Protein 1EX2 (pdb70)

Secondary structure (DSSP, 8-state):
----EEE----HHHHHHHHTT----EE----------TTS-HHHHHHHHHHHHHHHHHHH-TTSEEEEEEEEEEETTEEE---SSHHHHHHHHHHHTTSEEEEEEEEEEEETTEEEEEEEEEEEEEPPPPHHHHHHHHTTTSGGGSTTS--SSGGG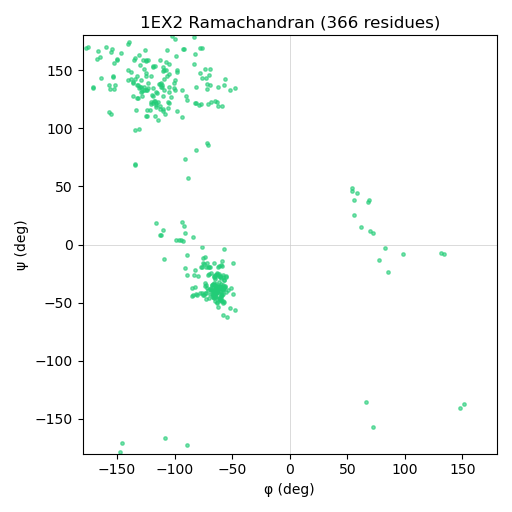GGTEEEEES-HHHHHT--HHHHHHHHTT-/----EEE----HHHHHHHGGG---EEE-------PPPTTS-HHHHHHHHHHHHHHHHHTT-TTSEEEEEEEEEEETTEEE---SSHHHHHHHHHHHTTSEEEEEEEEEEEETTEEEEEEEEEEEEE----HHHHHHHHHTTSGGGSGGG--SSGGGGGGEEEEES-HHHHHT--HHHHHHHHTT-

Solvent-accessible surface area: 18542 Å² total; per-residue (Å²): 225,113,48,66,18,9,0,8,14,132,24,108,96,26,89,90,4,1,58,101,31,163,77,120,50,59,74,41,99,38,170,46,143,48,127,99,54,239,143,81,44,29,36,84,11,0,20,69,18,0,44,46,47,0,78,33,0,17,115,131,58,84,110,1,14,0,0,0,0,18,40,20,9,8,9,118,60,94,46,15,45,117,2,154,72,65,105,72,0,9,58,7,0,133,92,0,7,42,88,38,7,31,2,2,0,0,0,0,0,19,14,72,50,18,17,6,4,10,28,15,92,0,72,0,13,6,129,88,13,37,105,126,76,2,77,75,8,2,117,58,155,41,0,48,106,70,34,0,0,11,7,13,79,42,130,0,47,129,8,26,116,105,46,91,55,29,83,92,0,11,7,3,0,0,19,63,92,0,59,110,3,22,163,57,55,231,106,49,88,17,6,0,4,10,140,25,109,52,25,96,87,5,0,62,106,33,161,83,123,46,55,67,50,68,41,176,29,119,92,125,54,66,199,139,82,41,32,33,81,10,0,12,78,8,0,56,59,37,0,76,22,0,19,116,113,65,70,138,4,17,0,0,0,0,15,31,15,6,9,9,115,63,89,46,10,46,137,8,161,77,73,86,48,0,0,47,10,0,86,97,0,30,44,93,39,7,30,3,2,0,0,0,0,0,18,17,70,54,18,24,7,3,10,30,12,92,1,67,0,6,2,139,91,25,53,86,132,79,4,71,64,6,0,110,58,155,57,0,52,85,36,17,0,0,9,3,10,66,58,125,0,44,118,8,26,113,111,48,90,53,33,82,98,0,9,5,2,0,0,17,63,94,0,58,111,7,20,162,57,59

Nearest PDB structures (foldseek):
  4heb-assembly1_A  TM=9.947E-01  e=9.254E-35  Bacillus subtilis
  4heb-assembly1_B  TM=9.813E-01  e=7.229E-35  Bacillus subtilis
  1exc-assembly1_A  TM=9.818E-01  e=1.716E-34  Bacillus subtilis
  4p0e-assembly1_A  TM=9.513E-01  e=7.279E-22  Escherichia coli K-12
  4oo0-assembly1_B  TM=9.080E-01  e=6.087E-19  Burkholderia cenocepacia J2315

Radius of gyration: 25.01 Å; Cα contacts (8 Å, |Δi|>4): 792; chains: 2; bounding box: 34×41×89 Å

Organism: Bacillus subtilis (strain 168) (NCBI:txid224308)

Sequence (370 aa):
MTKPLILASQSPRRKELLDLLQLPYSIIVSEVEEKLNRNFSPEENVQWLAKQKAKAVADLHPHAIVIGADTMVCLDGECLGKPQDQEEAASMLRRLSGRSHSVITAVSIQAENHSETFYDKTEVAFWSLSEEEIWTYIETKEPMDKAGAYGIQGRGALFVKKIDGDYYSVMGLPISKTMRALRHFMTKPLILASQSPRRKELLDLLQLPYSIIVSEVEEKLNRNFSPEENVQWLAKQKAKAVADLHPHAIVIGADTMVCLDGECLGKPQDQEEAASMLRRLSGRSHSVITAVSIQAENHSETFYDKTEVAFWSLSEEEIWTYIETKEPMDKAGAYGIQGRGALFVKKIDGDYYSVMGLPISKTMRALRHF

CATH classification: 3.90.950.10

B-factor: mean 33.22, std 17.31, range [8.82, 84.92]

GO terms:
  GO:0036218 dTTP diphosphatase activity (F, EXP)
  GO:0036221 UTP diphosphatase activity (F, EXP)

Structure (mmCIF, N/CA/C/O backbone):
data_1EX2
#
_entry.id   1EX2
#
_cell.length_a   62.66
_cell.length_b   86.01
_cell.length_c   93.94
_cell.angle_alpha   90.00
_cell.angle_beta   90.00
_cell.angle_gamma   90.00
#
_symmetry.space_group_name_H-M   'P 21 21 21'
#
loop_
_entity.id
_entity.type
_entity.pdbx_description
1 polymer 'PROTEIN MAF'
2 branched beta-D-fructofuranose-(2-1)-alpha-D-glucopyranose
3 non-polymer 'PHOSPHATE ION'
4 water water
#
loop_
_atom_site.group_PDB
_atom_site.id
_atom_site.type_symbol
_atom_site.label_atom_id
_atom_site.label_alt_id
_atom_site.label_comp_id
_atom_site.label_asym_id
_atom_site.label_entity_id
_atom_site.label_seq_id
_atom_site.pdbx_PDB_ins_code
_atom_site.Cartn_x
_atom_site.Cartn_y
_atom_site.Cartn_z
_atom_site.occupancy
_atom_site.B_iso_or_equiv
_atom_site.auth_seq_id
_atom_site.auth_comp_id
_atom_site.auth_asym_id
_atom_site.auth_atom_id
_atom_site.pdbx_PDB_model_num
ATOM 1 N N . MET A 1 1 ? -10.237 -12.708 11.511 1.00 63.45 1 MET A N 1
ATOM 2 C CA . MET A 1 1 ? -9.918 -13.888 12.371 1.00 62.19 1 MET A CA 1
ATOM 3 C C . MET A 1 1 ? -9.735 -13.430 13.825 1.00 58.76 1 MET A C 1
ATOM 4 O O . MET A 1 1 ? -9.429 -12.263 14.089 1.00 57.31 1 MET A O 1
ATOM 9 N N . THR A 1 2 ? -9.938 -14.348 14.765 1.00 54.11 2 THR A N 1
ATOM 10 C CA . THR A 1 2 ? -9.788 -14.048 16.186 1.00 47.07 2 THR A CA 1
ATOM 11 C C . THR A 1 2 ? -8.339 -14.155 16.612 1.00 40.43 2 THR A C 1
ATOM 12 O O . THR A 1 2 ? -7.461 -14.494 15.820 1.00 42.77 2 THR A O 1
ATOM 16 N N . LYS A 1 3 ? -8.092 -13.872 17.880 1.00 30.67 3 LYS A N 1
ATOM 17 C CA . LYS A 1 3 ? -6.745 -13.942 18.412 1.00 22.79 3 LYS A CA 1
ATOM 18 C C . LYS A 1 3 ? -6.815 -14.597 19.779 1.00 20.14 3 LYS A C 1
ATOM 19 O O . LYS A 1 3 ? -7.758 -14.377 20.530 1.00 17.92 3 LYS A O 1
ATOM 25 N N . PRO A 1 4 ? -5.828 -15.431 20.109 1.00 16.75 4 PRO A N 1
ATOM 26 C CA . PRO A 1 4 ? -5.837 -16.079 21.426 1.00 16.89 4 PRO A CA 1
ATOM 27 C C . PRO A 1 4 ? -5.471 -15.046 22.506 1.00 15.41 4 PRO A C 1
ATOM 28 O O . PRO A 1 4 ? -4.750 -14.080 22.249 1.00 16.85 4 PRO A O 1
ATOM 32 N N . LEU A 1 5 ? -5.979 -15.245 23.713 1.00 16.20 5 LEU A N 1
ATOM 33 C CA . LEU A 1 5 ? -5.727 -14.330 24.821 1.00 13.88 5 LEU A CA 1
ATOM 34 C C . LEU A 1 5 ? -4.651 -14.867 25.759 1.00 15.88 5 LEU A C 1
ATOM 35 O O . LEU A 1 5 ? -4.679 -16.047 26.138 1.00 15.35 5 LEU A O 1
ATOM 40 N N . ILE A 1 6 ? -3.721 -13.990 26.131 1.00 12.74 6 ILE A N 1
ATOM 41 C CA . ILE A 1 6 ? -2.614 -14.328 27.031 1.00 13.08 6 ILE A CA 1
ATOM 42 C C . ILE A 1 6 ? -2.495 -13.334 28.192 1.00 12.96 6 ILE A C 1
ATOM 43 O O . ILE A 1 6 ? -2.486 -12.109 27.969 1.00 15.72 6 ILE A O 1
ATOM 48 N N . LEU A 1 7 ? -2.392 -13.856 29.415 1.00 9.26 7 LEU A N 1
ATOM 49 C CA . LEU A 1 7 ? -2.212 -13.028 30.605 1.00 12.53 7 LEU A CA 1
ATOM 50 C C . LEU A 1 7 ? -0.720 -13.046 30.914 1.00 13.93 7 LEU A C 1
ATOM 51 O O . LEU A 1 7 ? -0.156 -14.107 31.211 1.00 14.40 7 LEU A O 1
ATOM 56 N N . ALA A 1 8 ? -0.076 -11.891 30.804 1.00 12.17 8 ALA A N 1
ATOM 57 C CA . ALA A 1 8 ? 1.348 -11.815 31.105 1.00 16.34 8 ALA A CA 1
ATOM 58 C C . ALA A 1 8 ? 1.493 -11.460 32.591 1.00 14.20 8 ALA A C 1
ATOM 59 O O . ALA A 1 8 ? 1.841 -10.346 32.951 1.00 14.40 8 ALA A O 1
ATOM 61 N N . SER A 1 9 ? 1.224 -12.429 33.455 1.00 18.09 9 SER A N 1
ATOM 62 C CA . SER A 1 9 ? 1.310 -12.197 34.885 1.00 21.99 9 SER A CA 1
ATOM 63 C C . SER A 1 9 ? 1.351 -13.475 35.691 1.00 25.61 9 SER A C 1
ATOM 64 O O . SER A 1 9 ? 0.666 -14.440 35.362 1.00 24.75 9 SER A O 1
ATOM 67 N N . GLN A 1 10 ? 2.135 -13.468 36.765 1.00 28.46 10 GLN A N 1
ATOM 68 C CA . GLN A 1 10 ? 2.210 -14.619 37.659 1.00 33.80 10 GLN A CA 1
ATOM 69 C C . GLN A 1 10 ? 1.319 -14.421 38.895 1.00 34.86 10 GLN A C 1
ATOM 70 O O . GLN A 1 10 ? 1.321 -15.250 39.811 1.00 35.04 10 GLN A O 1
ATOM 76 N N . SER A 1 11 ? 0.570 -13.322 38.931 1.00 31.44 11 SER A N 1
ATOM 77 C CA . SER A 1 11 ? -0.298 -13.039 40.070 1.00 28.85 11 SER A CA 1
ATOM 78 C C . SER A 1 11 ? -1.519 -13.948 40.159 1.00 27.48 11 SER A C 1
ATOM 79 O O . SER A 1 11 ? -2.356 -13.981 39.255 1.00 25.82 11 SER A O 1
ATOM 82 N N . PRO A 1 12 ? -1.649 -14.686 41.276 1.00 28.71 12 PRO A N 1
ATOM 83 C CA . PRO A 1 12 ? -2.779 -15.602 41.490 1.00 26.72 12 PRO A CA 1
ATOM 84 C C . PRO A 1 12 ? -4.113 -14.865 41.502 1.00 26.05 12 PRO A C 1
ATOM 85 O O . PRO A 1 12 ? -5.124 -15.383 41.024 1.00 26.50 12 PRO A O 1
ATOM 89 N N . ARG A 1 13 ? -4.113 -13.656 42.054 1.00 24.78 13 ARG A N 1
ATOM 90 C CA . ARG A 1 13 ? -5.342 -12.871 42.130 1.00 25.29 13 ARG A CA 1
ATOM 91 C C . ARG A 1 13 ? -5.761 -12.425 40.753 1.00 23.97 13 ARG A C 1
ATOM 92 O O . ARG A 1 13 ? -6.947 -12.385 40.452 1.00 21.98 13 ARG A O 1
ATOM 100 N N . ARG A 1 14 ? -4.785 -12.064 39.919 1.00 23.51 14 ARG A N 1
ATOM 101 C CA . ARG A 1 14 ? -5.111 -11.630 38.566 1.00 20.56 14 ARG A CA 1
ATOM 102 C C . ARG A 1 14 ? -5.643 -12.813 37.762 1.00 20.89 14 ARG A C 1
ATOM 103 O O . ARG A 1 14 ? -6.566 -12.661 36.962 1.00 21.44 14 ARG A O 1
ATOM 111 N N . LYS A 1 15 ? -5.073 -13.994 37.995 1.00 18.47 15 LYS A N 1
ATOM 112 C CA . LYS A 1 15 ? -5.525 -15.187 37.300 1.00 18.59 15 LYS A CA 1
ATOM 113 C C . LYS A 1 15 ? -6.972 -15.444 37.713 1.00 18.83 15 LYS A C 1
ATOM 114 O O . LYS A 1 15 ? -7.835 -15.609 36.857 1.00 17.74 15 LYS A O 1
ATOM 120 N N . GLU A 1 16 ? -7.256 -15.433 39.016 1.00 20.00 16 GLU A N 1
ATOM 121 C CA . GLU A 1 16 ? -8.629 -15.679 39.439 1.00 27.12 16 GLU A CA 1
ATOM 122 C C . GLU A 1 16 ? -9.599 -14.586 38.996 1.00 25.59 16 GLU A C 1
ATOM 123 O O . GLU A 1 16 ? -10.784 -14.859 38.772 1.00 25.37 16 GLU A O 1
ATOM 129 N N . LEU A 1 17 ? -9.112 -13.354 38.830 1.00 26.60 17 LEU A N 1
ATOM 130 C CA . LEU A 1 17 ? -9.993 -12.276 38.365 1.00 23.42 17 LEU A CA 1
ATOM 131 C C . LEU A 1 17 ? -10.259 -12.456 36.879 1.00 21.14 17 LEU A C 1
ATOM 132 O O . LEU A 1 17 ? -11.398 -12.339 36.424 1.00 21.84 17 LEU A O 1
ATOM 137 N N . LEU A 1 18 ? -9.224 -12.782 36.106 1.00 19.78 18 LEU A N 1
ATOM 138 C CA . LEU A 1 18 ? -9.458 -12.957 34.678 1.00 18.01 18 LEU A CA 1
ATOM 139 C C . LEU A 1 18 ? -10.388 -14.162 34.430 1.00 18.22 18 LEU A C 1
ATOM 140 O O . LEU A 1 18 ? -11.159 -14.172 33.464 1.00 18.45 18 LEU A O 1
ATOM 145 N N . ASP A 1 19 ? -10.352 -15.162 35.314 1.00 20.66 19 ASP A N 1
ATOM 146 C CA . ASP A 1 19 ? -11.230 -16.324 35.152 1.00 24.46 19 ASP A CA 1
ATOM 147 C C . ASP A 1 19 ? -12.716 -15.941 35.113 1.00 27.67 19 ASP A C 1
ATOM 148 O O . ASP A 1 19 ? -13.517 -16.654 34.516 1.00 25.65 19 ASP A O 1
ATOM 153 N N . LEU A 1 20 ? -13.081 -14.821 35.736 1.00 28.40 20 LEU A N 1
ATOM 154 C CA . LEU A 1 20 ? -14.483 -14.393 35.751 1.00 32.50 20 LEU A CA 1
ATOM 155 C C . LEU A 1 20 ? -15.042 -14.072 34.374 1.00 35.90 20 LEU A C 1
ATOM 156 O O . LEU A 1 20 ? -16.259 -14.147 34.159 1.00 39.53 20 LEU A O 1
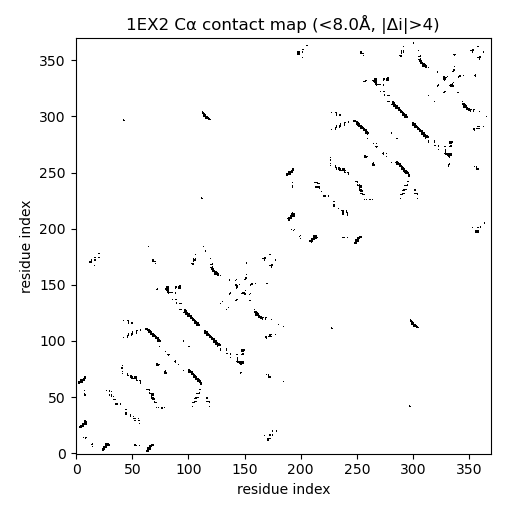ATOM 161 N N . LEU A 1 21 ? -14.170 -13.715 33.436 1.00 31.57 21 LEU A N 1
ATOM 162 C CA . LEU A 1 21 ? -14.631 -13.387 32.101 1.00 31.95 21 LEU A CA 1
ATOM 163 C C . LEU A 1 21 ? -15.075 -14.621 31.351 1.00 32.56 21 LEU A C 1
ATOM 164 O O . LEU A 1 21 ? -15.749 -14.526 30.324 1.00 36.17 21 LEU A O 1
ATOM 169 N N . GLN A 1 22 ? -14.687 -15.781 31.864 1.00 33.73 22 GLN A N 1
ATOM 170 C CA . GLN A 1 22 ? -15.044 -17.045 31.251 1.00 33.64 22 GLN A CA 1
ATOM 171 C C . GLN A 1 22 ? -14.593 -17.079 29.799 1.00 33.94 22 GLN A C 1
ATOM 172 O O . GLN A 1 22 ? -15.301 -17.579 28.926 1.00 30.87 22 GLN A O 1
ATOM 178 N N . LEU A 1 23 ? -13.416 -16.511 29.550 1.00 31.64 23 LEU A N 1
ATOM 179 C CA . LEU A 1 23 ? -12.825 -16.497 28.219 1.00 30.64 23 LEU A CA 1
ATOM 180 C C . LEU A 1 23 ? -11.601 -17.399 28.311 1.00 28.80 23 LEU A C 1
ATOM 181 O O . LEU A 1 23 ? -10.878 -17.367 29.299 1.00 28.26 23 LEU A O 1
ATOM 186 N N . PRO A 1 24 ? -11.363 -18.228 27.295 1.00 27.07 24 PRO A N 1
ATOM 187 C CA . PRO A 1 24 ? -10.182 -19.088 27.390 1.00 26.13 24 PRO A CA 1
ATOM 188 C C . PRO A 1 24 ? -8.923 -18.221 27.242 1.00 22.80 24 PRO A C 1
ATOM 189 O O . PRO A 1 24 ? -8.938 -17.216 26.531 1.00 23.80 24 PRO A O 1
ATOM 193 N N . TYR A 1 25 ? -7.855 -18.586 27.935 1.00 16.32 25 TYR A N 1
ATOM 194 C CA . TYR A 1 25 ? -6.613 -17.835 27.851 1.00 16.77 25 TYR A CA 1
ATOM 195 C C . TYR A 1 25 ? -5.486 -18.634 28.451 1.00 17.84 25 TYR A C 1
ATOM 196 O O . TYR A 1 25 ? -5.701 -19.642 29.129 1.00 19.77 25 TYR A O 1
ATOM 205 N N . SER A 1 26 ? -4.266 -18.193 28.202 1.00 16.19 26 SER A N 1
ATOM 206 C CA . SER A 1 26 ? -3.149 -18.888 28.788 1.00 15.52 26 SER A CA 1
ATOM 207 C C . SER A 1 26 ? -2.334 -17.868 29.549 1.00 17.26 26 SER A C 1
ATOM 208 O O . SER A 1 26 ? -2.535 -16.654 29.412 1.00 15.01 26 SER A O 1
ATOM 211 N N . ILE A 1 27 ? -1.423 -18.361 30.370 1.00 17.37 27 ILE A N 1
ATOM 212 C CA . ILE A 1 27 ? -0.578 -17.502 31.168 1.00 16.37 27 ILE A CA 1
ATOM 213 C C . ILE A 1 27 ? 0.841 -17.716 30.699 1.00 19.09 27 ILE A C 1
ATOM 214 O O . ILE A 1 27 ? 1.273 -18.850 30.539 1.00 16.24 27 ILE A O 1
ATOM 219 N N . ILE A 1 28 ? 1.562 -16.634 30.444 1.00 17.19 28 ILE A N 1
ATOM 220 C CA . ILE A 1 28 ? 2.942 -16.773 30.016 1.00 20.00 28 ILE A CA 1
ATOM 221 C C . ILE A 1 28 ? 3.839 -16.067 31.007 1.00 24.61 28 ILE A C 1
ATOM 222 O O . ILE A 1 28 ? 3.682 -14.870 31.262 1.00 20.93 28 ILE A O 1
ATOM 227 N N . VAL A 1 29 ? 4.770 -16.821 31.575 1.00 27.25 29 VAL A N 1
ATOM 228 C CA . VAL A 1 29 ? 5.691 -16.267 32.546 1.00 27.29 29 VAL A CA 1
ATOM 229 C C . VAL A 1 29 ? 6.820 -15.564 31.821 1.00 29.71 29 VAL A C 1
ATOM 230 O O . VAL A 1 29 ? 7.375 -16.084 30.844 1.00 24.86 29 VAL A O 1
ATOM 234 N N . SER A 1 30 ? 7.162 -14.373 32.296 1.00 31.42 30 SER A N 1
ATOM 235 C CA . SER A 1 30 ? 8.227 -13.612 31.672 1.00 37.25 30 SER A CA 1
ATOM 236 C C . SER A 1 30 ? 9.112 -12.895 32.691 1.00 39.70 30 SER A C 1
ATOM 237 O O . SER A 1 30 ? 8.627 -12.393 33.705 1.00 39.41 30 SER A O 1
ATOM 240 N N . GLU A 1 31 ? 10.412 -12.871 32.424 1.00 42.87 31 GLU A N 1
ATOM 241 C CA . GLU A 1 31 ? 11.356 -12.173 33.296 1.00 49.43 31 GLU A CA 1
ATOM 242 C C . GLU A 1 31 ? 11.486 -10.783 32.693 1.00 51.46 31 GLU A C 1
ATOM 243 O O . GLU A 1 31 ? 12.059 -10.621 31.616 1.00 50.82 31 GLU A O 1
ATOM 249 N N . VAL A 1 32 ? 10.945 -9.782 33.372 1.00 55.07 32 VAL A N 1
ATOM 250 C CA . VAL A 1 32 ? 11.019 -8.432 32.846 1.00 58.41 32 VAL A CA 1
ATOM 251 C C . VAL A 1 32 ? 11.647 -7.486 33.859 1.00 61.51 32 VAL A C 1
ATOM 252 O O . VAL A 1 32 ? 11.064 -7.191 34.902 1.00 61.85 32 VAL A O 1
ATOM 256 N N . GLU A 1 33 ? 12.856 -7.031 33.552 1.00 65.67 33 GLU A N 1
ATOM 257 C CA . GLU A 1 33 ? 13.568 -6.114 34.433 1.00 70.73 33 GLU A CA 1
ATOM 258 C C . GLU A 1 33 ? 13.068 -4.693 34.197 1.00 71.75 33 GLU A C 1
ATOM 259 O O . GLU A 1 33 ? 13.688 -3.910 33.473 1.00 71.41 33 GLU A O 1
ATOM 265 N N . GLU A 1 34 ? 11.932 -4.366 34.803 1.00 72.21 34 GLU A N 1
ATOM 266 C CA . GLU A 1 34 ? 11.368 -3.038 34.640 1.00 73.05 34 GLU A CA 1
ATOM 267 C C . GLU A 1 34 ? 11.433 -2.247 35.935 1.00 73.42 34 GLU A C 1
ATOM 268 O O . GLU A 1 34 ? 11.114 -2.756 37.013 1.00 73.81 34 GLU A O 1
ATOM 274 N N . LYS A 1 35 ? 11.849 -0.992 35.811 1.00 73.51 35 LYS A N 1
ATOM 275 C CA . LYS A 1 35 ? 11.981 -0.106 36.955 1.00 73.16 35 LYS A CA 1
ATOM 276 C C . LYS A 1 35 ? 11.280 1.216 36.687 1.00 72.25 35 LYS A C 1
ATOM 277 O O . LYS A 1 35 ? 11.119 1.635 35.539 1.00 72.16 35 LYS A O 1
ATOM 283 N N . LEU A 1 36 ? 10.867 1.866 37.765 1.00 70.75 36 LEU A N 1
ATOM 284 C CA . LEU A 1 36 ? 10.191 3.149 37.688 1.00 69.31 36 LEU A CA 1
ATOM 285 C C . LEU A 1 36 ? 11.229 4.201 37.320 1.00 68.69 36 LEU A C 1
ATOM 286 O O . LEU A 1 36 ? 12.379 4.108 37.751 1.00 69.79 36 LEU A O 1
ATOM 291 N N . ASN A 1 37 ? 10.848 5.188 36.514 1.00 67.14 37 ASN A N 1
ATOM 292 C CA . ASN A 1 37 ? 11.785 6.256 36.185 1.00 66.03 37 ASN A CA 1
ATOM 293 C C . ASN A 1 37 ? 11.341 7.463 37.003 1.00 63.69 37 ASN A C 1
ATOM 294 O O . ASN A 1 37 ? 10.200 7.916 36.908 1.00 61.22 37 ASN A O 1
ATOM 299 N N . ARG A 1 38 ? 12.253 7.963 37.827 1.00 63.40 38 ARG A N 1
ATOM 300 C CA . ARG A 1 38 ? 11.978 9.084 38.719 1.00 61.04 38 ARG A CA 1
ATOM 301 C C . ARG A 1 38 ? 11.311 10.327 38.120 1.00 57.03 38 ARG A C 1
ATOM 302 O O . ARG A 1 38 ? 10.791 11.166 38.859 1.00 55.37 38 ARG A O 1
ATOM 310 N N . ASN A 1 39 ? 11.311 10.455 36.797 1.00 54.05 39 ASN A N 1
ATOM 311 C CA . ASN A 1 39 ? 10.681 11.619 36.182 1.00 50.78 39 ASN A CA 1
ATOM 312 C C . ASN A 1 39 ? 9.224 11.398 35.776 1.00 47.05 39 ASN A C 1
ATOM 313 O O . ASN A 1 39 ? 8.688 12.146 34.963 1.00 47.66 39 ASN A O 1
ATOM 318 N N . PHE A 1 40 ? 8.587 10.380 36.349 1.00 42.37 40 PHE A N 1
ATOM 319 C CA . PHE A 1 40 ? 7.190 10.073 36.051 1.00 37.09 40 PHE A CA 1
ATOM 320 C C . PHE A 1 40 ? 6.307 10.173 37.289 1.00 32.25 40 PHE A C 1
ATOM 321 O O . PHE A 1 40 ? 6.768 9.993 38.410 1.00 30.76 40 PHE A O 1
ATOM 329 N N . SER A 1 41 ? 5.025 10.447 37.070 1.00 28.98 41 SER A N 1
ATOM 330 C CA . SER A 1 41 ? 4.056 10.502 38.158 1.00 26.03 41 SER A CA 1
ATOM 331 C C . SER A 1 41 ? 3.660 9.044 38.394 1.00 27.74 41 SER A C 1
ATOM 332 O O . SER A 1 41 ? 3.926 8.187 37.547 1.00 25.67 41 SER A O 1
ATOM 335 N N . PRO A 1 42 ? 3.039 8.740 39.542 1.00 24.86 42 PRO A N 1
ATOM 336 C CA . PRO A 1 42 ? 2.636 7.356 39.805 1.00 25.73 42 PRO A CA 1
ATOM 337 C C . PRO A 1 42 ? 1.719 6.868 38.683 1.00 21.20 42 PRO A C 1
ATOM 338 O O . PRO A 1 42 ? 1.790 5.712 38.275 1.00 22.00 42 PRO A O 1
ATOM 342 N N . GLU A 1 43 ? 0.878 7.767 38.187 1.00 18.24 43 GLU A N 1
ATOM 343 C CA . GLU A 1 43 ? -0.060 7.437 37.120 1.00 20.66 43 GLU A CA 1
ATOM 344 C C . GLU A 1 43 ? 0.654 7.042 35.830 1.00 22.75 43 GLU A C 1
ATOM 345 O O . GLU A 1 43 ? 0.217 6.112 35.131 1.00 19.80 43 GLU A O 1
ATOM 351 N N . GLU A 1 44 ? 1.737 7.749 35.509 1.00 21.53 44 GLU A N 1
ATOM 352 C CA . GLU A 1 44 ? 2.509 7.451 34.300 1.00 22.65 44 GLU A CA 1
ATOM 353 C C . GLU A 1 44 ? 3.320 6.177 34.493 1.00 20.56 44 GLU A C 1
ATOM 354 O O . GLU A 1 44 ? 3.387 5.349 33.590 1.00 19.89 44 GLU A O 1
ATOM 360 N N . ASN A 1 45 ? 3.919 6.011 35.673 1.00 19.77 45 ASN A N 1
ATOM 361 C CA . ASN A 1 45 ? 4.740 4.832 35.949 1.00 19.99 45 ASN A CA 1
ATOM 362 C C . ASN A 1 45 ? 3.974 3.515 35.967 1.00 19.99 45 ASN A C 1
ATOM 363 O O . ASN A 1 45 ? 4.430 2.528 35.399 1.00 18.30 45 ASN A O 1
ATOM 368 N N . VAL A 1 46 ? 2.819 3.488 36.628 1.00 17.23 46 VAL A N 1
ATOM 369 C CA . VAL A 1 46 ? 2.056 2.248 36.699 1.00 16.49 46 VAL A CA 1
ATOM 370 C C . VAL A 1 46 ? 1.589 1.852 35.299 1.00 15.48 46 VAL A C 1
ATOM 371 O O . VAL A 1 46 ? 1.598 0.671 34.936 1.00 14.73 46 VAL A O 1
ATOM 375 N N . GLN A 1 47 ? 1.202 2.827 34.488 1.00 14.17 47 GLN A N 1
ATOM 376 C CA . GLN A 1 47 ? 0.781 2.485 33.134 1.00 12.17 47 GLN A CA 1
ATOM 377 C C . GLN A 1 47 ? 1.985 1.999 32.322 1.00 15.42 47 GLN A C 1
ATOM 378 O O . GLN A 1 47 ? 1.870 1.043 31.550 1.00 13.09 47 GLN A O 1
ATOM 384 N N . TRP A 1 48 ? 3.143 2.638 32.507 1.00 13.70 48 TRP A N 1
ATOM 385 C CA . TRP A 1 48 ? 4.352 2.212 31.797 1.00 16.84 48 TRP A CA 1
ATOM 386 C C . TRP A 1 48 ? 4.770 0.784 32.183 1.00 16.76 48 TRP A C 1
ATOM 387 O O . TRP A 1 48 ? 5.174 -0.005 31.328 1.00 17.88 48 TRP A O 1
ATOM 398 N N . LEU A 1 49 ? 4.680 0.441 33.465 1.00 16.51 49 LEU A N 1
ATOM 399 C CA . LEU A 1 49 ? 5.041 -0.904 33.907 1.00 16.05 49 LEU A CA 1
ATOM 400 C C . LEU A 1 49 ? 4.096 -1.966 33.333 1.00 16.17 49 LEU A C 1
ATOM 401 O O . LEU A 1 49 ? 4.532 -3.037 32.886 1.00 12.90 49 LEU A O 1
ATOM 406 N N . ALA A 1 50 ? 2.800 -1.666 33.326 1.00 15.61 50 ALA A N 1
ATOM 407 C CA . ALA A 1 50 ? 1.825 -2.604 32.772 1.00 15.28 50 ALA A CA 1
ATOM 408 C C . ALA A 1 50 ? 2.096 -2.815 31.274 1.00 13.82 50 ALA A C 1
ATOM 409 O O . ALA A 1 50 ? 2.017 -3.951 30.777 1.00 14.10 50 ALA A O 1
ATOM 411 N N . LYS A 1 51 ? 2.408 -1.732 30.556 1.00 15.86 51 LYS A N 1
ATOM 412 C CA . LYS A 1 51 ? 2.697 -1.838 29.117 1.00 14.30 51 LYS A CA 1
ATOM 413 C C . LYS A 1 51 ? 3.969 -2.648 28.843 1.00 17.46 51 LYS A C 1
ATOM 414 O O . LYS A 1 51 ? 4.008 -3.433 27.901 1.00 16.00 51 LYS A O 1
ATOM 420 N N . GLN A 1 52 ? 5.008 -2.455 29.650 1.00 16.65 52 GLN A N 1
ATOM 421 C CA . GLN A 1 52 ? 6.240 -3.218 29.449 1.00 19.47 52 GLN A CA 1
ATOM 422 C C . GLN A 1 52 ? 6.032 -4.719 29.672 1.00 17.53 52 GLN A C 1
ATOM 423 O O . GLN A 1 52 ? 6.555 -5.517 28.918 1.00 18.71 52 GLN A O 1
ATOM 429 N N . LYS A 1 53 ? 5.278 -5.096 30.702 1.00 18.83 53 LYS A N 1
ATOM 430 C CA . LYS A 1 53 ? 4.988 -6.503 30.948 1.00 18.08 53 LYS A CA 1
ATOM 431 C C . LYS A 1 53 ? 4.245 -7.114 29.752 1.00 17.41 53 LYS A C 1
ATOM 432 O O . LYS A 1 53 ? 4.589 -8.201 29.288 1.00 15.69 53 LYS A O 1
ATOM 438 N N . ALA A 1 54 ? 3.206 -6.432 29.268 1.00 15.50 54 ALA A N 1
ATOM 439 C CA . ALA A 1 54 ? 2.447 -6.947 28.134 1.00 16.24 54 ALA A CA 1
ATOM 440 C C . ALA A 1 54 ? 3.314 -7.025 26.878 1.00 17.57 54 ALA A C 1
ATOM 441 O O . ALA A 1 54 ? 3.300 -8.021 26.166 1.00 15.79 54 ALA A O 1
ATOM 443 N N . LYS A 1 55 ? 4.074 -5.972 26.608 1.00 17.99 55 LYS A N 1
ATOM 444 C CA . LYS A 1 55 ? 4.916 -5.951 25.423 1.00 18.25 55 LYS A CA 1
ATOM 445 C C . LYS A 1 55 ? 6.016 -6.998 25.407 1.00 17.31 55 LYS A C 1
ATOM 446 O O . LYS A 1 55 ? 6.353 -7.508 24.351 1.00 18.45 55 LYS A O 1
ATOM 452 N N . ALA A 1 56 ? 6.576 -7.320 26.566 1.00 17.95 56 ALA A N 1
ATOM 453 C CA . ALA A 1 56 ? 7.645 -8.308 26.616 1.00 20.94 56 ALA A CA 1
ATOM 454 C C . ALA A 1 56 ? 7.118 -9.658 26.092 1.00 22.58 56 ALA A C 1
ATOM 455 O O . ALA A 1 56 ? 7.836 -10.402 25.422 1.00 22.48 56 ALA A O 1
ATOM 457 N N . VAL A 1 57 ? 5.853 -9.959 26.386 1.00 17.97 57 VAL A N 1
ATOM 458 C CA . VAL A 1 57 ? 5.248 -11.203 25.924 1.00 18.54 57 VAL A CA 1
ATOM 459 C C . VAL A 1 57 ? 4.718 -11.032 24.497 1.00 17.98 57 VAL A C 1
ATOM 460 O O . VAL A 1 57 ? 4.913 -11.906 23.649 1.00 15.50 57 VAL A O 1
ATOM 464 N N . ALA A 1 58 ? 4.052 -9.911 24.216 1.00 14.09 58 ALA A N 1
ATOM 465 C CA . ALA A 1 58 ? 3.528 -9.677 22.872 1.00 14.90 58 ALA A CA 1
ATOM 466 C C . ALA A 1 58 ? 4.634 -9.708 21.788 1.00 15.50 58 ALA A C 1
ATOM 467 O O . ALA A 1 58 ? 4.410 -10.163 20.663 1.00 16.30 58 ALA A O 1
ATOM 469 N N . ASP A 1 59 ? 5.831 -9.238 22.118 1.00 17.17 59 ASP A N 1
ATOM 470 C CA . ASP A 1 59 ? 6.913 -9.245 21.142 1.00 20.91 59 ASP A CA 1
ATOM 471 C C . ASP A 1 59 ? 7.217 -10.689 20.726 1.00 24.90 59 ASP A C 1
ATOM 472 O O . ASP A 1 59 ? 7.503 -10.953 19.557 1.00 23.47 59 ASP A O 1
ATOM 477 N N . LEU A 1 60 ? 7.123 -11.619 21.676 1.00 21.60 60 LEU A N 1
ATOM 478 C CA . LEU A 1 60 ? 7.383 -13.041 21.418 1.00 20.59 60 LEU A CA 1
ATOM 479 C C . LEU A 1 60 ? 6.194 -13.793 20.807 1.00 21.80 60 LEU A C 1
ATOM 480 O O . LEU A 1 60 ? 6.355 -14.844 20.176 1.00 19.19 60 LEU A O 1
ATOM 485 N N . HIS A 1 61 ? 4.998 -13.255 20.989 1.00 16.04 61 HIS A N 1
ATOM 486 C CA . HIS A 1 61 ? 3.784 -13.890 20.483 1.00 17.51 61 HIS A CA 1
ATOM 487 C C . HIS A 1 61 ? 2.937 -12.800 19.820 1.00 18.15 61 HIS A C 1
ATOM 488 O O . HIS A 1 61 ? 1.853 -12.452 20.290 1.00 18.28 61 HIS A O 1
ATOM 495 N N . PRO A 1 62 ? 3.421 -12.263 18.690 1.00 20.94 62 PRO A N 1
ATOM 496 C CA . PRO A 1 62 ? 2.729 -11.191 17.959 1.00 19.86 62 PRO A CA 1
ATOM 497 C C . PRO A 1 62 ? 1.316 -11.435 17.439 1.00 21.56 62 PRO A C 1
ATOM 498 O O . PRO A 1 62 ? 0.617 -10.488 17.079 1.00 23.90 62 PRO A O 1
ATOM 502 N N . HIS A 1 63 ? 0.881 -12.688 17.419 1.00 18.30 63 HIS A N 1
ATOM 503 C CA . HIS A 1 63 ? -0.461 -13.014 16.918 1.00 14.14 63 HIS A CA 1
ATOM 504 C C . HIS A 1 63 ? -1.531 -12.962 18.001 1.00 17.91 63 HIS A C 1
ATOM 505 O O . HIS A 1 63 ? -2.735 -13.042 17.706 1.00 15.32 63 HIS A O 1
ATOM 512 N N . ALA A 1 64 ? -1.107 -12.827 19.252 1.00 12.98 64 ALA A N 1
ATOM 513 C CA . ALA A 1 64 ? -2.064 -12.847 20.349 1.00 17.09 64 ALA A CA 1
ATOM 514 C C . ALA A 1 64 ? -2.488 -11.491 20.912 1.00 15.42 64 ALA A C 1
ATOM 515 O O . ALA A 1 64 ? -2.009 -10.448 20.485 1.00 15.94 64 ALA A O 1
ATOM 517 N N . ILE A 1 65 ? -3.415 -11.536 21.867 1.00 15.13 65 ILE A N 1
ATOM 518 C CA . ILE A 1 65 ? -3.873 -10.345 22.576 1.00 15.49 65 ILE A CA 1
ATOM 519 C C . ILE A 1 65 ? -3.272 -10.596 23.949 1.00 15.31 65 ILE A C 1
ATOM 520 O O . ILE A 1 65 ? -3.601 -11.595 24.605 1.00 15.28 65 ILE A O 1
ATOM 525 N N . VAL A 1 66 ? -2.365 -9.721 24.358 1.00 11.68 66 VAL A N 1
ATOM 526 C CA . VAL A 1 66 ? -1.685 -9.867 25.633 1.00 13.23 66 VAL A CA 1
ATOM 527 C C . VAL A 1 66 ? -2.121 -8.821 26.651 1.00 13.26 66 VAL A C 1
ATOM 528 O O . VAL A 1 66 ? -2.165 -7.632 26.349 1.00 16.58 66 VAL A O 1
ATOM 532 N N . ILE A 1 67 ? -2.414 -9.276 27.860 1.00 12.92 67 ILE A N 1
ATOM 533 C CA . ILE A 1 67 ? -2.819 -8.404 28.955 1.00 11.85 67 ILE A CA 1
ATOM 534 C C . ILE A 1 67 ? -1.720 -8.334 30.009 1.00 13.76 67 ILE A C 1
ATOM 535 O O . ILE A 1 67 ? -1.237 -9.371 30.465 1.00 17.33 67 ILE A O 1
ATOM 540 N N . GLY A 1 68 ? -1.324 -7.118 30.378 1.00 15.05 68 GLY A N 1
ATOM 541 C CA . GLY A 1 68 ? -0.322 -6.919 31.427 1.00 13.49 68 GLY A CA 1
ATOM 542 C C . GLY A 1 68 ? -0.948 -5.959 32.426 1.00 15.98 68 GLY A C 1
ATOM 543 O O . GLY A 1 68 ? -1.792 -5.139 32.049 1.00 13.68 68 GLY A O 1
ATOM 544 N N . ALA A 1 69 ? -0.572 -6.051 33.695 1.00 15.99 69 ALA A N 1
ATOM 545 C CA . ALA A 1 69 ? -1.138 -5.153 34.697 1.00 13.66 69 ALA A CA 1
ATOM 546 C C . ALA A 1 69 ? -0.141 -4.881 35.831 1.00 15.49 69 ALA A C 1
ATOM 547 O O . ALA A 1 69 ? 0.813 -5.642 36.055 1.00 16.53 69 ALA A O 1
ATOM 549 N N . ASP A 1 70 ? -0.365 -3.792 36.549 1.00 15.58 70 ASP A N 1
ATOM 550 C CA . ASP A 1 70 ? 0.517 -3.415 37.642 1.00 17.98 70 ASP A CA 1
ATOM 551 C C . ASP A 1 70 ? -0.289 -2.592 38.629 1.00 16.21 70 ASP A C 1
ATOM 552 O O . ASP A 1 70 ? -1.154 -1.808 38.239 1.00 13.21 70 ASP A O 1
ATOM 557 N N . THR A 1 71 ? 0.014 -2.751 39.910 1.00 17.14 71 THR A N 1
ATOM 558 C CA . THR A 1 71 ? -0.710 -2.026 40.930 1.00 19.11 71 THR A CA 1
ATOM 559 C C . THR A 1 71 ? 0.253 -1.335 41.872 1.00 21.82 71 THR A C 1
ATOM 560 O O . THR A 1 71 ? 1.263 -1.917 42.277 1.00 20.92 71 THR A O 1
ATOM 564 N N . MET A 1 72 ? -0.049 -0.081 42.184 1.00 20.20 72 MET A N 1
ATOM 565 C CA . MET A 1 72 ? 0.759 0.702 43.111 1.00 22.33 72 MET A CA 1
ATOM 566 C C . MET A 1 72 ? -0.106 1.244 44.252 1.00 22.50 72 MET A C 1
ATOM 567 O O . MET A 1 72 ? -1.267 1.607 44.057 1.00 20.66 72 MET A O 1
ATOM 572 N N . VAL A 1 73 ? 0.477 1.311 45.440 1.00 23.37 73 VAL A N 1
ATOM 573 C CA . VAL A 1 73 ? -0.212 1.834 46.621 1.00 25.42 73 VAL A CA 1
ATOM 574 C C . VAL A 1 73 ? 0.482 3.154 46.912 1.00 26.83 73 VAL A C 1
ATOM 575 O O . VAL A 1 73 ? 1.665 3.169 47.233 1.00 26.27 73 VAL A O 1
ATOM 579 N N . CYS A 1 74 ? -0.243 4.262 46.793 1.00 26.33 74 CYS A N 1
ATOM 580 C CA . CYS A 1 74 ? 0.375 5.556 47.005 1.00 28.38 74 CYS A CA 1
ATOM 581 C C . CYS A 1 74 ? -0.255 6.420 48.074 1.00 29.26 74 CYS A C 1
ATOM 582 O O . CYS A 1 74 ? -1.476 6.506 48.205 1.00 24.62 74 CYS A O 1
ATOM 585 N N . LEU A 1 75 ? 0.625 7.067 48.828 1.00 30.54 75 LEU A N 1
ATOM 586 C CA . LEU A 1 75 ? 0.261 7.937 49.930 1.00 33.61 75 LEU A CA 1
ATOM 587 C C . LEU A 1 75 ? 0.880 9.314 49.696 1.00 34.67 75 LEU A C 1
ATOM 588 O O . LEU A 1 75 ? 2.100 9.471 49.749 1.00 32.26 75 LEU A O 1
ATOM 593 N N . ASP A 1 76 ? 0.045 10.305 49.417 1.00 36.29 76 ASP A N 1
ATOM 594 C CA . ASP A 1 76 ? 0.532 11.668 49.207 1.00 41.60 76 ASP A CA 1
ATOM 595 C C . ASP A 1 76 ? 1.629 11.760 48.147 1.00 44.30 76 ASP A C 1
ATOM 596 O O . ASP A 1 76 ? 2.651 12.416 48.356 1.00 45.06 76 ASP A O 1
ATOM 601 N N . GLY A 1 77 ? 1.419 11.101 47.011 1.00 46.11 77 GLY A N 1
ATOM 602 C CA . GLY A 1 77 ? 2.408 11.140 45.947 1.00 45.51 77 GLY A CA 1
ATOM 603 C C . GLY A 1 77 ? 3.516 10.109 46.076 1.00 46.46 77 GLY A C 1
ATOM 604 O O . GLY A 1 77 ? 4.149 9.741 45.083 1.00 47.30 77 GLY A O 1
ATOM 605 N N . GLU A 1 78 ? 3.760 9.647 47.298 1.00 44.17 78 GLU A N 1
ATOM 606 C CA . GLU A 1 78 ? 4.793 8.650 47.552 1.00 41.92 78 GLU A CA 1
ATOM 607 C C . GLU A 1 78 ? 4.160 7.253 47.518 1.00 40.45 78 GLU A C 1
ATOM 608 O O . GLU A 1 78 ? 3.116 7.023 48.131 1.00 34.73 78 GLU A O 1
ATOM 614 N N . CYS A 1 79 ? 4.785 6.317 46.814 1.00 35.33 79 CYS A N 1
ATOM 615 C CA . CYS A 1 79 ? 4.211 4.987 46.730 1.00 36.12 79 CYS A CA 1
ATOM 616 C C . CYS A 1 79 ? 5.030 3.982 47.520 1.00 38.70 79 CYS A C 1
ATOM 617 O O . CYS A 1 79 ? 6.264 4.044 47.577 1.00 37.91 79 CYS A O 1
ATOM 620 N N . LEU A 1 80 ? 4.317 3.059 48.149 1.00 37.06 80 LEU A N 1
ATOM 621 C CA . LEU A 1 80 ? 4.929 2.064 48.997 1.00 38.56 80 LEU A CA 1
ATOM 622 C C . LEU A 1 80 ? 5.111 0.719 48.323 1.00 39.53 80 LEU A C 1
ATOM 623 O O . LEU A 1 80 ? 4.255 0.271 47.564 1.00 39.93 80 LEU A O 1
ATOM 628 N N . GLY A 1 81 ? 6.235 0.078 48.618 1.00 39.62 81 GLY A N 1
ATOM 629 C CA . GLY A 1 81 ? 6.505 -1.235 48.067 1.00 43.95 81 GLY A CA 1
ATOM 630 C C . GLY A 1 81 ? 6.365 -2.224 49.208 1.00 45.59 81 GLY A C 1
ATOM 631 O O . GLY A 1 81 ? 5.840 -1.869 50.266 1.00 43.48 81 GLY A O 1
ATOM 632 N N . LYS A 1 82 ? 6.827 -3.454 49.012 1.00 48.48 82 LYS A N 1
ATOM 633 C CA . LYS A 1 82 ? 6.735 -4.461 50.063 1.00 54.44 82 LYS A CA 1
ATOM 634 C C . LYS A 1 82 ? 7.803 -4.190 51.117 1.00 57.96 82 LYS A C 1
ATOM 635 O O . LYS A 1 82 ? 8.908 -3.755 50.788 1.00 61.49 82 LYS A O 1
ATOM 641 N N . PRO A 1 83 ? 7.486 -4.424 52.400 1.00 59.69 83 PRO A N 1
ATOM 642 C CA . PRO A 1 83 ? 8.459 -4.193 53.472 1.00 62.76 83 PRO A CA 1
ATOM 643 C C . PRO A 1 83 ? 9.401 -5.391 53.612 1.00 65.73 83 PRO A C 1
ATOM 644 O O . PRO A 1 83 ? 8.948 -6.515 53.833 1.00 66.04 83 PRO A O 1
ATOM 648 N N . GLN A 1 84 ? 10.704 -5.156 53.471 1.00 69.08 84 GLN A N 1
ATOM 649 C CA . GLN A 1 84 ? 11.680 -6.239 53.592 1.00 71.96 84 GLN A CA 1
ATOM 650 C C . GLN A 1 84 ? 12.045 -6.490 55.048 1.00 72.47 84 GLN A C 1
ATOM 651 O O . GLN A 1 84 ? 12.931 -7.286 55.354 1.00 71.89 84 GLN A O 1
ATOM 657 N N . ASP A 1 85 ? 11.348 -5.800 55.941 1.00 72.83 85 ASP A N 1
ATOM 658 C CA . ASP A 1 85 ? 11.568 -5.937 57.369 1.00 72.70 85 ASP A CA 1
ATOM 659 C C . ASP A 1 85 ? 10.276 -5.637 58.114 1.00 72.76 85 ASP A C 1
ATOM 660 O O . ASP A 1 85 ? 9.569 -4.682 57.787 1.00 72.06 85 ASP A O 1
ATOM 665 N N . GLN A 1 86 ? 9.982 -6.448 59.124 1.00 72.16 86 GLN A N 1
ATOM 666 C CA . GLN A 1 86 ? 8.768 -6.291 59.914 1.00 72.19 86 GLN A CA 1
ATOM 667 C C . GLN A 1 86 ? 8.611 -4.923 60.570 1.00 71.24 86 GLN A C 1
ATOM 668 O O . GLN A 1 86 ? 7.489 -4.448 60.775 1.00 71.24 86 GLN A O 1
ATOM 674 N N . GLU A 1 87 ? 9.727 -4.293 60.910 1.00 69.87 87 GLU A N 1
ATOM 675 C CA . GLU A 1 87 ? 9.676 -2.979 61.537 1.00 67.36 87 GLU A CA 1
ATOM 676 C C . GLU A 1 87 ? 9.218 -1.946 60.509 1.00 65.46 87 GLU A C 1
ATOM 677 O O . GLU A 1 87 ? 8.667 -0.902 60.866 1.00 64.65 87 GLU A O 1
ATOM 683 N N . GLU A 1 88 ? 9.451 -2.242 59.232 1.00 63.01 88 GLU A N 1
ATOM 684 C CA . GLU A 1 88 ? 9.050 -1.345 58.156 1.00 62.14 88 GLU A CA 1
ATOM 685 C C . GLU A 1 88 ? 7.553 -1.525 57.940 1.00 62.09 88 GLU A C 1
ATOM 686 O O . GLU A 1 88 ? 6.817 -0.557 57.745 1.00 61.13 88 GLU A O 1
ATOM 692 N N . ALA A 1 89 ? 7.111 -2.779 57.975 1.00 61.49 89 ALA A N 1
ATOM 693 C CA . ALA A 1 89 ? 5.701 -3.090 57.814 1.00 59.06 89 ALA A CA 1
ATOM 694 C C . ALA A 1 89 ? 4.949 -2.228 58.821 1.00 58.89 89 ALA A C 1
ATOM 695 O O . ALA A 1 89 ? 4.045 -1.471 58.460 1.00 58.14 89 ALA A O 1
ATOM 697 N N . ALA A 1 90 ? 5.342 -2.331 60.085 1.00 58.17 90 ALA A N 1
ATOM 698 C CA . ALA A 1 90 ? 4.706 -1.553 61.142 1.00 57.88 90 ALA A CA 1
ATOM 699 C C . ALA A 1 90 ? 4.791 -0.062 60.829 1.00 57.40 90 ALA A C 1
ATOM 700 O O . ALA A 1 90 ? 3.915 0.719 61.212 1.00 57.15 90 ALA A O 1
ATOM 702 N N . SER A 1 91 ? 5.851 0.331 60.131 1.00 57.33 91 SER A N 1
ATOM 703 C CA . SER A 1 91 ? 6.045 1.730 59.769 1.00 56.38 91 SER A CA 1
ATOM 704 C C . SER A 1 91 ? 5.028 2.157 58.715 1.00 53.63 91 SER A C 1
ATOM 705 O O . SER A 1 91 ? 4.415 3.219 58.827 1.00 52.43 91 SER A O 1
ATOM 708 N N . MET A 1 92 ? 4.863 1.323 57.693 1.00 51.43 92 MET A N 1
ATOM 709 C CA . MET A 1 92 ? 3.913 1.593 56.617 1.00 51.05 92 MET A CA 1
ATOM 710 C C . MET A 1 92 ? 2.482 1.599 57.130 1.00 49.33 92 MET A C 1
ATOM 711 O O . MET A 1 92 ? 1.711 2.522 56.842 1.00 48.19 92 MET A O 1
ATOM 716 N N . LEU A 1 93 ? 2.131 0.567 57.893 1.00 47.53 93 LEU A N 1
ATOM 717 C CA . LEU A 1 93 ? 0.785 0.464 58.437 1.00 46.76 93 LEU A CA 1
ATOM 718 C C . LEU A 1 93 ? 0.450 1.679 59.274 1.00 46.56 93 LEU A C 1
ATOM 719 O O . LEU A 1 93 ? -0.680 2.167 59.237 1.00 48.40 93 LEU A O 1
ATOM 724 N N . ARG A 1 94 ? 1.427 2.183 60.023 1.00 47.08 94 ARG A N 1
ATOM 725 C CA . ARG A 1 94 ? 1.173 3.358 60.846 1.00 47.25 94 ARG A CA 1
ATOM 726 C C . ARG A 1 94 ? 0.889 4.578 59.978 1.00 44.52 94 ARG A C 1
ATOM 727 O O . ARG A 1 94 ? 0.079 5.439 60.342 1.00 45.15 94 ARG A O 1
ATOM 735 N N . ARG A 1 95 ? 1.560 4.655 58.833 1.00 42.40 95 ARG A N 1
ATOM 736 C CA . ARG A 1 95 ? 1.345 5.763 57.913 1.00 39.21 95 ARG A CA 1
ATOM 737 C C . ARG A 1 95 ? -0.062 5.643 57.336 1.00 34.55 95 ARG A C 1
ATOM 738 O O . ARG A 1 95 ? -0.791 6.628 57.233 1.00 33.50 95 ARG A O 1
ATOM 746 N N . LEU A 1 96 ? -0.437 4.420 56.980 1.00 32.83 96 LEU A N 1
ATOM 747 C CA . LEU A 1 96 ? -1.749 4.153 56.398 1.00 31.36 96 LEU A CA 1
ATOM 748 C C . LEU A 1 96 ? -2.885 4.293 57.408 1.00 30.86 96 LEU A C 1
ATOM 749 O O . LEU A 1 96 ? -4.023 4.605 57.045 1.00 26.80 96 LEU A O 1
ATOM 754 N N . SER A 1 97 ? -2.563 4.092 58.684 1.00 32.50 97 SER A N 1
ATOM 755 C CA . SER A 1 97 ? -3.557 4.151 59.756 1.00 29.94 97 SER A CA 1
ATOM 756 C C . SER A 1 97 ? -4.455 5.371 59.870 1.00 26.31 97 SER A C 1
ATOM 757 O O . SER A 1 97 ? -4.005 6.515 59.817 1.00 30.44 97 SER A O 1
ATOM 760 N N . GLY A 1 98 ? -5.744 5.105 60.043 1.00 24.76 98 GLY A N 1
ATOM 761 C CA . GLY A 1 98 ? -6.718 6.167 60.220 1.00 26.60 98 GLY A CA 1
ATOM 762 C C . GLY A 1 98 ? -6.805 7.234 59.154 1.00 29.23 98 GLY A C 1
ATOM 763 O O . GLY A 1 98 ? -7.234 8.361 59.421 1.00 29.72 98 GLY A O 1
ATOM 764 N N . ARG A 1 99 ? -6.399 6.896 57.935 1.00 28.23 99 ARG A N 1
ATOM 765 C CA . ARG A 1 99 ? -6.469 7.860 56.844 1.00 27.17 99 ARG A CA 1
ATOM 766 C C . ARG A 1 99 ? -6.748 7.112 55.545 1.00 22.33 99 ARG A C 1
ATOM 767 O O . ARG A 1 99 ? -6.900 5.894 55.560 1.00 20.78 99 ARG A O 1
ATOM 775 N N . SER A 1 100 ? -6.818 7.852 54.442 1.00 23.85 100 SER A N 1
ATOM 776 C CA . SER A 1 100 ? -7.063 7.278 53.115 1.00 24.62 100 SER A CA 1
ATOM 777 C C . SER A 1 100 ? -5.806 7.343 52.260 1.00 27.93 100 SER A C 1
ATOM 778 O O . SER A 1 100 ? -4.969 8.248 52.421 1.00 26.31 100 SER A O 1
ATOM 781 N N . HIS A 1 101 ? -5.686 6.378 51.351 1.00 23.77 101 HIS A N 1
ATOM 782 C CA . HIS A 1 101 ? -4.568 6.321 50.425 1.00 22.26 101 HIS A CA 1
ATOM 783 C C . HIS A 1 101 ? -5.117 5.872 49.076 1.00 23.32 101 HIS A C 1
ATOM 784 O O . HIS A 1 101 ? -6.296 5.513 48.968 1.00 20.41 101 HIS A O 1
ATOM 791 N N . SER A 1 102 ? -4.283 5.904 48.041 1.00 21.02 102 SER A N 1
ATOM 792 C CA . SER A 1 102 ? -4.736 5.504 46.719 1.00 20.79 102 SER A CA 1
ATOM 793 C C . SER A 1 102 ? -4.107 4.218 46.244 1.00 18.81 102 SER A C 1
ATOM 794 O O . SER A 1 102 ? -2.909 4.000 46.417 1.00 22.67 102 SER A O 1
ATOM 797 N N . VAL A 1 103 ? -4.929 3.358 45.651 1.00 17.93 103 VAL A N 1
ATOM 798 C CA . VAL A 1 103 ? -4.443 2.121 45.062 1.00 14.35 103 VAL A CA 1
ATOM 799 C C . VAL A 1 103 ? -4.678 2.363 43.576 1.00 16.40 103 VAL A C 1
ATOM 800 O O . VAL A 1 103 ? -5.814 2.601 43.134 1.00 15.44 103 VAL A O 1
ATOM 804 N N . ILE A 1 104 ? -3.596 2.337 42.810 1.00 13.05 104 ILE A N 1
ATOM 805 C CA . ILE A 1 104 ? -3.685 2.594 41.379 1.00 16.52 104 ILE A CA 1
ATOM 806 C C . ILE A 1 104 ? -3.273 1.359 40.588 1.00 16.07 104 ILE A C 1
ATOM 807 O O . ILE A 1 104 ? -2.161 0.837 40.741 1.00 17.77 104 ILE A O 1
ATOM 812 N N . THR A 1 105 ? -4.204 0.862 39.778 1.00 15.20 105 THR A N 1
ATOM 813 C CA . THR A 1 105 ? -3.943 -0.303 38.959 1.00 15.17 105 THR A CA 1
ATOM 814 C C . THR A 1 105 ? -4.091 0.040 37.481 1.00 14.53 105 THR A C 1
ATOM 815 O O . THR A 1 105 ? -5.089 0.621 37.058 1.00 13.01 105 THR A O 1
ATOM 819 N N . ALA A 1 106 ? -3.073 -0.301 36.713 1.00 12.09 106 ALA A N 1
ATOM 820 C CA . ALA A 1 106 ? -3.087 -0.067 35.279 1.00 12.02 106 ALA A CA 1
ATOM 821 C C . ALA A 1 106 ? -3.191 -1.405 34.577 1.00 12.84 106 ALA A C 1
ATOM 822 O O . ALA A 1 106 ? -2.700 -2.427 35.075 1.00 13.80 106 ALA A O 1
ATOM 824 N N . VAL A 1 107 ? -3.824 -1.381 33.415 1.00 10.64 107 VAL A N 1
ATOM 825 C CA . VAL A 1 107 ? -3.973 -2.567 32.589 1.00 11.77 107 VAL A CA 1
ATOM 826 C C . VAL A 1 107 ? -3.543 -2.163 31.180 1.00 13.60 107 VAL A C 1
ATOM 827 O O . VAL A 1 107 ? -3.925 -1.085 30.703 1.00 12.49 107 VAL A O 1
ATOM 831 N N . SER A 1 108 ? -2.732 -2.995 30.527 1.00 10.03 108 SER A N 1
ATOM 832 C CA . SER A 1 108 ? -2.351 -2.708 29.155 1.00 12.85 108 SER A CA 1
ATOM 833 C C . SER A 1 108 ? -2.732 -3.942 28.331 1.00 14.48 108 SER A C 1
ATOM 834 O O . SER A 1 108 ? -2.457 -5.083 28.735 1.00 15.74 108 SER A O 1
ATOM 837 N N . ILE A 1 109 ? -3.381 -3.722 27.189 1.00 14.13 109 ILE A N 1
ATOM 838 C CA . ILE A 1 109 ? -3.803 -4.826 26.326 1.00 12.61 109 ILE A CA 1
ATOM 839 C C . ILE A 1 109 ? -3.114 -4.592 24.997 1.00 15.99 109 ILE A C 1
ATOM 840 O O . ILE A 1 109 ? -3.306 -3.542 24.388 1.00 14.00 109 ILE A O 1
ATOM 845 N N . GLN A 1 110 ? -2.300 -5.564 24.566 1.00 14.92 110 GLN A N 1
ATOM 846 C CA . GLN A 1 110 ? -1.511 -5.451 23.340 1.00 14.60 110 GLN A CA 1
ATOM 847 C C . GLN A 1 110 ? -1.828 -6.499 22.279 1.00 17.33 110 GLN A C 1
ATOM 848 O O . GLN A 1 110 ? -1.917 -7.705 22.581 1.00 13.63 110 GLN A O 1
ATOM 854 N N . ALA A 1 111 ? -1.963 -6.027 21.037 1.00 15.80 111 ALA A N 1
ATOM 855 C CA . ALA A 1 111 ? -2.221 -6.874 19.873 1.00 14.83 111 ALA A CA 1
ATOM 856 C C . ALA A 1 111 ? -1.567 -6.161 18.685 1.00 10.46 111 ALA A C 1
ATOM 857 O O . ALA A 1 111 ? -1.303 -4.946 18.742 1.00 11.40 111 ALA A O 1
ATOM 859 N N . GLU A 1 112 ? -1.283 -6.899 17.620 1.00 13.04 112 GLU A N 1
ATOM 860 C CA . GLU A 1 112 ? -0.616 -6.288 16.472 1.00 16.95 112 GLU A CA 1
ATOM 861 C C . GLU A 1 112 ? -1.398 -5.164 15.800 1.00 15.24 112 GLU A C 1
ATOM 862 O O . GLU A 1 112 ? -0.790 -4.266 15.225 1.00 15.37 112 GLU A O 1
ATOM 868 N N . ASN A 1 113 ? -2.728 -5.194 15.895 1.00 13.04 113 ASN A N 1
ATOM 869 C CA . ASN A 1 113 ? -3.560 -4.173 15.266 1.00 17.30 113 ASN A CA 1
ATOM 870 C C . ASN A 1 113 ? -4.286 -3.270 16.248 1.00 15.50 113 ASN A C 1
ATOM 871 O O . ASN A 1 113 ? -5.096 -2.449 15.831 1.00 15.03 113 ASN A O 1
ATOM 876 N N . HIS A 1 114 ? -3.972 -3.380 17.533 1.00 14.67 114 HIS A N 1
ATOM 877 C CA . HIS A 1 114 ? -4.698 -2.595 18.523 1.00 15.18 114 HIS A CA 1
ATOM 878 C C . HIS A 1 114 ? -4.036 -2.699 19.888 1.00 14.00 114 HIS A C 1
ATOM 879 O O . HIS A 1 114 ? -3.654 -3.790 20.324 1.00 14.01 114 HIS A O 1
ATOM 886 N N . SER A 1 115 ? -3.909 -1.568 20.563 1.00 13.17 115 SER A N 1
ATOM 887 C CA . SER A 1 115 ? -3.320 -1.546 21.901 1.00 15.36 115 SER A CA 1
ATOM 888 C C . SER A 1 115 ? -4.113 -0.553 22.724 1.00 14.85 115 SER A C 1
ATOM 889 O O . SER A 1 115 ? -4.651 0.427 22.197 1.00 13.44 115 SER A O 1
ATOM 892 N N . GLU A 1 116 ? -4.176 -0.799 24.025 1.00 14.10 116 GLU A N 1
ATOM 893 C CA . GLU A 1 116 ? -4.928 0.069 24.894 1.00 14.38 116 GLU A CA 1
ATOM 894 C C . GLU A 1 116 ? -4.386 -0.060 26.310 1.00 14.75 116 GLU A C 1
ATOM 895 O O . GLU A 1 116 ? -4.146 -1.165 26.780 1.00 15.98 116 GLU A O 1
ATOM 901 N N . THR A 1 117 ? -4.170 1.081 26.964 1.00 13.24 117 THR A N 1
ATOM 902 C CA . THR A 1 117 ? -3.651 1.117 28.330 1.00 16.23 117 THR A CA 1
ATOM 903 C C . THR A 1 117 ? -4.438 2.142 29.148 1.00 15.37 117 THR A C 1
ATOM 904 O O . THR A 1 117 ? -4.768 3.222 28.653 1.00 18.36 117 THR A O 1
ATOM 908 N N . PHE A 1 118 ? -4.751 1.814 30.394 1.00 13.97 118 PHE A N 1
ATOM 909 C CA . PHE A 1 118 ? -5.465 2.760 31.246 1.00 13.19 118 PHE A CA 1
ATOM 910 C C . PHE A 1 118 ? -5.165 2.436 32.690 1.00 13.53 118 PHE A C 1
ATOM 911 O O . PHE A 1 118 ? -4.609 1.384 32.981 1.00 15.34 118 PHE A O 1
ATOM 919 N N . TYR A 1 119 ? -5.485 3.359 33.589 1.00 15.34 119 TYR A N 1
ATOM 920 C CA . TYR A 1 119 ? -5.340 3.067 35.014 1.00 15.64 119 TYR A CA 1
ATOM 921 C C . TYR A 1 119 ? -6.687 3.329 35.650 1.00 18.12 119 TYR A C 1
ATOM 922 O O . TYR A 1 119 ? -7.536 4.031 35.096 1.00 16.61 119 TYR A O 1
ATOM 931 N N . ASP A 1 120 ? -6.877 2.725 36.813 1.00 19.02 120 ASP A N 1
ATOM 932 C CA . ASP A 1 120 ? -8.106 2.841 37.571 1.00 21.92 120 ASP A CA 1
ATOM 933 C C . ASP A 1 120 ? -7.633 3.160 38.987 1.00 20.72 120 ASP A C 1
ATOM 934 O O . ASP A 1 120 ? -6.806 2.447 39.543 1.00 19.32 120 ASP A O 1
ATOM 939 N N . LYS A 1 121 ? -8.147 4.239 39.562 1.00 18.80 121 LYS A N 1
ATOM 940 C CA . LYS A 1 121 ? -7.733 4.630 40.899 1.00 20.03 121 LYS A CA 1
ATOM 941 C C . LYS A 1 121 ? -8.854 4.432 41.899 1.00 19.79 121 LYS A C 1
ATOM 942 O O . LYS A 1 121 ? -10.002 4.780 41.627 1.00 19.18 121 LYS A O 1
ATOM 948 N N . THR A 1 122 ? -8.503 3.864 43.050 1.00 16.84 122 THR A N 1
ATOM 949 C CA . THR A 1 122 ? -9.453 3.602 44.124 1.00 16.67 122 THR A CA 1
ATOM 950 C C . THR A 1 122 ? -8.957 4.212 45.437 1.00 17.92 122 THR A C 1
ATOM 951 O O . THR A 1 122 ? -7.797 4.063 45.794 1.00 17.62 122 THR A O 1
ATOM 955 N N . GLU A 1 123 ? -9.841 4.913 46.140 1.00 18.54 123 GLU A N 1
ATOM 956 C CA . GLU A 1 123 ? -9.486 5.503 47.422 1.00 21.74 123 GLU A CA 1
ATOM 957 C C . GLU A 1 123 ? -9.797 4.457 48.493 1.00 22.74 123 GLU A C 1
ATOM 958 O O . GLU A 1 123 ? -10.934 3.974 48.580 1.00 22.30 123 GLU A O 1
ATOM 964 N N . VAL A 1 124 ? -8.797 4.111 49.299 1.00 15.98 124 VAL A N 1
ATOM 965 C CA . VAL A 1 124 ? -8.980 3.131 50.363 1.00 15.93 124 VAL A CA 1
ATOM 966 C C . VAL A 1 124 ? -8.759 3.817 51.704 1.00 19.81 124 VAL A C 1
ATOM 967 O O . VAL A 1 124 ? -7.691 4.396 51.944 1.00 18.67 124 VAL A O 1
ATOM 971 N N . ALA A 1 125 ? -9.776 3.774 52.562 1.00 18.01 125 ALA A N 1
ATOM 972 C CA . ALA A 1 125 ? -9.687 4.391 53.896 1.00 21.15 125 ALA A CA 1
ATOM 973 C C . ALA A 1 125 ? -9.511 3.314 54.967 1.00 19.93 125 ALA A C 1
ATOM 974 O O . ALA A 1 125 ? -10.189 2.276 54.943 1.00 16.61 125 ALA A O 1
ATOM 976 N N . PHE A 1 126 ? -8.584 3.568 55.894 1.00 18.79 126 PHE A N 1
ATOM 977 C CA . PHE A 1 126 ? -8.266 2.657 56.993 1.00 23.36 126 PHE A CA 1
ATOM 978 C C . PHE A 1 126 ? 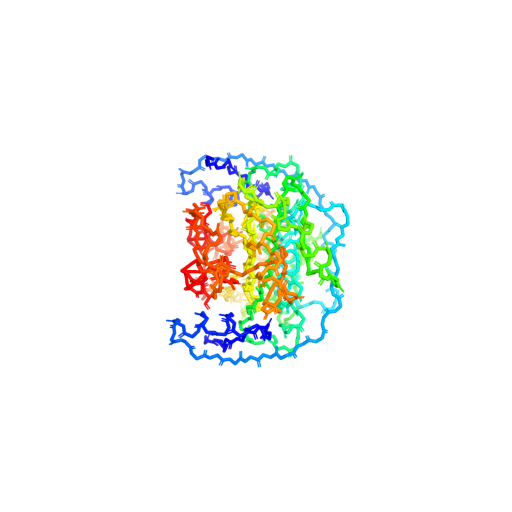-8.817 3.127 58.338 1.00 23.80 126 PHE A C 1
ATOM 979 O O . PHE A 1 126 ? -9.042 4.316 58.554 1.00 25.42 126 PHE A O 1
ATOM 987 N N . TRP A 1 127 ? -9.023 2.174 59.241 1.00 29.70 127 TRP A N 1
ATOM 988 C CA . TRP A 1 127 ? -9.459 2.492 60.602 1.00 30.08 127 TRP A CA 1
ATOM 989 C C . TRP A 1 127 ? -8.161 2.839 61.323 1.00 33.19 127 TRP A C 1
ATOM 990 O O . TRP A 1 127 ? -7.082 2.376 60.922 1.00 30.44 127 TRP A O 1
ATOM 1001 N N . SER A 1 128 ? -8.256 3.631 62.386 1.00 38.12 128 SER A N 1
ATOM 1002 C CA . SER A 1 128 ? -7.075 3.959 63.170 1.00 41.99 128 SER A CA 1
ATOM 1003 C C . SER A 1 128 ? -6.639 2.608 63.712 1.00 42.87 128 SER A C 1
ATOM 1004 O O . SER A 1 128 ? -7.422 1.918 64.360 1.00 44.54 128 SER A O 1
ATOM 1007 N N . LEU A 1 129 ? -5.405 2.219 63.420 1.00 45.23 129 LEU A N 1
ATOM 1008 C CA . LEU A 1 129 ? -4.888 0.938 63.862 1.00 49.16 129 LEU A CA 1
ATOM 1009 C C . LEU A 1 129 ? -4.051 1.083 65.122 1.00 53.08 129 LEU A C 1
ATOM 1010 O O . LEU A 1 129 ? -3.408 2.113 65.342 1.00 53.62 129 LEU A O 1
ATOM 1015 N N . SER A 1 130 ? -4.069 0.047 65.951 1.00 55.45 130 SER A N 1
ATOM 1016 C CA . SER A 1 130 ? -3.310 0.057 67.196 1.00 58.92 130 SER A CA 1
ATOM 1017 C C . SER A 1 130 ? -2.008 -0.701 66.992 1.00 60.55 130 SER A C 1
ATOM 1018 O O . SER A 1 130 ? -1.868 -1.472 66.035 1.00 58.95 130 SER A O 1
ATOM 1021 N N . GLU A 1 131 ? -1.059 -0.479 67.896 1.00 62.58 131 GLU A N 1
ATOM 1022 C CA . GLU A 1 131 ? 0.222 -1.162 67.819 1.00 65.06 131 GLU A CA 1
ATOM 1023 C C . GLU A 1 131 ? -0.024 -2.659 67.888 1.00 65.69 131 GLU A C 1
ATOM 1024 O O . GLU A 1 131 ? 0.575 -3.434 67.141 1.00 64.78 131 GLU A O 1
ATOM 1030 N N . GLU A 1 132 ? -0.923 -3.055 68.785 1.00 67.79 132 GLU A N 1
ATOM 1031 C CA . GLU A 1 132 ? -1.270 -4.460 68.949 1.00 68.94 132 GLU A CA 1
ATOM 1032 C C . GLU A 1 132 ? -1.761 -4.961 67.602 1.00 67.97 132 GLU A C 1
ATOM 1033 O O . GLU A 1 132 ? -1.172 -5.870 67.019 1.00 68.26 132 GLU A O 1
ATOM 1039 N N . GLU A 1 133 ? -2.836 -4.349 67.108 1.00 66.30 133 GLU A N 1
ATOM 1040 C CA . GLU A 1 133 ? -3.406 -4.719 65.816 1.00 63.30 133 GLU A CA 1
ATOM 1041 C C . GLU A 1 133 ? -2.323 -4.823 64.751 1.00 62.06 133 GLU A C 1
ATOM 1042 O O . GLU A 1 133 ? -2.173 -5.861 64.105 1.00 62.10 133 GLU A O 1
ATOM 1048 N N . ILE A 1 134 ? -1.568 -3.741 64.573 1.00 60.85 134 ILE A N 1
ATOM 1049 C CA . ILE A 1 134 ? -0.513 -3.716 63.570 1.00 60.44 134 ILE A CA 1
ATOM 1050 C C . ILE A 1 134 ? 0.461 -4.876 63.738 1.00 60.69 134 ILE A C 1
ATOM 1051 O O . ILE A 1 134 ? 0.580 -5.728 62.851 1.00 60.51 134 ILE A O 1
ATOM 1056 N N . TRP A 1 135 ? 1.145 -4.922 64.879 1.00 60.97 135 TRP A N 1
ATOM 1057 C CA . TRP A 1 135 ? 2.108 -5.988 65.126 1.00 60.55 135 TRP A CA 1
ATOM 1058 C C . TRP A 1 135 ? 1.506 -7.385 65.084 1.00 60.33 135 TRP A C 1
ATOM 1059 O O . TRP A 1 135 ? 2.092 -8.295 64.493 1.00 59.33 135 TRP A O 1
ATOM 1070 N N . THR A 1 136 ? 0.335 -7.554 65.695 1.00 59.87 136 THR A N 1
ATOM 1071 C CA . THR A 1 136 ? -0.342 -8.851 65.689 1.00 60.00 136 THR A CA 1
ATOM 1072 C C . THR A 1 136 ? -0.624 -9.282 64.249 1.00 58.82 136 THR A C 1
ATOM 1073 O O . THR A 1 136 ? -0.585 -10.469 63.923 1.00 56.29 136 THR A O 1
ATOM 1077 N N . TYR A 1 137 ? -0.908 -8.304 63.390 1.00 59.93 137 TYR A N 1
ATOM 1078 C CA . TYR A 1 137 ? -1.193 -8.577 61.986 1.00 58.00 137 TYR A CA 1
ATOM 1079 C C . TYR A 1 137 ? 0.082 -8.936 61.247 1.00 59.06 137 TYR A C 1
ATOM 1080 O O . TYR A 1 137 ? 0.069 -9.735 60.310 1.00 58.58 137 TYR A O 1
ATOM 1089 N N . ILE A 1 138 ? 1.190 -8.335 61.661 1.00 61.47 138 ILE A N 1
ATOM 1090 C CA . ILE A 1 138 ? 2.450 -8.623 61.001 1.00 64.38 138 ILE A CA 1
ATOM 1091 C C . ILE A 1 138 ? 2.926 -10.014 61.398 1.00 64.35 138 ILE A C 1
ATOM 1092 O O . ILE A 1 138 ? 3.501 -10.735 60.583 1.00 63.78 138 ILE A O 1
ATOM 1097 N N . GLU A 1 139 ? 2.673 -10.389 62.648 1.00 65.83 139 GLU A N 1
ATOM 1098 C CA . GLU A 1 139 ? 3.072 -11.703 63.142 1.00 68.80 139 GLU A CA 1
ATOM 1099 C C . GLU A 1 139 ? 2.389 -12.804 62.343 1.00 68.47 139 GLU A C 1
ATOM 1100 O O . GLU A 1 139 ? 2.824 -13.954 62.362 1.00 68.53 139 GLU A O 1
ATOM 1106 N N . THR A 1 140 ? 1.314 -12.447 61.648 1.00 68.56 140 THR A N 1
ATOM 1107 C CA . THR A 1 140 ? 0.587 -13.409 60.830 1.00 67.61 140 THR A CA 1
ATOM 1108 C C . THR A 1 140 ? 1.413 -13.642 59.571 1.00 66.46 140 THR A C 1
ATOM 1109 O O . THR A 1 140 ? 1.188 -14.602 58.832 1.00 65.14 140 THR A O 1
ATOM 1113 N N . LYS A 1 141 ? 2.363 -12.736 59.342 1.00 66.11 141 LYS A N 1
ATOM 1114 C CA . LYS A 1 141 ? 3.262 -12.789 58.192 1.00 65.59 141 LYS A CA 1
ATOM 1115 C C . LYS A 1 141 ? 2.548 -12.489 56.873 1.00 64.18 141 LYS A C 1
ATOM 1116 O O . LYS A 1 141 ? 3.105 -12.701 55.794 1.00 64.44 141 LYS A O 1
ATOM 1122 N N . GLU A 1 142 ? 1.317 -11.997 56.955 1.00 62.98 142 GLU A N 1
ATOM 1123 C CA . GLU A 1 142 ? 0.550 -11.686 55.751 1.00 61.30 142 GLU A CA 1
ATOM 1124 C C . GLU A 1 142 ? 1.006 -10.386 55.077 1.00 58.20 142 GLU A C 1
ATOM 1125 O O . GLU A 1 142 ? 1.114 -10.313 53.853 1.00 57.16 142 GLU A O 1
ATOM 1131 N N . PRO A 1 143 ? 1.282 -9.340 55.872 1.00 55.37 143 PRO A N 1
ATOM 1132 C CA . PRO A 1 143 ? 1.722 -8.070 55.286 1.00 56.47 143 PRO A CA 1
ATOM 1133 C C . PRO A 1 143 ? 3.171 -8.009 54.799 1.00 57.17 143 PRO A C 1
ATOM 1134 O O . PRO A 1 143 ? 3.593 -6.998 54.243 1.00 56.36 143 PRO A O 1
ATOM 1138 N N . MET A 1 144 ? 3.927 -9.087 54.989 1.00 59.58 144 MET A N 1
ATOM 1139 C CA . MET A 1 144 ? 5.330 -9.102 54.586 1.00 62.51 144 MET A CA 1
ATOM 1140 C C . MET A 1 144 ? 5.602 -9.249 53.090 1.00 64.76 144 MET A C 1
ATOM 1141 O O . MET A 1 144 ? 6.695 -8.925 52.627 1.00 66.55 144 MET A O 1
ATOM 1146 N N . ASP A 1 145 ? 4.621 -9.730 52.331 1.00 65.50 145 ASP A N 1
ATOM 1147 C CA . ASP A 1 145 ? 4.803 -9.901 50.891 1.00 64.58 145 ASP A CA 1
ATOM 1148 C C . ASP A 1 145 ? 3.862 -8.995 50.107 1.00 63.18 145 ASP A C 1
ATOM 1149 O O . ASP A 1 145 ? 3.623 -9.220 48.917 1.00 61.90 145 ASP A O 1
ATOM 1154 N N . LYS A 1 146 ? 3.341 -7.963 50.766 1.00 59.58 146 LYS A N 1
ATOM 1155 C CA . LYS A 1 146 ? 2.401 -7.055 50.116 1.00 57.19 146 LYS A CA 1
ATOM 1156 C C . LYS A 1 146 ? 2.799 -5.578 50.120 1.00 54.22 146 LYS A C 1
ATOM 1157 O O . LYS A 1 146 ? 3.221 -5.027 51.146 1.00 52.02 146 LYS A O 1
ATOM 1163 N N . ALA A 1 147 ? 2.640 -4.946 48.959 1.00 51.00 147 ALA A N 1
ATOM 1164 C CA . ALA A 1 147 ? 2.953 -3.534 48.773 1.00 5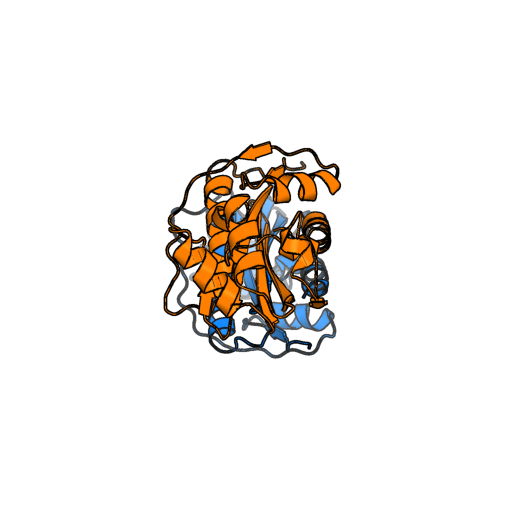0.56 147 ALA A CA 1
ATOM 1165 C C . ALA A 1 147 ? 2.060 -2.698 49.683 1.00 49.20 147 ALA A C 1
ATOM 1166 O O . ALA A 1 147 ? 0.841 -2.735 49.563 1.00 50.67 147 ALA A O 1
ATOM 1168 N N . GLY A 1 148 ? 2.666 -1.941 50.588 1.00 45.99 148 GLY A N 1
ATOM 1169 C CA . GLY A 1 148 ? 1.883 -1.139 51.506 1.00 44.50 148 GLY A CA 1
ATOM 1170 C C . GLY A 1 148 ? 1.764 -1.867 52.829 1.00 44.12 148 GLY A C 1
ATOM 1171 O O . GLY A 1 148 ? 1.271 -1.311 53.812 1.00 43.91 148 GLY A O 1
ATOM 1172 N N . ALA A 1 149 ? 2.219 -3.119 52.845 1.00 43.24 149 ALA A N 1
ATOM 1173 C CA . ALA A 1 149 ? 2.189 -3.954 54.045 1.00 43.56 149 ALA A CA 1
ATOM 1174 C C . ALA A 1 149 ? 0.784 -4.358 54.498 1.00 41.86 149 ALA A C 1
ATOM 1175 O O . ALA A 1 149 ? 0.513 -4.431 55.698 1.00 43.85 149 ALA A O 1
ATOM 1177 N N . TYR A 1 150 ? -0.104 -4.607 53.538 1.00 41.02 150 TYR A N 1
ATOM 1178 C CA . TYR A 1 150 ? -1.472 -5.031 53.841 1.00 38.49 150 TYR A CA 1
ATOM 1179 C C . TYR A 1 150 ? -2.098 -5.585 52.579 1.00 35.13 150 TYR A C 1
ATOM 1180 O O . TYR A 1 150 ? -1.618 -5.327 51.482 1.00 37.21 150 TYR A O 1
ATOM 1189 N N . GLY A 1 151 ? -3.169 -6.355 52.748 1.00 34.72 151 GLY A N 1
ATOM 1190 C CA . GLY A 1 151 ? -3.894 -6.928 51.625 1.00 30.32 151 GLY A CA 1
ATOM 1191 C C . GLY A 1 151 ? -5.359 -6.686 51.956 1.00 29.20 151 GLY A C 1
ATOM 1192 O O . GLY A 1 151 ? -5.723 -6.776 53.126 1.00 31.75 151 GLY A O 1
ATOM 1193 N N . ILE A 1 152 ? -6.200 -6.370 50.974 1.00 29.19 152 ILE A N 1
ATOM 1194 C CA . ILE A 1 152 ? -7.606 -6.109 51.283 1.00 30.83 152 ILE A CA 1
ATOM 1195 C C . ILE A 1 152 ? -8.380 -7.398 51.606 1.00 34.31 152 ILE A C 1
ATOM 1196 O O . ILE A 1 152 ? -9.508 -7.362 52.098 1.00 29.29 152 ILE A O 1
ATOM 1201 N N . GLN A 1 153 ? -7.753 -8.538 51.343 1.00 34.86 153 GLN A N 1
ATOM 1202 C CA . GLN A 1 153 ? -8.358 -9.826 51.658 1.00 39.33 153 GLN A CA 1
ATOM 1203 C C . GLN A 1 153 ? -7.619 -10.378 52.876 1.00 41.79 153 GLN A C 1
ATOM 1204 O O . GLN A 1 153 ? -6.568 -9.850 53.250 1.00 44.65 153 GLN A O 1
ATOM 1210 N N . GLY A 1 154 ? -8.159 -11.423 53.504 1.00 40.86 154 GLY A N 1
ATOM 1211 C CA . GLY A 1 154 ? -7.502 -11.973 54.680 1.00 37.11 154 GLY A CA 1
ATOM 1212 C C . GLY A 1 154 ? -7.676 -11.020 55.839 1.00 37.31 154 GLY A C 1
ATOM 1213 O O . GLY A 1 154 ? -8.599 -10.205 55.820 1.00 41.93 154 GLY A O 1
ATOM 1214 N N . ARG A 1 155 ? -6.798 -11.097 56.837 1.00 36.86 155 ARG A N 1
ATOM 1215 C CA . ARG A 1 155 ? -6.887 -10.226 58.010 1.00 37.61 155 ARG A CA 1
ATOM 1216 C C . ARG A 1 155 ? -6.852 -8.731 57.703 1.00 34.52 155 ARG A C 1
ATOM 1217 O O . ARG A 1 155 ? -7.393 -7.925 58.468 1.00 34.14 155 ARG A O 1
ATOM 1225 N N . GLY A 1 156 ? -6.205 -8.357 56.602 1.00 29.55 156 GLY A N 1
ATOM 1226 C CA . GLY A 1 156 ? -6.122 -6.953 56.252 1.00 28.95 156 GLY A CA 1
ATOM 1227 C C . GLY A 1 156 ? -7.499 -6.346 56.012 1.00 28.34 156 GLY A C 1
ATOM 1228 O O . GLY A 1 156 ? -7.693 -5.136 56.166 1.00 23.95 156 GLY A O 1
ATOM 1229 N N . ALA A 1 157 ? -8.448 -7.198 55.634 1.00 25.72 157 ALA A N 1
ATOM 1230 C CA . ALA A 1 157 ? -9.817 -6.769 55.378 1.00 30.57 157 ALA A CA 1
ATOM 1231 C C . ALA A 1 157 ? -10.371 -6.053 56.604 1.00 30.23 157 ALA A C 1
ATOM 1232 O O . ALA A 1 157 ? -11.231 -5.177 56.484 1.00 30.98 157 ALA A O 1
ATOM 1234 N N . LEU A 1 158 ? -9.845 -6.403 57.780 1.00 27.62 158 LEU A N 1
ATOM 1235 C CA . LEU A 1 158 ? -10.286 -5.798 59.026 1.00 27.97 158 LEU A CA 1
ATOM 1236 C C . LEU A 1 158 ? -9.760 -4.381 59.229 1.00 26.49 158 LEU A C 1
ATOM 1237 O O . LEU A 1 158 ? -10.223 -3.669 60.115 1.00 29.33 158 LEU A O 1
ATOM 1242 N N . PHE A 1 159 ? -8.803 -3.958 58.409 1.00 28.52 159 PHE A N 1
ATOM 1243 C CA . PHE A 1 159 ? -8.259 -2.603 58.538 1.00 28.01 159 PHE A CA 1
ATOM 1244 C C . PHE A 1 159 ? -9.023 -1.588 57.708 1.00 26.27 159 PHE A C 1
ATOM 1245 O O . PHE A 1 159 ? -9.034 -0.396 58.024 1.00 23.70 159 PHE A O 1
ATOM 1253 N N . VAL A 1 160 ? -9.652 -2.075 56.642 1.00 24.41 160 VAL A N 1
ATOM 1254 C CA . VAL A 1 160 ? -10.373 -1.228 55.708 1.00 21.87 160 VAL A CA 1
ATOM 1255 C C . VAL A 1 160 ? -11.744 -0.755 56.196 1.00 23.29 160 VAL A C 1
ATOM 1256 O O . VAL A 1 160 ? -12.626 -1.563 56.495 1.00 24.56 160 VAL A O 1
ATOM 1260 N N . LYS A 1 161 ? -11.900 0.559 56.272 1.00 19.56 161 LYS A N 1
ATOM 1261 C CA . LYS A 1 161 ? -13.149 1.172 56.695 1.00 23.16 161 LYS A CA 1
ATOM 1262 C C . LYS A 1 161 ? -14.075 1.285 55.482 1.00 20.76 161 LYS A C 1
ATOM 1263 O O . LYS A 1 161 ? -15.274 1.122 55.595 1.00 20.54 161 LYS A O 1
ATOM 1269 N N . LYS A 1 162 ? -13.502 1.584 54.319 1.00 20.77 162 LYS A N 1
ATOM 1270 C CA . LYS A 1 162 ? -14.283 1.694 53.099 1.00 20.01 162 LYS A CA 1
ATOM 1271 C C . LYS A 1 162 ? -13.371 1.968 51.923 1.00 17.87 162 LYS A C 1
ATOM 1272 O O . LYS A 1 162 ? -12.172 2.229 52.093 1.00 16.78 162 LYS A O 1
ATOM 1278 N N . ILE A 1 163 ? -13.942 1.867 50.730 1.00 15.81 163 ILE A N 1
ATOM 1279 C CA . ILE A 1 163 ? -13.219 2.212 49.520 1.00 15.06 163 ILE A CA 1
ATOM 1280 C C . ILE A 1 163 ? -14.168 3.049 48.687 1.00 13.63 163 ILE A C 1
ATOM 1281 O O . ILE A 1 163 ? -15.378 3.047 48.919 1.00 15.35 163 ILE A O 1
ATOM 1286 N N . ASP A 1 164 ? -13.611 3.795 47.745 1.00 14.71 164 ASP A N 1
ATOM 1287 C CA . ASP A 1 164 ? -14.409 4.583 46.818 1.00 14.44 164 ASP A CA 1
ATOM 1288 C C . ASP A 1 164 ? -13.697 4.238 45.519 1.00 18.96 164 ASP A C 1
ATOM 1289 O O . ASP A 1 164 ? -12.623 4.770 45.223 1.00 17.28 164 ASP A O 1
ATOM 1294 N N . GLY A 1 165 ? -14.276 3.292 44.793 1.00 15.75 165 GLY A N 1
ATOM 1295 C CA . GLY A 1 165 ? -13.704 2.830 43.537 1.00 14.85 165 GLY A CA 1
ATOM 1296 C C . GLY A 1 165 ? -14.063 1.374 43.255 1.00 17.75 165 GLY A C 1
ATOM 1297 O O . GLY A 1 165 ? -15.206 0.946 43.494 1.00 13.99 165 GLY A O 1
ATOM 1298 N N . ASP A 1 166 ? -13.071 0.611 42.797 1.00 17.41 166 ASP A N 1
ATOM 1299 C CA . ASP A 1 166 ? -13.244 -0.784 42.375 1.00 18.59 166 ASP A CA 1
ATOM 1300 C C . ASP A 1 166 ? -12.450 -1.778 43.209 1.00 17.90 166 ASP A C 1
ATOM 1301 O O . ASP A 1 166 ? -11.211 -1.834 43.166 1.00 14.71 166 ASP A O 1
ATOM 1306 N N . TYR A 1 167 ? -13.175 -2.570 43.984 1.00 16.55 167 TYR A N 1
ATOM 1307 C CA . TYR A 1 167 ? -12.562 -3.573 44.839 1.00 13.87 167 TYR A CA 1
ATOM 1308 C C . TYR A 1 167 ? -11.686 -4.544 44.023 1.00 15.25 167 TYR A C 1
ATOM 1309 O O . TYR A 1 167 ? -10.615 -4.968 44.472 1.00 13.40 167 TYR A O 1
ATOM 1318 N N . TYR A 1 168 ? -12.124 -4.902 42.818 1.00 12.68 168 TYR A N 1
ATOM 1319 C CA . TYR A 1 168 ? -11.324 -5.830 42.022 1.00 14.55 168 TYR A CA 1
ATOM 1320 C C . TYR A 1 168 ? -9.994 -5.202 41.570 1.00 11.78 168 TYR A C 1
ATOM 1321 O O . TYR A 1 168 ? -8.982 -5.886 41.501 1.00 13.17 168 TYR A O 1
ATOM 1330 N N . SER A 1 169 ? -10.014 -3.907 41.292 1.00 13.07 169 SER A N 1
ATOM 1331 C CA . SER A 1 169 ? -8.811 -3.169 40.904 1.00 12.65 169 SER A CA 1
ATOM 1332 C C . SER A 1 169 ? -7.812 -3.179 42.084 1.00 16.45 169 SER A C 1
ATOM 1333 O O . SER A 1 169 ? -6.605 -3.274 41.890 1.00 14.93 169 SER A O 1
ATOM 1336 N N . VAL A 1 170 ? -8.314 -3.062 43.312 1.00 15.21 170 VAL A N 1
ATOM 1337 C CA . VAL A 1 170 ? -7.429 -3.096 44.481 1.00 15.03 170 VAL A CA 1
ATOM 1338 C C . VAL A 1 170 ? -6.779 -4.472 44.558 1.00 18.49 170 VAL A C 1
ATOM 1339 O O . VAL A 1 170 ? -5.607 -4.588 44.930 1.00 16.99 170 VAL A O 1
ATOM 1343 N N . MET A 1 171 ? -7.532 -5.510 44.183 1.00 17.11 171 MET A N 1
ATOM 1344 C CA . MET A 1 171 ? -7.010 -6.871 44.191 1.00 21.38 171 MET A CA 1
ATOM 1345 C C . MET A 1 171 ? -5.970 -7.077 43.093 1.00 20.97 171 MET A C 1
ATOM 1346 O O . MET A 1 171 ? -5.195 -8.029 43.155 1.00 22.53 171 MET A O 1
ATOM 1351 N N . GLY A 1 172 ? -5.969 -6.211 42.078 1.00 21.59 172 GLY A N 1
ATOM 1352 C CA . GLY A 1 172 ? -4.972 -6.326 41.023 1.00 19.38 172 GLY A CA 1
ATOM 1353 C C . GLY A 1 172 ? -5.455 -6.218 39.591 1.00 18.58 172 GLY A C 1
ATOM 1354 O O . GLY A 1 172 ? -4.644 -6.146 38.663 1.00 15.71 172 GLY A O 1
ATOM 1355 N N . LEU A 1 173 ? -6.768 -6.198 39.392 1.00 15.54 173 LEU A N 1
ATOM 1356 C CA . LEU A 1 173 ? -7.285 -6.123 38.037 1.00 15.59 173 LEU A CA 1
ATOM 1357 C C . LEU A 1 173 ? -8.710 -5.568 37.954 1.00 16.85 173 LEU A C 1
ATOM 1358 O O . LEU A 1 173 ? -9.653 -6.192 38.444 1.00 16.46 173 LEU A O 1
ATOM 1363 N N . PRO A 1 174 ? -8.884 -4.383 37.345 1.00 16.81 174 PRO A N 1
ATOM 1364 C CA . PRO A 1 174 ? -10.242 -3.830 37.232 1.00 17.35 174 PRO A CA 1
ATOM 1365 C C . PRO A 1 174 ? -10.977 -4.692 36.174 1.00 16.60 174 PRO A C 1
ATOM 1366 O O . PRO A 1 174 ? -10.991 -4.375 34.983 1.00 17.01 174 PRO A O 1
ATOM 1370 N N . ILE A 1 175 ? -11.581 -5.786 36.624 1.00 19.00 175 ILE A N 1
ATOM 1371 C CA . ILE A 1 175 ? -12.228 -6.710 35.698 1.00 20.36 175 ILE A CA 1
ATOM 1372 C C . ILE A 1 175 ? -13.327 -6.194 34.794 1.00 19.41 175 ILE A C 1
ATOM 1373 O O . ILE A 1 175 ? -13.352 -6.540 33.613 1.00 17.79 175 ILE A O 1
ATOM 1378 N N . SER A 1 176 ? -14.236 -5.370 35.307 1.00 20.28 176 SER A N 1
ATOM 1379 C CA . SER A 1 176 ? -15.306 -4.912 34.435 1.00 21.13 176 SER A CA 1
ATOM 1380 C C . SER A 1 176 ? -14.745 -4.031 33.325 1.00 20.27 176 SER A C 1
ATOM 1381 O O . SER A 1 176 ? -15.129 -4.175 32.169 1.00 21.53 176 SER A O 1
ATOM 1384 N N . LYS A 1 177 ? -13.834 -3.121 33.662 1.00 19.94 177 LYS A N 1
ATOM 1385 C CA . LYS A 1 177 ? -13.240 -2.274 32.631 1.00 19.08 177 LYS A CA 1
ATOM 1386 C C . LYS A 1 177 ? -12.431 -3.111 31.634 1.00 18.14 177 LYS A C 1
ATOM 1387 O O . LYS A 1 177 ? -12.408 -2.817 30.435 1.00 19.48 177 LYS A O 1
ATOM 1393 N N . THR A 1 178 ? -11.762 -4.149 32.128 1.00 15.54 178 THR A N 1
ATOM 1394 C CA . THR A 1 178 ? -10.962 -4.997 31.248 1.00 17.32 178 THR A CA 1
ATOM 1395 C C . THR A 1 178 ? -11.861 -5.748 30.277 1.00 18.86 178 THR A C 1
ATOM 1396 O O . THR A 1 178 ? -11.575 -5.827 29.084 1.00 15.65 178 THR A O 1
ATOM 1400 N N . MET A 1 179 ? -12.953 -6.301 30.792 1.00 18.47 179 MET A N 1
ATOM 1401 C CA . MET A 1 179 ? -13.883 -7.028 29.933 1.00 17.31 179 MET A CA 1
ATOM 1402 C C . MET A 1 179 ? -14.391 -6.058 28.868 1.00 18.01 179 MET A C 1
ATOM 1403 O O . MET A 1 179 ? -14.418 -6.383 27.686 1.00 18.79 179 MET A O 1
ATOM 1408 N N . ARG A 1 180 ? -14.782 -4.855 29.280 1.00 20.55 180 ARG A N 1
ATOM 1409 C CA . ARG A 1 180 ? -15.280 -3.862 28.329 1.00 21.77 180 ARG A CA 1
ATOM 1410 C C . ARG A 1 180 ? -14.259 -3.501 27.258 1.00 22.38 180 ARG A C 1
ATOM 1411 O O . ARG A 1 180 ? -14.606 -3.367 26.090 1.00 21.67 180 ARG A O 1
ATOM 1419 N N . ALA A 1 181 ? -12.993 -3.363 27.638 1.00 20.10 181 ALA A N 1
ATOM 1420 C CA . ALA A 1 181 ? -11.964 -3.037 26.652 1.00 19.65 181 ALA A CA 1
ATOM 1421 C C . ALA A 1 181 ? -11.749 -4.169 25.648 1.00 16.22 181 ALA A C 1
ATOM 1422 O O . ALA A 1 181 ? -11.541 -3.929 24.445 1.00 16.41 181 ALA A O 1
ATOM 1424 N N . LEU A 1 182 ? -11.796 -5.406 26.141 1.00 18.54 182 LEU A N 1
ATOM 1425 C CA . LEU A 1 182 ? -11.588 -6.571 25.295 1.00 19.64 182 LEU A CA 1
ATOM 1426 C C . LEU A 1 182 ? -12.668 -6.695 24.213 1.00 22.01 182 LEU A C 1
ATOM 1427 O O . LEU A 1 182 ? -12.433 -7.282 23.151 1.00 22.01 182 LEU A O 1
ATOM 1432 N N . ARG A 1 183 ? -13.849 -6.140 24.466 1.00 24.13 183 ARG A N 1
ATOM 1433 C CA . ARG A 1 183 ? -14.911 -6.202 23.458 1.00 26.86 183 ARG A CA 1
ATOM 1434 C C . ARG A 1 183 ? -14.478 -5.515 22.166 1.00 28.10 183 ARG A C 1
ATOM 1435 O O . ARG A 1 183 ? -14.945 -5.856 21.092 1.00 29.40 183 ARG A O 1
ATOM 1443 N N . HIS A 1 184 ? -13.576 -4.549 22.263 1.00 30.13 184 HIS A N 1
ATOM 1444 C CA . HIS A 1 184 ? -13.116 -3.843 21.076 1.00 31.57 184 HIS A CA 1
ATOM 1445 C C . HIS A 1 184 ? -11.889 -4.480 20.446 1.00 27.18 184 HIS A C 1
ATOM 1446 O O . HIS A 1 184 ? -11.269 -3.893 19.552 1.00 26.05 184 HIS A O 1
ATOM 1453 N N . PHE A 1 185 ? -11.541 -5.673 20.930 1.00 26.19 185 PHE A N 1
ATOM 1454 C CA . PHE A 1 185 ? -10.422 -6.456 20.403 1.00 25.58 185 PHE A CA 1
ATOM 1455 C C . PHE A 1 185 ? -10.991 -7.718 19.770 1.00 27.32 185 PHE A C 1
ATOM 1456 O O . PHE A 1 185 ? -10.209 -8.436 19.127 1.00 34.25 185 PHE A O 1
ATOM 1464 N N . MET B 1 1 ? -13.617 15.895 35.992 1.00 72.76 1 MET B N 1
ATOM 1465 C CA . MET B 1 1 ? -14.658 16.331 35.014 1.00 71.81 1 MET B CA 1
ATOM 1466 C C . MET B 1 1 ? -14.393 15.666 33.661 1.00 68.54 1 MET B C 1
ATOM 1467 O O . MET B 1 1 ? -13.771 14.606 33.584 1.00 69.64 1 MET B O 1
ATOM 1472 N N . THR B 1 2 ? -14.883 16.299 32.602 1.00 64.16 2 THR B N 1
ATOM 1473 C CA . THR B 1 2 ? -14.710 15.818 31.240 1.00 56.56 2 THR B CA 1
ATOM 1474 C C . THR B 1 2 ? -13.443 16.487 30.707 1.00 50.35 2 THR B C 1
ATOM 1475 O O . THR B 1 2 ? -12.923 17.425 31.322 1.00 50.18 2 THR B O 1
ATOM 1479 N N . LYS B 1 3 ? -12.948 16.024 29.567 1.00 40.23 3 LYS B N 1
ATOM 1480 C CA . LYS B 1 3 ? -11.728 16.596 29.014 1.00 32.10 3 LYS B CA 1
ATOM 1481 C C . LYS B 1 3 ? -11.950 17.178 27.623 1.00 27.15 3 LYS B C 1
ATOM 1482 O O . LYS B 1 3 ? -12.744 16.652 26.852 1.00 26.07 3 LYS B O 1
ATOM 1488 N N . PRO B 1 4 ? -11.262 18.286 27.294 1.00 23.94 4 PRO B N 1
ATOM 1489 C CA . PRO B 1 4 ? -11.417 18.888 25.965 1.00 22.32 4 PRO B CA 1
ATOM 1490 C C . PRO B 1 4 ? -10.785 17.969 24.912 1.00 22.00 4 PRO B C 1
ATOM 1491 O O . PRO B 1 4 ? -9.831 17.231 25.200 1.00 20.43 4 PRO B O 1
ATOM 1495 N N . LEU B 1 5 ? -11.316 18.031 23.699 1.00 19.08 5 LEU B N 1
ATOM 1496 C CA . LEU B 1 5 ? -10.843 17.201 22.598 1.00 19.50 5 LEU B CA 1
ATOM 1497 C C . LEU B 1 5 ? -9.925 17.984 21.664 1.00 19.65 5 LEU B C 1
ATOM 1498 O O . LEU B 1 5 ? -10.181 19.154 21.359 1.00 18.48 5 LEU B O 1
ATOM 1503 N N . ILE B 1 6 ? -8.852 17.336 21.220 1.00 13.70 6 ILE B N 1
ATOM 1504 C CA . ILE B 1 6 ? -7.896 17.964 20.307 1.00 14.20 6 ILE B CA 1
ATOM 1505 C C . ILE B 1 6 ? -7.571 17.016 19.150 1.00 14.02 6 ILE B C 1
ATOM 1506 O O . ILE B 1 6 ? -7.403 15.799 19.356 1.00 15.32 6 ILE B O 1
ATOM 1511 N N . LEU B 1 7 ? -7.523 17.564 17.938 1.00 14.99 7 LEU B N 1
ATOM 1512 C CA . LEU B 1 7 ? -7.166 16.799 16.750 1.00 11.81 7 LEU B CA 1
ATOM 1513 C C . LEU B 1 7 ? -5.780 17.292 16.352 1.00 14.35 7 LEU B C 1
ATOM 1514 O O . LEU B 1 7 ? -5.613 18.449 15.946 1.00 16.50 7 LEU B O 1
ATOM 1519 N N . ALA B 1 8 ? -4.786 16.420 16.487 1.00 13.30 8 ALA B N 1
ATOM 1520 C CA . ALA B 1 8 ? -3.412 16.782 16.167 1.00 14.26 8 ALA B CA 1
ATOM 1521 C C . ALA B 1 8 ? -3.086 16.523 14.715 1.00 14.34 8 ALA B C 1
ATOM 1522 O O . ALA B 1 8 ? -2.164 15.784 14.391 1.00 13.88 8 ALA B O 1
ATOM 1524 N N . SER B 1 9 ? -3.861 17.136 13.831 1.00 16.74 9 SER B N 1
ATOM 1525 C CA . SER B 1 9 ? -3.636 16.981 12.403 1.00 18.02 9 SER B CA 1
ATOM 1526 C C . SER B 1 9 ? -4.238 18.150 11.649 1.00 20.41 9 SER B C 1
ATOM 1527 O O . SER B 1 9 ? -5.349 18.577 11.945 1.00 18.09 9 SER B O 1
ATOM 1530 N N . GLN B 1 10 ? -3.507 18.660 10.669 1.00 18.85 10 GLN B N 1
ATOM 1531 C CA . GLN B 1 10 ? -4.027 19.749 9.844 1.00 25.50 10 GLN B CA 1
ATOM 1532 C C . GLN B 1 10 ? -4.726 19.242 8.567 1.00 26.43 10 GLN B C 1
ATOM 1533 O O . GLN B 1 10 ? -5.177 20.035 7.732 1.00 23.95 10 GLN B O 1
ATOM 1539 N N . SER B 1 11 ? -4.820 17.920 8.423 1.00 22.58 11 SER B N 1
ATOM 1540 C CA . SER B 1 11 ? -5.475 17.318 7.260 1.00 20.60 11 SER B CA 1
ATOM 1541 C C . SER B 1 11 ? -6.932 17.764 7.115 1.00 21.02 11 SER B C 1
ATOM 1542 O O . SER B 1 11 ? -7.759 17.517 7.992 1.00 22.23 11 SER B O 1
ATOM 1545 N N . PRO B 1 12 ? -7.270 18.416 5.994 1.00 23.70 12 PRO B N 1
ATOM 1546 C CA . PRO B 1 12 ? -8.644 18.880 5.762 1.00 22.79 12 PRO B CA 1
ATOM 1547 C C . PRO B 1 12 ? -9.652 17.735 5.810 1.00 19.10 12 PRO B C 1
ATOM 1548 O O . PRO B 1 12 ? -10.763 17.887 6.327 1.00 18.73 12 PRO B O 1
ATOM 1552 N N . ARG B 1 13 ? -9.269 16.589 5.255 1.00 19.15 13 ARG B N 1
ATOM 1553 C CA . ARG B 1 13 ? -10.156 15.426 5.249 1.00 21.46 13 ARG B CA 1
ATOM 1554 C C . ARG B 1 13 ? -10.432 14.926 6.675 1.00 22.58 13 ARG B C 1
ATOM 1555 O O . ARG B 1 13 ? -11.569 14.566 7.020 1.00 17.90 13 ARG B O 1
ATOM 1563 N N . ARG B 1 14 ? -9.408 14.918 7.526 1.00 19.37 14 ARG B N 1
ATOM 1564 C CA . ARG B 1 14 ? -9.625 14.453 8.894 1.00 18.68 14 ARG B CA 1
ATOM 1565 C C . ARG B 1 14 ? -10.524 15.423 9.634 1.00 18.25 14 ARG B C 1
ATOM 1566 O O . ARG B 1 14 ? -11.326 15.012 10.467 1.00 23.32 14 ARG B O 1
ATOM 1574 N N . LYS B 1 15 ? -10.393 16.715 9.344 1.00 18.50 15 LYS B N 1
ATOM 1575 C CA . LYS B 1 15 ? -11.262 17.686 10.000 1.00 18.00 15 LYS B CA 1
ATOM 1576 C C . LYS B 1 15 ? -12.721 17.424 9.601 1.00 17.98 15 LYS B C 1
ATOM 1577 O O . LYS B 1 15 ? -13.591 17.318 10.456 1.00 16.96 15 LYS B O 1
ATOM 1583 N N . GLU B 1 16 ? -12.997 17.310 8.304 1.00 20.73 16 GLU B N 1
ATOM 1584 C CA . GLU B 1 16 ? -14.390 17.089 7.922 1.00 28.60 16 GLU B CA 1
ATOM 1585 C C . GLU B 1 16 ? -14.934 15.793 8.501 1.00 26.74 16 GLU B C 1
ATOM 1586 O O . GLU B 1 16 ? -16.115 15.699 8.843 1.00 25.92 16 GLU B O 1
ATOM 1592 N N . LEU B 1 17 ? -14.080 14.788 8.653 1.00 24.76 17 LEU B N 1
ATOM 1593 C CA . LEU B 1 17 ? -14.563 13.534 9.220 1.00 22.86 17 LEU B CA 1
ATOM 1594 C C . LEU B 1 17 ? -14.837 13.646 10.715 1.00 20.98 17 LEU B C 1
ATOM 1595 O O . LEU B 1 17 ? -15.893 13.228 11.193 1.00 19.76 17 LEU B O 1
ATOM 1600 N N . LEU B 1 18 ? -13.907 14.221 11.473 1.00 18.22 18 LEU B N 1
ATOM 1601 C CA . LEU B 1 18 ? -14.148 14.335 12.911 1.00 17.70 18 LEU B CA 1
ATOM 1602 C C . LEU B 1 18 ? -15.346 15.270 13.194 1.00 16.99 18 LEU B C 1
ATOM 1603 O O . LEU B 1 18 ? -16.013 15.117 14.217 1.00 19.17 18 LEU B O 1
ATOM 1608 N N . ASP B 1 19 ? -15.601 16.228 12.299 1.00 20.31 19 ASP B N 1
ATOM 1609 C CA . ASP B 1 19 ? -16.740 17.148 12.454 1.00 23.98 19 ASP B CA 1
ATOM 1610 C C . ASP B 1 19 ? -18.072 16.384 12.421 1.00 27.48 19 ASP B C 1
ATOM 1611 O O . ASP B 1 19 ? -19.098 16.886 12.881 1.00 31.09 19 ASP B O 1
ATOM 1616 N N . LEU B 1 20 ? -18.062 15.170 11.878 1.00 27.72 20 LEU B N 1
ATOM 1617 C CA . LEU B 1 20 ? -19.279 14.362 11.826 1.00 32.07 20 LEU B CA 1
ATOM 1618 C C . LEU B 1 20 ? -19.731 13.981 13.227 1.00 33.14 20 LEU B C 1
ATOM 1619 O O . LEU B 1 20 ? -20.921 13.756 13.467 1.00 33.32 20 LEU B O 1
ATOM 1624 N N . LEU B 1 21 ? -18.788 13.913 14.165 1.00 31.72 21 LEU B N 1
ATOM 1625 C CA . LEU B 1 21 ? -19.144 13.526 15.521 1.00 30.47 21 LEU B CA 1
ATOM 1626 C C . LEU B 1 21 ? -19.893 14.626 16.258 1.00 33.14 21 LEU B C 1
ATOM 1627 O O . LEU B 1 21 ? -20.573 14.367 17.245 1.00 32.29 21 LEU B O 1
ATOM 1632 N N . GLN B 1 22 ? -19.766 15.851 15.771 1.00 33.17 22 GLN B N 1
ATOM 1633 C CA . GLN B 1 22 ? -20.412 16.987 16.401 1.00 38.26 22 GLN B CA 1
ATOM 1634 C C . GLN B 1 22 ? -19.960 17.129 17.849 1.00 37.56 22 GLN B C 1
ATOM 1635 O O . GLN B 1 22 ? -20.761 17.343 18.754 1.00 37.10 22 GLN B O 1
ATOM 1641 N N . LEU B 1 23 ? -18.652 16.988 18.045 1.00 36.29 23 LEU B N 1
ATOM 1642 C CA . LEU B 1 23 ? -18.024 17.126 19.357 1.00 33.45 23 LEU B CA 1
ATOM 1643 C C . LEU B 1 23 ? -17.009 18.252 19.175 1.00 32.31 23 LEU B C 1
ATOM 1644 O O . LEU B 1 23 ? -16.061 18.116 18.396 1.00 29.56 23 LEU B O 1
ATOM 1649 N N . PRO B 1 24 ? -17.193 19.378 19.881 1.00 29.71 24 PRO B N 1
ATOM 1650 C CA . PRO B 1 24 ? -16.241 20.479 19.724 1.00 26.91 24 PRO B CA 1
ATOM 1651 C C . PRO B 1 24 ? -14.808 20.056 20.014 1.00 22.67 24 PRO B C 1
ATOM 1652 O O . PRO B 1 24 ? -14.560 19.254 20.904 1.00 20.57 24 PRO B O 1
ATOM 1656 N N . TYR B 1 25 ? -13.876 20.599 19.247 1.00 20.87 25 TYR B N 1
ATOM 1657 C CA . TYR B 1 25 ? -12.463 20.307 19.448 1.00 20.94 25 TYR B CA 1
ATOM 1658 C C . TYR B 1 25 ? -11.644 21.404 18.798 1.00 20.62 25 TYR B C 1
ATOM 1659 O O . TYR B 1 25 ? -12.182 22.254 18.092 1.00 19.07 25 TYR B O 1
ATOM 1668 N N . SER B 1 26 ? -10.343 21.404 19.069 1.00 17.02 26 SER B N 1
ATOM 1669 C CA . SER B 1 26 ? -9.464 22.355 18.432 1.00 18.26 26 SER B CA 1
ATOM 1670 C C . SER B 1 26 ? -8.385 21.544 17.718 1.00 18.58 26 SER B C 1
ATOM 1671 O O . SER B 1 26 ? -8.142 20.371 18.029 1.00 18.19 26 SER B O 1
ATOM 1674 N N . ILE B 1 27 ? -7.757 22.173 16.741 1.00 15.04 27 ILE B N 1
ATOM 1675 C CA . ILE B 1 27 ? -6.723 21.543 15.955 1.00 17.32 27 ILE B CA 1
ATOM 1676 C C . ILE B 1 27 ? -5.407 22.133 16.418 1.00 17.94 27 ILE B C 1
ATOM 1677 O O . ILE B 1 27 ? -5.192 23.334 16.310 1.00 18.17 27 ILE B O 1
ATOM 1682 N N . ILE B 1 28 ? -4.549 21.275 16.962 1.00 17.22 28 ILE B N 1
ATOM 1683 C CA . ILE B 1 28 ? -3.258 21.677 17.496 1.00 14.12 28 ILE B CA 1
ATOM 1684 C C . ILE B 1 28 ? -2.227 20.662 17.016 1.00 15.71 28 ILE B C 1
ATOM 1685 O O . ILE B 1 28 ? -2.411 19.460 17.204 1.00 13.99 28 ILE B O 1
ATOM 1690 N N . VAL B 1 29 ? -1.143 21.135 16.408 1.00 15.35 29 VAL B N 1
ATOM 1691 C CA . VAL B 1 29 ? -0.129 20.211 15.917 1.00 15.83 29 VAL B CA 1
ATOM 1692 C C . VAL B 1 29 ? 1.267 20.637 16.316 1.00 19.57 29 VAL B C 1
ATOM 1693 O O . VAL B 1 29 ? 1.560 21.822 16.407 1.00 18.96 29 VAL B O 1
ATOM 1697 N N . SER B 1 30 ? 2.109 19.649 16.592 1.00 17.32 30 SER B N 1
ATOM 1698 C CA . SER B 1 30 ? 3.500 19.871 16.955 1.00 23.72 30 SER B CA 1
ATOM 1699 C C . SER B 1 30 ? 4.305 18.882 16.106 1.00 25.57 30 SER B C 1
ATOM 1700 O O . SER B 1 30 ? 4.161 17.665 16.219 1.00 22.67 30 SER B O 1
ATOM 1703 N N . GLU B 1 31 ? 5.134 19.419 15.230 1.00 27.05 31 GLU B N 1
ATOM 1704 C CA . GLU B 1 31 ? 5.941 18.608 14.330 1.00 28.42 31 GLU B CA 1
ATOM 1705 C C . GLU B 1 31 ? 6.847 17.594 15.032 1.00 27.42 31 GLU B C 1
ATOM 1706 O O . GLU B 1 31 ? 7.479 17.901 16.047 1.00 27.01 31 GLU B O 1
ATOM 1712 N N . VAL B 1 32 ? 6.904 16.379 14.485 1.00 23.36 32 VAL B N 1
ATOM 1713 C CA . VAL B 1 32 ? 7.761 15.340 15.053 1.00 26.73 32 VAL B CA 1
ATOM 1714 C C . VAL B 1 32 ? 8.617 14.680 13.974 1.00 28.33 32 VAL B C 1
ATOM 1715 O O . VAL B 1 32 ? 8.330 14.791 12.779 1.00 27.18 32 VAL B O 1
ATOM 1719 N N . GLU B 1 33 ? 9.663 13.985 14.405 1.00 34.56 33 GLU B N 1
ATOM 1720 C CA . GLU B 1 33 ? 10.522 13.251 13.474 1.00 40.25 33 GLU B CA 1
ATOM 1721 C C . GLU B 1 33 ? 9.653 12.145 12.854 1.00 41.05 33 GLU B C 1
ATOM 1722 O O . GLU B 1 33 ? 9.079 11.329 13.575 1.00 40.71 33 GLU B O 1
ATOM 1728 N N . GLU B 1 34 ? 9.553 12.111 11.530 1.00 41.17 34 GLU B N 1
ATOM 1729 C CA . GLU B 1 34 ? 8.718 11.100 10.887 1.00 44.56 34 GLU B CA 1
ATOM 1730 C C . GLU B 1 34 ? 9.462 10.011 10.123 1.00 46.53 34 GLU B C 1
ATOM 1731 O O . GLU B 1 34 ? 8.843 9.265 9.359 1.00 45.51 34 GLU B O 1
ATOM 1737 N N . LYS B 1 35 ? 10.776 9.915 10.319 1.00 47.07 35 LYS B N 1
ATOM 1738 C CA . LYS B 1 35 ? 11.556 8.887 9.634 1.00 50.77 35 LYS B CA 1
ATOM 1739 C C . LYS B 1 35 ? 11.175 7.517 10.178 1.00 50.52 35 LYS B C 1
ATOM 1740 O O . LYS B 1 35 ? 11.289 7.265 11.378 1.00 47.35 35 LYS B O 1
ATOM 1746 N N . LEU B 1 36 ? 10.727 6.641 9.280 1.00 52.15 36 LEU B N 1
ATOM 1747 C CA . LEU B 1 36 ? 10.296 5.293 9.643 1.00 53.87 36 LEU B CA 1
ATOM 1748 C C . LEU B 1 36 ? 11.421 4.296 9.901 1.00 55.33 36 LEU B C 1
ATOM 1749 O O . LEU B 1 36 ? 12.487 4.360 9.283 1.00 55.54 36 LEU B O 1
ATOM 1754 N N . ASN B 1 37 ? 11.159 3.372 10.821 1.00 56.93 37 ASN B N 1
ATOM 1755 C CA . ASN B 1 37 ? 12.121 2.341 11.197 1.00 57.63 37 ASN B CA 1
ATOM 1756 C C . ASN B 1 37 ? 12.145 1.208 10.166 1.00 57.50 37 ASN B C 1
ATOM 1757 O O . ASN B 1 37 ? 11.134 0.547 9.920 1.00 54.87 37 ASN B O 1
ATOM 1762 N N . ARG B 1 38 ? 13.319 0.999 9.576 1.00 58.48 38 ARG B N 1
ATOM 1763 C CA . ARG B 1 38 ? 13.546 -0.023 8.550 1.00 57.90 38 ARG B CA 1
ATOM 1764 C C . ARG B 1 38 ? 13.144 -1.429 9.002 1.00 56.08 38 ARG B C 1
ATOM 1765 O O . ARG B 1 38 ? 12.781 -2.276 8.184 1.00 55.13 38 ARG B O 1
ATOM 1773 N N . ASN B 1 39 ? 13.209 -1.674 10.306 1.00 54.35 39 ASN B N 1
ATOM 1774 C CA . ASN B 1 39 ? 12.882 -2.989 10.841 1.00 53.15 39 ASN B CA 1
ATOM 1775 C C . ASN B 1 39 ? 11.442 -3.189 11.336 1.00 50.32 39 ASN B C 1
ATOM 1776 O O . ASN B 1 39 ? 11.102 -4.248 11.865 1.00 49.94 39 ASN B O 1
ATOM 1781 N N . PHE B 1 40 ? 10.599 -2.178 11.156 1.00 44.87 40 PHE B N 1
ATOM 1782 C CA . PHE B 1 40 ? 9.199 -2.267 11.560 1.00 36.73 40 PHE B CA 1
ATOM 1783 C C . PHE B 1 40 ? 8.360 -2.628 10.347 1.00 32.43 40 PHE B C 1
ATOM 1784 O O . PHE B 1 40 ? 8.697 -2.277 9.219 1.00 29.51 40 PHE B O 1
ATOM 1792 N N . SER B 1 41 ? 7.254 -3.322 10.578 1.00 25.64 41 SER B N 1
ATOM 1793 C CA . SER B 1 41 ? 6.348 -3.631 9.485 1.00 25.89 41 SER B CA 1
ATOM 1794 C C . SER B 1 41 ? 5.614 -2.312 9.224 1.00 25.95 41 SER B C 1
ATOM 1795 O O . SER B 1 41 ? 5.728 -1.367 10.009 1.00 21.16 41 SER B O 1
ATOM 1798 N N . PRO B 1 42 ? 4.872 -2.224 8.113 1.00 24.82 42 PRO B N 1
ATOM 1799 C CA . PRO B 1 42 ? 4.132 -0.998 7.816 1.00 23.18 42 PRO B CA 1
ATOM 1800 C C . PRO B 1 42 ? 3.076 -0.789 8.915 1.00 23.22 42 PRO B C 1
ATOM 1801 O O . PRO B 1 42 ? 2.790 0.343 9.308 1.00 22.55 42 PRO B O 1
ATOM 1805 N N . GLU B 1 43 ? 2.494 -1.884 9.397 1.00 21.65 43 GLU B N 1
ATOM 1806 C CA . GLU B 1 43 ? 1.479 -1.798 10.446 1.00 20.77 43 GLU B CA 1
ATOM 1807 C C . GLU B 1 43 ? 2.057 -1.210 11.739 1.00 21.26 43 GLU B C 1
ATOM 1808 O O . GLU B 1 43 ? 1.384 -0.452 12.434 1.00 18.28 43 GLU B 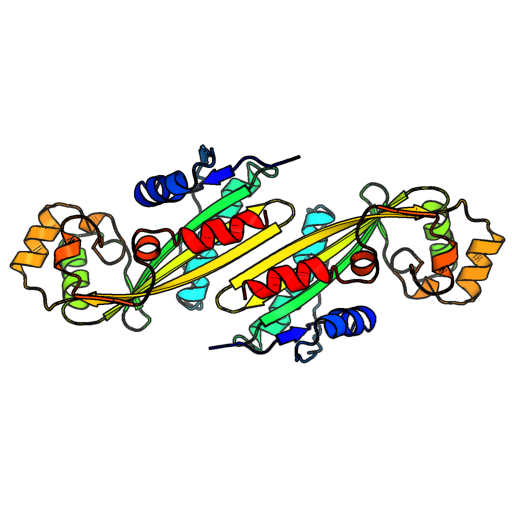O 1
ATOM 1814 N N . GLU B 1 44 ? 3.308 -1.555 12.051 1.00 18.79 44 GLU B N 1
ATOM 1815 C CA . GLU B 1 44 ? 3.977 -1.044 13.244 1.00 19.52 44 GLU B CA 1
ATOM 1816 C C . GLU B 1 44 ? 4.351 0.418 13.051 1.00 16.54 44 GLU B C 1
ATOM 1817 O O . GLU B 1 44 ? 4.214 1.229 13.959 1.00 16.46 44 GLU B O 1
ATOM 1823 N N . ASN B 1 45 ? 4.836 0.740 11.861 1.00 14.14 45 ASN B N 1
ATOM 1824 C CA . ASN B 1 45 ? 5.237 2.096 11.560 1.00 18.14 45 ASN B CA 1
ATOM 1825 C C . ASN B 1 45 ? 4.093 3.092 11.538 1.00 15.74 45 ASN B C 1
ATOM 1826 O O . ASN B 1 45 ? 4.210 4.171 12.100 1.00 15.92 45 ASN B O 1
ATOM 1831 N N . VAL B 1 46 ? 2.990 2.748 10.885 1.00 16.98 46 VAL B N 1
ATOM 1832 C CA . VAL B 1 46 ? 1.882 3.694 10.823 1.00 15.33 46 VAL B CA 1
ATOM 1833 C C . VAL B 1 46 ? 1.331 3.959 12.247 1.00 14.38 46 VAL B C 1
ATOM 1834 O O . VAL B 1 46 ? 1.023 5.090 12.591 1.00 14.22 46 VAL B O 1
ATOM 1838 N N . GLN B 1 47 ? 1.231 2.936 13.088 1.00 13.97 47 GLN B N 1
ATOM 1839 C CA . GLN B 1 47 ? 0.733 3.163 14.441 1.00 15.92 47 GLN B CA 1
ATOM 1840 C C . GLN B 1 47 ? 1.726 4.012 15.242 1.00 17.73 47 GLN B C 1
ATOM 1841 O O . GLN B 1 47 ? 1.336 4.889 16.005 1.00 15.73 47 GLN B O 1
ATOM 1847 N N . TRP B 1 48 ? 3.012 3.750 15.056 1.00 14.89 48 TRP B N 1
ATOM 1848 C CA . TRP B 1 48 ? 4.045 4.509 15.759 1.00 16.78 48 TRP B CA 1
ATOM 1849 C C . TRP B 1 48 ? 3.932 5.997 15.401 1.00 14.73 48 TRP B C 1
ATOM 1850 O O . TRP B 1 48 ? 3.993 6.845 16.269 1.00 14.54 48 TRP B O 1
ATOM 1861 N N . LEU B 1 49 ? 3.751 6.305 14.123 1.00 12.46 49 LEU B N 1
ATOM 1862 C CA . LEU B 1 49 ? 3.653 7.684 13.685 1.00 14.44 49 LEU B CA 1
ATOM 1863 C C . LEU B 1 49 ? 2.429 8.389 14.252 1.00 15.08 49 LEU B C 1
ATOM 1864 O O . LEU B 1 49 ? 2.511 9.545 14.659 1.00 14.11 49 LEU B O 1
ATOM 1869 N N . ALA B 1 50 ? 1.291 7.703 14.280 1.00 12.37 50 ALA B N 1
ATOM 1870 C CA . ALA B 1 50 ? 0.077 8.309 14.820 1.00 13.83 50 ALA B CA 1
ATOM 1871 C C . ALA B 1 50 ? 0.329 8.556 16.305 1.00 13.43 50 ALA B C 1
ATOM 1872 O O . ALA B 1 50 ? 0.029 9.622 16.818 1.00 13.56 50 ALA B O 1
ATOM 1874 N N . LYS B 1 51 ? 0.920 7.565 16.972 1.00 14.35 51 LYS B N 1
ATOM 1875 C CA . LYS B 1 51 ? 1.237 7.660 18.386 1.00 14.44 51 LYS B CA 1
ATOM 1876 C C . LYS B 1 51 ? 2.142 8.861 18.674 1.00 13.65 51 LYS B C 1
ATOM 1877 O O . LYS B 1 51 ? 1.866 9.629 19.585 1.00 10.92 51 LYS B O 1
ATOM 1883 N N . GLN B 1 52 ? 3.219 9.026 17.902 1.00 14.54 52 GLN B N 1
ATOM 1884 C CA . GLN B 1 52 ? 4.130 10.162 18.119 1.00 14.99 52 GLN B CA 1
ATOM 1885 C C . GLN B 1 52 ? 3.423 11.512 17.930 1.00 15.51 52 GLN B C 1
ATOM 1886 O O . GLN B 1 52 ? 3.580 12.423 18.742 1.00 13.88 52 GLN B O 1
ATOM 1892 N N . LYS B 1 53 ? 2.660 11.656 16.855 1.00 15.92 53 LYS B N 1
ATOM 1893 C CA . LYS B 1 53 ? 1.977 12.927 16.617 1.00 14.96 53 LYS B CA 1
ATOM 1894 C C . LYS B 1 53 ? 1.026 13.272 17.759 1.00 14.17 53 LYS B C 1
ATOM 1895 O O . LYS B 1 53 ? 0.982 14.415 18.201 1.00 16.09 53 LYS B O 1
ATOM 1901 N N . ALA B 1 54 ? 0.268 12.289 18.243 1.00 10.43 54 ALA B N 1
ATOM 1902 C CA . ALA B 1 54 ? -0.656 12.537 19.358 1.00 11.16 54 ALA B CA 1
ATOM 1903 C C . ALA B 1 54 ? 0.071 12.868 20.651 1.00 14.40 54 ALA B C 1
ATOM 1904 O O . ALA B 1 54 ? -0.330 13.783 21.386 1.00 12.41 54 ALA B O 1
ATOM 1906 N N . LYS B 1 55 ? 1.139 12.117 20.941 1.00 13.93 55 LYS B N 1
ATOM 1907 C CA . LYS B 1 55 ? 1.886 12.323 22.183 1.00 19.03 55 LYS B CA 1
ATOM 1908 C C . LYS B 1 55 ? 2.566 13.699 22.281 1.00 15.73 55 LYS B C 1
ATOM 1909 O O . LYS B 1 55 ? 2.609 14.299 23.353 1.00 18.99 55 LYS B O 1
ATOM 1915 N N . ALA B 1 56 ? 3.105 14.182 21.166 1.00 17.13 56 ALA B N 1
ATOM 1916 C CA . ALA B 1 56 ? 3.754 15.482 21.146 1.00 16.66 56 ALA B CA 1
ATOM 1917 C C . ALA B 1 56 ? 2.757 16.547 21.598 1.00 19.18 56 ALA B C 1
ATOM 1918 O O . ALA B 1 56 ? 3.123 17.476 22.307 1.00 15.79 56 ALA B O 1
ATOM 1920 N N . VAL B 1 57 ? 1.500 16.408 21.189 1.00 14.49 57 VAL B N 1
ATOM 1921 C CA . VAL B 1 57 ? 0.484 17.397 21.556 1.00 14.44 57 VAL B CA 1
ATOM 1922 C C . VAL B 1 57 ? -0.053 17.104 22.947 1.00 14.85 57 VAL B C 1
ATOM 1923 O O . VAL B 1 57 ? -0.325 18.024 23.718 1.00 16.15 57 VAL B O 1
ATOM 1927 N N . ALA B 1 58 ? -0.183 15.825 23.286 1.00 16.02 58 ALA B N 1
ATOM 1928 C CA . ALA B 1 58 ? -0.633 15.448 24.620 1.00 14.55 58 ALA B CA 1
ATOM 1929 C C . ALA B 1 58 ? 0.368 15.982 25.649 1.00 15.00 58 ALA B C 1
ATOM 1930 O O . ALA B 1 58 ? -0.027 16.404 26.734 1.00 14.93 58 ALA B O 1
ATOM 1932 N N . ASP B 1 59 ? 1.664 15.961 25.324 1.00 14.45 59 ASP B N 1
ATOM 1933 C CA . ASP B 1 59 ? 2.667 16.498 26.260 1.00 18.18 59 ASP B CA 1
ATOM 1934 C C . ASP B 1 59 ? 2.419 17.985 26.576 1.00 19.10 59 ASP B C 1
ATOM 1935 O O .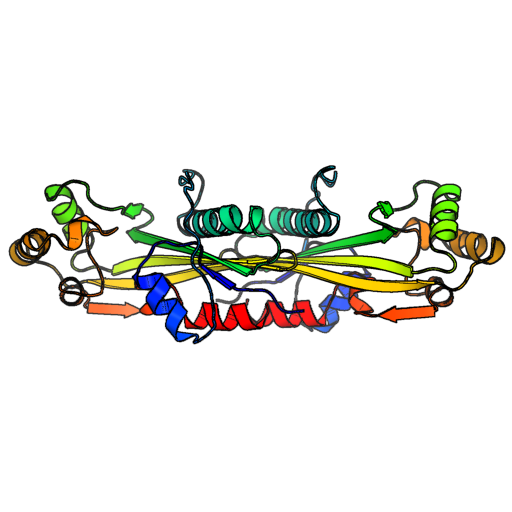 ASP B 1 59 ? 2.761 18.467 27.663 1.00 16.10 59 ASP B O 1
ATOM 1940 N N . LEU B 1 60 ? 1.817 18.703 25.632 1.00 15.15 60 LEU B N 1
ATOM 1941 C CA . LEU B 1 60 ? 1.538 20.128 25.805 1.00 15.12 60 LEU B CA 1
ATOM 1942 C C . LEU B 1 60 ? 0.163 20.391 26.421 1.00 15.81 60 LEU B C 1
ATOM 1943 O O . LEU B 1 60 ? -0.084 21.473 26.935 1.00 16.86 60 LEU B O 1
ATOM 1948 N N . HIS B 1 61 ? -0.731 19.407 26.338 1.00 14.90 61 HIS B N 1
ATOM 1949 C CA . HIS B 1 61 ? -2.078 19.521 26.878 1.00 14.29 61 HIS B CA 1
ATOM 1950 C C . HIS B 1 61 ? -2.405 18.228 27.643 1.00 17.47 61 HIS B C 1
ATOM 1951 O O . HIS B 1 61 ? -3.272 17.453 27.241 1.00 16.80 61 HIS B O 1
ATOM 1958 N N . PRO B 1 62 ? -1.738 18.008 28.785 1.00 17.16 62 PRO B N 1
ATOM 1959 C CA . PRO B 1 62 ? -1.965 16.791 29.569 1.00 20.03 62 PRO B CA 1
ATOM 1960 C C . PRO B 1 62 ? -3.369 16.504 30.089 1.00 19.92 62 PRO B C 1
ATOM 1961 O O . PRO B 1 62 ? -3.662 15.372 30.438 1.00 17.28 62 PRO B O 1
ATOM 1965 N N . HIS B 1 63 ? -4.235 17.507 30.136 1.00 19.06 63 HIS B N 1
ATOM 1966 C CA . HIS B 1 63 ? -5.584 17.284 30.635 1.00 20.52 63 HIS B CA 1
ATOM 1967 C C . HIS B 1 63 ? -6.590 17.041 29.523 1.00 18.67 63 HIS B C 1
ATOM 1968 O O . HIS B 1 63 ? -7.780 16.900 29.777 1.00 19.05 63 HIS B O 1
ATOM 1975 N N . ALA B 1 64 ? -6.107 16.980 28.289 1.00 16.23 64 ALA B N 1
ATOM 1976 C CA . ALA B 1 64 ? -6.981 16.765 27.146 1.00 15.90 64 ALA B CA 1
ATOM 1977 C C . ALA B 1 64 ? -6.940 15.334 26.611 1.00 17.34 64 ALA B C 1
ATOM 1978 O O . ALA B 1 64 ? -6.223 14.478 27.122 1.00 16.97 64 ALA B O 1
ATOM 1980 N N . ILE B 1 65 ? -7.744 15.109 25.578 1.00 17.50 65 ILE B N 1
ATOM 1981 C CA . ILE B 1 65 ? -7.820 13.843 24.849 1.00 17.85 65 ILE B CA 1
ATOM 1982 C C . ILE B 1 65 ? -7.332 14.280 23.466 1.00 16.02 65 ILE B C 1
ATOM 1983 O O . ILE B 1 65 ? -7.945 15.148 22.822 1.00 17.13 65 ILE B O 1
ATOM 1988 N N . VAL B 1 66 ? -6.230 13.698 23.018 1.00 13.86 66 VAL B N 1
ATOM 1989 C CA . VAL B 1 66 ? -5.629 14.072 21.741 1.00 12.20 66 VAL B CA 1
ATOM 1990 C C . VAL B 1 66 ? -5.654 12.936 20.744 1.00 13.50 66 VAL B C 1
ATOM 1991 O O . VAL B 1 66 ? -5.232 11.816 21.067 1.00 14.09 66 VAL B O 1
ATOM 1995 N N . ILE B 1 67 ? -6.121 13.238 19.532 1.00 11.59 67 ILE B N 1
ATOM 1996 C CA . ILE B 1 67 ? -6.205 12.260 18.447 1.00 12.99 67 ILE B CA 1
ATOM 1997 C C . ILE B 1 67 ? -5.122 12.519 17.412 1.00 14.83 67 ILE B C 1
ATOM 1998 O O . ILE B 1 67 ? -5.035 13.619 16.862 1.00 16.43 67 ILE B O 1
ATOM 2003 N N . GLY B 1 68 ? -4.285 11.509 17.171 1.00 15.24 68 GLY B N 1
ATOM 2004 C CA . GLY B 1 68 ? -3.249 11.610 16.154 1.00 13.98 68 GLY B CA 1
ATOM 2005 C C . GLY B 1 68 ? -3.575 10.559 15.116 1.00 14.14 68 GLY B C 1
ATOM 2006 O O . GLY B 1 68 ? -4.195 9.557 15.463 1.00 15.92 68 GLY B O 1
ATOM 2007 N N . ALA B 1 69 ? -3.171 10.742 13.860 1.00 11.92 69 ALA B N 1
ATOM 2008 C CA . ALA B 1 69 ? -3.490 9.757 12.820 1.00 15.60 69 ALA B CA 1
ATOM 2009 C C . ALA B 1 69 ? -2.461 9.775 11.711 1.00 17.80 69 ALA B C 1
ATOM 2010 O O . ALA B 1 69 ? -1.775 10.778 11.511 1.00 20.15 69 ALA B O 1
ATOM 2012 N N . ASP B 1 70 ? -2.341 8.660 10.993 1.00 20.36 70 ASP B N 1
ATOM 2013 C CA . ASP B 1 70 ? -1.374 8.570 9.898 1.00 18.70 70 ASP B CA 1
ATOM 2014 C C . ASP B 1 70 ? -1.880 7.549 8.887 1.00 20.13 70 ASP B C 1
ATOM 2015 O O . ASP B 1 70 ? -2.472 6.541 9.255 1.00 17.86 70 ASP B O 1
ATOM 2020 N N . THR B 1 71 ? -1.639 7.814 7.611 1.00 15.80 71 THR B N 1
ATOM 2021 C CA . THR B 1 71 ? -2.115 6.941 6.546 1.00 18.97 71 THR B CA 1
ATOM 2022 C C . THR B 1 71 ? -0.978 6.570 5.617 1.00 22.55 71 THR B C 1
ATOM 2023 O O . THR B 1 71 ? -0.198 7.432 5.200 1.00 22.05 71 THR B O 1
ATOM 2027 N N . MET B 1 72 ? -0.868 5.280 5.324 1.00 22.31 72 MET B N 1
ATOM 2028 C CA . MET B 1 72 ? 0.159 4.796 4.417 1.00 23.21 72 MET B CA 1
ATOM 2029 C C . MET B 1 72 ? -0.479 4.008 3.278 1.00 21.53 72 MET B C 1
ATOM 2030 O O . MET B 1 72 ? -1.507 3.351 3.457 1.00 17.93 72 MET B O 1
ATOM 2035 N N . VAL B 1 73 ? 0.140 4.085 2.106 1.00 20.91 73 VAL B N 1
ATOM 2036 C CA . VAL B 1 73 ? -0.318 3.355 0.924 1.00 19.74 73 VAL B CA 1
ATOM 2037 C C . VAL B 1 73 ? 0.785 2.339 0.655 1.00 23.62 73 VAL B C 1
ATOM 2038 O O . VAL B 1 73 ? 1.925 2.724 0.366 1.00 24.56 73 VAL B O 1
ATOM 2042 N N . CYS B 1 74 ? 0.461 1.056 0.744 1.00 22.45 74 CYS B N 1
ATOM 2043 C CA . CYS B 1 74 ? 1.476 0.031 0.563 1.00 26.49 74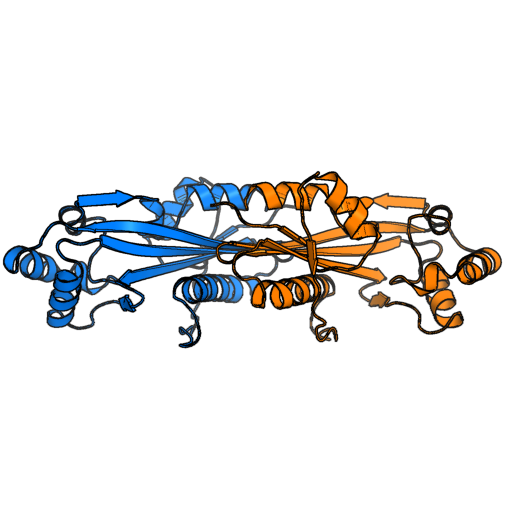 CYS B CA 1
ATOM 2044 C C . CYS B 1 74 ? 1.147 -1.023 -0.489 1.00 30.18 74 CYS B C 1
ATOM 2045 O O . CYS B 1 74 ? 0.034 -1.555 -0.557 1.00 27.58 74 CYS B O 1
ATOM 2048 N N . LEU B 1 75 ? 2.159 -1.320 -1.296 1.00 30.30 75 LEU B N 1
ATOM 2049 C CA . LEU B 1 75 ? 2.071 -2.263 -2.397 1.00 34.98 75 LEU B CA 1
ATOM 2050 C C . LEU B 1 75 ? 3.144 -3.352 -2.211 1.00 36.10 75 LEU B C 1
ATOM 2051 O O . LEU B 1 75 ? 4.343 -3.064 -2.234 1.00 33.24 75 LEU B O 1
ATOM 2056 N N . ASP B 1 76 ? 2.713 -4.592 -2.019 1.00 38.12 76 ASP B N 1
ATOM 2057 C CA . ASP B 1 76 ? 3.645 -5.703 -1.853 1.00 42.09 76 ASP B CA 1
ATOM 2058 C C . ASP B 1 76 ? 4.667 -5.442 -0.740 1.00 45.63 76 ASP B C 1
ATOM 2059 O O . ASP B 1 76 ? 5.869 -5.626 -0.938 1.00 46.25 76 ASP B O 1
ATOM 2064 N N . GLY B 1 77 ? 4.187 -5.007 0.424 1.00 46.00 77 GLY B N 1
ATOM 2065 C CA . GLY B 1 77 ? 5.083 -4.746 1.538 1.00 44.42 77 GLY B CA 1
ATOM 2066 C C . GLY B 1 77 ? 5.850 -3.442 1.431 1.00 43.53 77 GLY B C 1
ATOM 2067 O O . GLY B 1 77 ? 6.454 -2.978 2.402 1.00 42.32 77 GLY B O 1
ATOM 2068 N N . GLU B 1 78 ? 5.836 -2.847 0.246 1.00 41.85 78 GLU B N 1
ATOM 2069 C CA . GLU B 1 78 ? 6.524 -1.589 0.026 1.00 41.26 78 GLU B CA 1
ATOM 2070 C C . GLU B 1 78 ? 5.511 -0.451 0.081 1.00 39.66 78 GLU B C 1
ATOM 2071 O O . GLU B 1 78 ? 4.457 -0.519 -0.543 1.00 41.00 78 GLU B O 1
ATOM 2077 N N . CYS B 1 79 ? 5.823 0.604 0.814 1.00 35.63 79 CYS B N 1
ATOM 2078 C CA . CYS B 1 79 ? 4.881 1.701 0.911 1.00 37.15 79 CYS B CA 1
ATOM 2079 C C . CYS B 1 79 ? 5.325 2.914 0.105 1.00 37.85 79 CYS B C 1
ATOM 2080 O O . CYS B 1 79 ? 6.512 3.202 -0.013 1.00 36.79 79 CYS B O 1
ATOM 2083 N N . LEU B 1 80 ? 4.351 3.618 -0.458 1.00 35.77 80 LEU B N 1
ATOM 2084 C CA . LEU B 1 80 ? 4.630 4.781 -1.281 1.00 38.84 80 LEU B CA 1
ATOM 2085 C C . LEU B 1 80 ? 4.358 6.080 -0.548 1.00 40.08 80 LEU B C 1
ATOM 2086 O O . LEU B 1 80 ? 3.269 6.292 -0.008 1.00 41.14 80 LEU B O 1
ATOM 2091 N N . GLY B 1 81 ? 5.356 6.955 -0.537 1.00 42.89 81 GLY B N 1
ATOM 2092 C CA . GLY B 1 81 ? 5.199 8.240 0.111 1.00 43.56 81 GLY B CA 1
ATOM 2093 C C . GLY B 1 81 ? 4.655 9.228 -0.897 1.00 45.62 81 GLY B C 1
ATOM 2094 O O . GLY B 1 81 ? 4.285 8.853 -2.009 1.00 45.32 81 GLY B O 1
ATOM 2095 N N . LYS B 1 82 ? 4.596 10.495 -0.516 1.00 48.45 82 LYS B N 1
ATOM 2096 C CA . LYS B 1 82 ? 4.101 11.518 -1.420 1.00 52.51 82 LYS B CA 1
ATOM 2097 C C . LYS B 1 82 ? 5.152 11.730 -2.506 1.00 55.12 82 LYS B C 1
ATOM 2098 O O . LYS B 1 82 ? 6.354 11.727 -2.230 1.00 56.75 82 LYS B O 1
ATOM 2104 N N . PRO B 1 83 ? 4.717 11.880 -3.763 1.00 56.31 83 PRO B N 1
ATOM 2105 C CA . PRO B 1 83 ? 5.674 12.087 -4.851 1.00 57.68 83 PRO B CA 1
ATOM 2106 C C . PRO B 1 83 ? 6.348 13.458 -4.775 1.00 60.66 83 PRO B C 1
ATOM 2107 O O . PRO B 1 83 ? 5.700 14.469 -4.496 1.00 58.89 83 PRO B O 1
ATOM 2111 N N . GLN B 1 84 ? 7.653 13.478 -5.018 1.00 65.25 84 GLN B N 1
ATOM 2112 C CA . GLN B 1 84 ? 8.442 14.707 -4.990 1.00 69.52 84 GLN B CA 1
ATOM 2113 C C . GLN B 1 84 ? 8.328 15.391 -6.349 1.00 70.99 84 GLN B C 1
ATOM 2114 O O . GLN B 1 84 ? 8.139 16.603 -6.437 1.00 72.27 84 GLN B O 1
ATOM 2120 N N . ASP B 1 85 ? 8.451 14.586 -7.400 1.00 72.81 85 ASP B N 1
ATOM 2121 C CA . ASP B 1 85 ? 8.389 15.047 -8.784 1.00 74.33 85 ASP B CA 1
ATOM 2122 C C . ASP B 1 85 ? 7.220 14.387 -9.523 1.00 74.44 85 ASP B C 1
ATOM 2123 O O . ASP B 1 85 ? 6.803 13.283 -9.173 1.00 75.38 85 ASP B O 1
ATOM 2128 N N . GLN B 1 86 ? 6.698 15.064 -10.543 1.00 73.05 86 GLN B N 1
ATOM 2129 C CA . GLN B 1 86 ? 5.570 14.540 -11.310 1.00 70.69 86 GLN B CA 1
ATOM 2130 C C . GLN B 1 86 ? 5.828 13.166 -11.918 1.00 68.91 86 GLN B C 1
ATOM 2131 O O . GLN B 1 86 ? 4.915 12.345 -12.010 1.00 69.21 86 GLN B O 1
ATOM 2137 N N . GLU B 1 87 ? 7.061 12.913 -12.344 1.00 66.41 87 GLU B N 1
ATOM 2138 C CA . GLU B 1 87 ? 7.392 11.616 -12.929 1.00 64.30 87 GLU B CA 1
ATOM 2139 C C . GLU B 1 87 ? 7.398 10.539 -11.846 1.00 59.67 87 GLU B C 1
ATOM 2140 O O . GLU B 1 87 ? 7.297 9.351 -12.147 1.00 58.97 87 GLU B O 1
ATOM 2146 N N . GLU B 1 88 ? 7.522 10.959 -10.587 1.00 56.21 88 GLU B N 1
ATOM 2147 C CA . GLU B 1 88 ? 7.507 10.017 -9.473 1.00 53.80 88 GLU B CA 1
ATOM 2148 C C . GLU B 1 88 ? 6.043 9.687 -9.196 1.00 52.86 88 GLU B C 1
ATOM 2149 O O . GLU B 1 88 ? 5.693 8.530 -8.974 1.00 52.47 88 GLU B O 1
ATOM 2155 N N . ALA B 1 89 ? 5.196 10.714 -9.211 1.00 52.51 89 ALA B N 1
ATOM 2156 C CA . ALA B 1 89 ? 3.765 10.534 -8.997 1.00 51.81 89 ALA B CA 1
ATOM 2157 C C . ALA B 1 89 ? 3.269 9.645 -10.132 1.00 52.58 89 ALA B C 1
ATOM 2158 O O . ALA B 1 89 ? 2.438 8.761 -9.928 1.00 53.80 89 ALA B O 1
ATOM 2160 N N . ALA B 1 90 ? 3.800 9.879 -11.327 1.00 51.39 90 ALA B N 1
ATOM 2161 C CA . ALA B 1 90 ? 3.427 9.098 -12.497 1.00 51.17 90 ALA B CA 1
ATOM 2162 C C . ALA B 1 90 ? 3.908 7.662 -12.326 1.00 51.15 90 ALA B C 1
ATOM 2163 O O . ALA B 1 90 ? 3.208 6.709 -12.685 1.00 49.46 90 ALA B O 1
ATOM 2165 N N . SER B 1 91 ? 5.108 7.511 -11.770 1.00 50.39 91 SER B N 1
ATOM 2166 C CA . SER B 1 91 ? 5.674 6.186 -11.552 1.00 47.46 91 SER B CA 1
ATOM 2167 C C . SER B 1 91 ? 4.836 5.415 -10.531 1.00 43.61 91 SER B C 1
ATOM 2168 O O . SER B 1 91 ? 4.605 4.215 -10.690 1.00 41.49 91 SER B O 1
ATOM 2171 N N . MET B 1 92 ? 4.394 6.104 -9.481 1.00 40.67 92 MET B N 1
ATOM 2172 C CA . MET B 1 92 ? 3.553 5.473 -8.462 1.00 38.80 92 MET B CA 1
ATOM 2173 C C . MET B 1 92 ? 2.239 5.007 -9.107 1.00 35.83 92 MET B C 1
ATOM 2174 O O . MET B 1 92 ? 1.874 3.838 -9.003 1.00 32.24 92 MET B O 1
ATOM 2179 N N . LEU B 1 93 ? 1.545 5.916 -9.792 1.00 36.35 93 LEU B N 1
ATOM 2180 C CA . LEU B 1 93 ? 0.276 5.568 -10.440 1.00 37.75 93 LEU B CA 1
ATOM 2181 C C . LEU B 1 93 ? 0.392 4.399 -11.408 1.00 37.00 93 LEU B C 1
ATOM 2182 O O . LEU B 1 93 ? -0.517 3.570 -11.506 1.00 38.30 93 LEU B O 1
ATOM 2187 N N . ARG B 1 94 ? 1.505 4.318 -12.125 1.00 37.97 94 ARG B N 1
ATOM 2188 C CA . ARG B 1 94 ? 1.701 3.218 -13.058 1.00 36.50 94 ARG B CA 1
ATOM 2189 C C . ARG B 1 94 ? 1.805 1.925 -12.270 1.00 35.95 94 ARG B C 1
ATOM 2190 O O . ARG B 1 94 ? 1.376 0.869 -12.731 1.00 34.98 94 ARG B O 1
ATOM 2198 N N . ARG B 1 95 ? 2.370 2.015 -11.067 1.00 37.76 95 ARG B N 1
ATOM 2199 C CA . ARG B 1 95 ? 2.530 0.843 -10.208 1.00 37.67 95 ARG B CA 1
ATOM 2200 C C . ARG B 1 95 ? 1.203 0.372 -9.617 1.00 33.49 95 ARG B C 1
ATOM 2201 O O . ARG B 1 95 ? 0.988 -0.824 -9.447 1.00 33.48 95 ARG B O 1
ATOM 2209 N N . LEU B 1 96 ? 0.318 1.315 -9.317 1.00 32.17 96 LEU B N 1
ATOM 2210 C CA . LEU B 1 96 ? -0.987 0.993 -8.735 1.00 31.25 96 LEU B CA 1
ATOM 2211 C C . LEU B 1 96 ? -1.988 0.517 -9.784 1.00 30.99 96 LEU B C 1
ATOM 2212 O O . LEU B 1 96 ? -2.909 -0.244 -9.480 1.00 30.30 96 LEU B O 1
ATOM 2217 N N . SER B 1 97 ? -1.793 0.963 -11.021 1.00 32.11 97 SER B N 1
ATOM 2218 C CA . SER B 1 97 ? -2.674 0.603 -12.130 1.00 30.75 97 SER B CA 1
ATOM 2219 C C . SER B 1 97 ? -3.012 -0.874 -12.267 1.00 28.23 97 SER B C 1
ATOM 2220 O O . SER B 1 97 ? -2.147 -1.737 -12.163 1.00 30.13 97 SER B O 1
ATOM 2223 N N . GLY B 1 98 ? -4.293 -1.153 -12.486 1.00 27.14 98 GLY B N 1
ATOM 2224 C CA . GLY B 1 98 ? -4.749 -2.520 -12.691 1.00 27.74 98 GLY B CA 1
ATOM 2225 C C . GLY B 1 98 ? -4.591 -3.583 -11.623 1.00 30.58 98 GLY B C 1
ATOM 2226 O O . GLY B 1 98 ? -4.741 -4.777 -11.917 1.00 28.58 98 GLY B O 1
ATOM 2227 N N . ARG B 1 99 ? -4.300 -3.190 -10.386 1.00 26.70 99 ARG B N 1
ATOM 2228 C CA . ARG B 1 99 ? -4.154 -4.185 -9.328 1.00 25.40 99 ARG B CA 1
ATOM 2229 C C . ARG B 1 99 ? -4.662 -3.608 -8.010 1.00 22.22 99 ARG B C 1
ATOM 2230 O O . ARG B 1 99 ? -5.263 -2.536 -7.987 1.00 22.45 99 ARG B O 1
ATOM 2238 N N . SER B 1 100 ? -4.416 -4.322 -6.919 1.00 23.25 100 SER B N 1
ATOM 2239 C CA . SER B 1 100 ? -4.843 -3.873 -5.599 1.00 24.49 100 SER B CA 1
ATOM 2240 C C . SER B 1 100 ? -3.671 -3.458 -4.727 1.00 25.56 100 SER B C 1
ATOM 2241 O O . SER B 1 100 ? -2.541 -3.933 -4.899 1.00 27.14 100 SER B O 1
ATOM 2244 N N . HIS B 1 101 ? -3.948 -2.554 -3.800 1.00 20.94 101 HIS B N 1
ATOM 2245 C CA . HIS B 1 101 ? -2.944 -2.125 -2.856 1.00 20.63 101 HIS B CA 1
ATOM 2246 C C . HIS B 1 101 ? -3.662 -2.005 -1.528 1.00 22.30 101 HIS B C 1
ATOM 2247 O O . HIS B 1 101 ? -4.883 -2.203 -1.448 1.00 17.06 101 HIS B O 1
ATOM 2254 N N . SER B 1 102 ? -2.902 -1.728 -0.479 1.00 19.31 102 SER B N 1
ATOM 2255 C CA . SER B 1 102 ? -3.482 -1.565 0.839 1.00 19.75 102 SER B CA 1
ATOM 2256 C C . SER B 1 102 ? -3.337 -0.134 1.301 1.00 17.51 102 SER B C 1
ATOM 2257 O O . SER B 1 102 ? -2.307 0.498 1.074 1.00 20.62 102 SER B O 1
ATOM 2260 N N . VAL B 1 103 ? -4.389 0.398 1.917 1.00 15.80 103 VAL B N 1
ATOM 2261 C CA . VAL B 1 103 ? -4.305 1.737 2.503 1.00 13.15 103 VAL B CA 1
ATOM 2262 C C . VAL B 1 103 ? -4.455 1.449 4.005 1.00 15.09 103 VAL B C 1
ATOM 2263 O O . VAL B 1 103 ? -5.428 0.831 4.444 1.00 16.25 103 VAL B O 1
ATOM 2267 N N . ILE B 1 104 ? -3.470 1.856 4.792 1.00 15.07 104 ILE B N 1
ATOM 2268 C CA . ILE B 1 104 ? -3.510 1.586 6.232 1.00 17.39 104 ILE B CA 1
ATOM 2269 C C . ILE B 1 104 ? -3.525 2.897 6.994 1.00 14.49 104 ILE B C 1
ATOM 2270 O O . ILE B 1 104 ? -2.637 3.722 6.837 1.00 16.27 104 ILE B O 1
ATOM 2275 N N . THR B 1 105 ? -4.550 3.099 7.806 1.00 13.75 105 THR B N 1
ATOM 2276 C CA . THR B 1 105 ? -4.641 4.323 8.571 1.00 15.17 105 THR B CA 1
ATOM 2277 C C . THR B 1 105 ? -4.628 3.958 10.043 1.00 14.23 105 THR B C 1
ATOM 2278 O O . THR B 1 105 ? -5.381 3.073 10.469 1.00 12.60 105 THR B O 1
ATOM 2282 N N . ALA B 1 106 ? -3.734 4.588 10.806 1.00 11.52 106 ALA B N 1
ATOM 2283 C CA . ALA B 1 106 ? -3.670 4.324 12.242 1.00 11.54 106 ALA B CA 1
ATOM 2284 C C . ALA B 1 106 ? -4.222 5.533 12.950 1.00 11.82 106 ALA B C 1
ATOM 2285 O O . ALA B 1 106 ? -4.121 6.646 12.446 1.00 13.28 106 ALA B O 1
ATOM 2287 N N . VAL B 1 107 ? -4.809 5.304 14.121 1.00 11.84 107 VAL B N 1
ATOM 2288 C CA . VAL B 1 107 ? -5.352 6.369 14.934 1.00 10.17 107 VAL B CA 1
ATOM 2289 C C . VAL B 1 107 ? -4.809 6.122 16.341 1.00 12.76 107 VAL B C 1
ATOM 2290 O O . VAL B 1 107 ? -4.742 4.983 16.786 1.00 13.19 107 VAL B O 1
ATOM 2294 N N . SER B 1 108 ? -4.375 7.175 17.013 1.00 10.05 108 SER B N 1
ATOM 2295 C CA . SER B 1 108 ? -3.898 7.049 18.385 1.00 13.81 108 SER B CA 1
ATOM 2296 C C . SER B 1 108 ? -4.654 8.092 19.195 1.00 12.74 108 SER B C 1
ATOM 2297 O O . SER B 1 108 ? -4.693 9.285 18.833 1.00 12.64 108 SER B O 1
ATOM 2300 N N . ILE B 1 109 ? -5.258 7.649 20.284 1.00 11.03 109 ILE B N 1
ATOM 2301 C CA . ILE B 1 109 ? -6.008 8.554 21.140 1.00 13.33 109 ILE B CA 1
ATOM 2302 C C . ILE B 1 109 ? -5.314 8.565 22.477 1.00 12.95 109 ILE B C 1
ATOM 2303 O O . ILE B 1 109 ? -5.164 7.527 23.103 1.00 14.36 109 ILE B O 1
ATOM 2308 N N . GLN B 1 110 ? -4.919 9.752 22.926 1.00 12.50 110 GLN B N 1
ATOM 2309 C CA . GLN B 1 110 ? -4.149 9.881 24.161 1.00 13.70 110 GLN B CA 1
ATOM 2310 C C . GLN B 1 110 ? -4.740 10.794 25.225 1.00 17.31 110 GLN B C 1
ATOM 2311 O O . GLN B 1 110 ? -5.113 11.942 24.940 1.00 16.18 110 GLN B O 1
ATOM 2317 N N . ALA B 1 111 ? -4.767 10.293 26.457 1.00 14.88 111 ALA B N 1
ATOM 2318 C CA . ALA B 1 111 ? -5.244 11.070 27.599 1.00 14.63 111 ALA B CA 1
ATOM 2319 C C . ALA B 1 111 ? -4.402 10.618 28.790 1.00 14.10 111 ALA B C 1
ATOM 2320 O O . ALA B 1 111 ? -3.736 9.585 28.714 1.00 13.38 111 ALA B O 1
ATOM 2322 N N . GLU B 1 112 ? -4.411 11.371 29.888 1.00 14.26 112 GLU B N 1
ATOM 2323 C CA . GLU B 1 112 ? -3.578 10.984 31.027 1.00 14.30 112 GLU B CA 1
ATOM 2324 C C . GLU B 1 112 ? -3.949 9.660 31.685 1.00 14.51 112 GLU B C 1
ATOM 2325 O O . GLU B 1 112 ? -3.096 8.988 32.269 1.00 15.63 112 GLU B O 1
ATOM 2331 N N . ASN B 1 113 ? -5.211 9.266 31.575 1.00 11.96 113 ASN B N 1
ATOM 2332 C CA . ASN B 1 113 ? -5.654 8.029 32.215 1.00 16.85 113 ASN B CA 1
ATOM 2333 C C . ASN B 1 113 ? -6.020 6.917 31.235 1.00 12.34 113 ASN B C 1
ATOM 2334 O O . ASN B 1 113 ? -6.502 5.871 31.650 1.00 15.00 113 ASN B O 1
ATOM 2339 N N . HIS B 1 114 ? -5.747 7.114 29.953 1.00 11.71 114 HIS B N 1
ATOM 2340 C CA . HIS B 1 114 ? -6.166 6.132 28.990 1.00 12.43 114 HIS B CA 1
ATOM 2341 C C . HIS B 1 114 ? -5.546 6.455 27.632 1.00 12.27 114 HIS B C 1
ATOM 2342 O O . HIS B 1 114 ? -5.547 7.606 27.208 1.00 13.11 114 HIS B O 1
ATOM 2349 N N . SER B 1 115 ? -5.015 5.443 26.958 1.00 12.64 115 SER B N 1
ATOM 2350 C CA . SER B 1 115 ? -4.464 5.631 25.623 1.00 12.42 115 SER B CA 1
ATOM 2351 C C . SER B 1 115 ? -4.916 4.429 24.793 1.00 14.11 115 SER B C 1
ATOM 2352 O O . SER B 1 115 ? -5.121 3.322 25.317 1.00 12.27 115 SER B O 1
ATOM 2355 N N . GLU B 1 116 ? -5.108 4.652 23.500 1.00 12.72 116 GLU B N 1
ATOM 2356 C CA . GLU B 1 116 ? -5.532 3.570 22.635 1.00 13.28 116 GLU B CA 1
ATOM 2357 C C . GLU B 1 116 ? -5.040 3.861 21.214 1.00 15.28 116 GLU B C 1
ATOM 2358 O O . GLU B 1 116 ? -5.173 4.990 20.728 1.00 14.55 116 GLU B O 1
ATOM 2364 N N . THR B 1 117 ? -4.453 2.850 20.567 1.00 12.53 117 THR B N 1
ATOM 2365 C CA . THR B 1 117 ? -3.948 3.013 19.208 1.00 13.45 117 THR B CA 1
ATOM 2366 C C . THR B 1 117 ? -4.348 1.809 18.374 1.00 14.55 117 THR B C 1
ATOM 2367 O O . THR B 1 117 ? -4.321 0.676 18.868 1.00 13.91 117 THR B O 1
ATOM 2371 N N . PHE B 1 118 ? -4.739 2.043 17.120 1.00 12.20 118 PHE B N 1
ATOM 2372 C CA . PHE B 1 118 ? -5.110 0.934 16.249 1.00 12.55 118 PHE B CA 1
ATOM 2373 C C . PHE B 1 118 ? -4.910 1.324 14.807 1.00 12.77 118 PHE B C 1
ATOM 2374 O O . PHE B 1 118 ? -4.629 2.487 14.507 1.00 14.30 118 PHE B O 1
ATOM 2382 N N . TYR B 1 119 ? -4.967 0.342 13.919 1.00 12.14 119 TYR B N 1
ATOM 2383 C CA . TYR B 1 119 ? -4.875 0.662 12.507 1.00 12.84 119 TYR B CA 1
ATOM 2384 C C . TYR B 1 119 ? -6.074 0.011 11.882 1.00 16.08 119 TYR B C 1
ATOM 2385 O O . TYR B 1 119 ? -6.676 -0.923 12.447 1.00 16.21 119 TYR B O 1
ATOM 2394 N N . ASP B 1 120 ? -6.429 0.529 10.724 1.00 13.08 120 ASP B N 1
ATOM 2395 C CA . ASP B 1 120 ? -7.545 0.026 9.965 1.00 14.28 120 ASP B CA 1
ATOM 2396 C C . ASP B 1 120 ? -6.982 -0.099 8.555 1.00 17.17 120 ASP B C 1
ATOM 2397 O O . ASP B 1 120 ? -6.404 0.859 8.022 1.00 18.53 120 ASP B O 1
ATOM 2402 N N . LYS B 1 121 ? -7.109 -1.284 7.975 1.00 14.91 121 LYS B N 1
ATOM 2403 C CA . LYS B 1 121 ? -6.593 -1.548 6.641 1.00 20.54 121 LYS B CA 1
ATOM 2404 C C . LYS B 1 121 ? -7.729 -1.784 5.653 1.00 20.49 121 LYS B C 1
ATOM 2405 O O . LYS B 1 121 ? -8.712 -2.466 5.960 1.00 21.31 121 LYS B O 1
ATOM 2411 N N . THR B 1 122 ? -7.579 -1.202 4.466 1.00 18.04 122 THR B N 1
ATOM 2412 C CA . THR B 1 122 ? -8.572 -1.309 3.400 1.00 16.64 122 THR B CA 1
ATOM 2413 C C . THR B 1 122 ? -7.869 -1.728 2.107 1.00 17.20 122 THR B C 1
ATOM 2414 O O . THR B 1 122 ? -6.806 -1.200 1.783 1.00 18.59 122 THR B O 1
ATOM 2418 N N . GLU B 1 123 ? -8.452 -2.685 1.386 1.00 16.28 123 GLU B N 1
ATOM 2419 C CA . GLU B 1 123 ? -7.882 -3.115 0.113 1.00 19.62 123 GLU B CA 1
ATOM 2420 C C . GLU B 1 123 ? -8.520 -2.230 -0.951 1.00 18.41 123 GLU B C 1
ATOM 2421 O O . GLU B 1 123 ? -9.749 -2.106 -1.016 1.00 17.51 123 GLU B O 1
ATOM 2427 N N . VAL B 1 124 ? -7.683 -1.609 -1.771 1.00 15.37 124 VAL B N 1
ATOM 2428 C CA . VAL B 1 124 ? -8.155 -0.719 -2.820 1.00 19.09 124 VAL B CA 1
ATOM 2429 C C . VAL B 1 124 ? -7.736 -1.299 -4.167 1.00 21.37 124 VAL B C 1
ATOM 2430 O O . VAL B 1 124 ? -6.546 -1.566 -4.396 1.00 18.60 124 VAL B O 1
ATOM 2434 N N . ALA B 1 125 ? -8.716 -1.514 -5.038 1.00 17.85 125 ALA B N 1
ATOM 2435 C CA . ALA B 1 125 ? -8.475 -2.060 -6.374 1.00 20.32 125 ALA B CA 1
ATOM 2436 C C . ALA B 1 125 ? -8.586 -0.965 -7.428 1.00 20.51 125 ALA B C 1
ATOM 2437 O O . ALA B 1 125 ? -9.553 -0.208 -7.448 1.00 20.79 125 ALA B O 1
ATOM 2439 N N . PHE B 1 126 ? -7.586 -0.898 -8.304 1.00 20.38 126 PHE B N 1
ATOM 2440 C CA . PHE B 1 126 ? -7.527 0.084 -9.377 1.00 22.36 126 PHE B CA 1
ATOM 2441 C C . PHE B 1 126 ? -7.850 -0.530 -10.739 1.00 24.44 126 PHE B C 1
ATOM 2442 O O . PHE B 1 126 ? -7.538 -1.691 -10.984 1.00 23.75 126 PHE B O 1
ATOM 2450 N N . TRP B 1 127 ? -8.481 0.256 -11.612 1.00 26.74 127 TRP B N 1
ATOM 2451 C CA . TRP B 1 127 ? -8.733 -0.180 -12.990 1.00 26.78 127 TRP B CA 1
ATOM 2452 C C . TRP B 1 127 ? -7.358 0.015 -13.664 1.00 29.56 127 TRP B C 1
ATOM 2453 O O . TRP B 1 127 ? -6.468 0.652 -13.094 1.00 29.11 127 TRP B O 1
ATOM 2464 N N . SER B 1 128 ? -7.187 -0.498 -14.877 1.00 32.66 128 SER B N 1
ATOM 2465 C CA . SER B 1 128 ? -5.925 -0.294 -15.593 1.00 35.36 128 SER B CA 1
ATOM 2466 C C . SER B 1 128 ? -5.936 1.168 -16.003 1.00 35.44 128 SER B C 1
ATOM 2467 O O . SER B 1 128 ? -6.941 1.664 -16.499 1.00 36.98 128 SER B O 1
ATOM 2470 N N . LEU B 1 129 ? -4.833 1.867 -15.790 1.00 37.80 129 LEU B N 1
ATOM 2471 C CA . LEU B 1 129 ? -4.780 3.276 -16.143 1.00 40.88 129 LEU B CA 1
ATOM 2472 C C . LEU B 1 129 ? -3.913 3.505 -17.383 1.00 45.26 129 LEU B C 1
ATOM 2473 O O . LEU B 1 129 ? -3.049 2.686 -17.715 1.00 45.21 129 LEU B O 1
ATOM 2478 N N . SER B 1 130 ? -4.168 4.617 -18.067 1.00 46.76 130 SER B N 1
ATOM 2479 C CA . SER B 1 130 ? -3.416 4.990 -19.255 1.00 48.31 130 SER B CA 1
ATOM 2480 C C . SER B 1 130 ? -2.607 6.243 -18.913 1.00 50.22 130 SER B C 1
ATOM 2481 O O . SER B 1 130 ? -2.933 6.975 -17.970 1.00 48.13 130 SER B O 1
ATOM 2484 N N . GLU B 1 131 ? -1.553 6.486 -19.684 1.00 53.68 131 GLU B N 1
ATOM 2485 C CA . GLU B 1 131 ? -0.689 7.640 -19.464 1.00 55.89 131 GLU B CA 1
ATOM 2486 C C . GLU B 1 131 ? -1.465 8.946 -19.465 1.00 56.31 131 GLU B C 1
ATOM 2487 O O . GLU B 1 131 ? -1.215 9.829 -18.643 1.00 54.80 131 GLU B O 1
ATOM 2493 N N . GLU B 1 132 ? -2.415 9.064 -20.386 1.00 58.30 132 GLU B N 1
ATOM 2494 C CA . GLU B 1 132 ? -3.221 10.271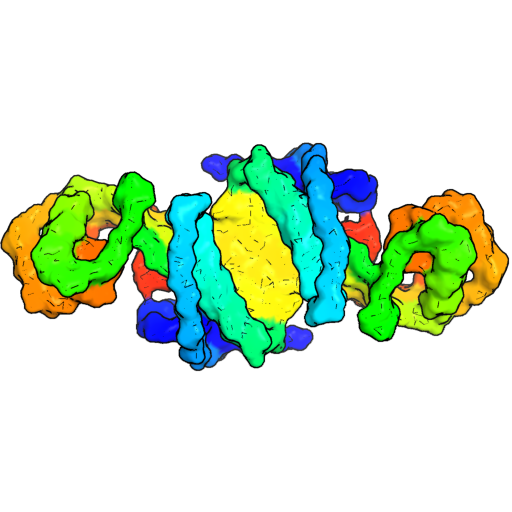 -20.487 1.00 59.00 132 GLU B CA 1
ATOM 2495 C C . GLU B 1 132 ? -3.981 10.539 -19.197 1.00 58.14 132 GLU B C 1
ATOM 2496 O O . GLU B 1 132 ? -3.971 11.660 -18.685 1.00 56.90 132 GLU B O 1
ATOM 2502 N N . GLU B 1 133 ? -4.627 9.505 -18.668 1.00 55.80 133 GLU B N 1
ATOM 2503 C CA . GLU B 1 133 ? -5.373 9.631 -17.424 1.00 54.51 133 GLU B CA 1
ATOM 2504 C C . GLU B 1 133 ? -4.414 10.028 -16.306 1.00 53.75 133 GLU B C 1
ATOM 2505 O O . GLU B 1 133 ? -4.691 10.938 -15.515 1.00 54.17 133 GLU B O 1
ATOM 2511 N N . ILE B 1 134 ? -3.279 9.339 -16.258 1.00 51.69 134 ILE B N 1
ATOM 2512 C CA . ILE B 1 134 ? -2.264 9.584 -15.243 1.00 51.70 134 ILE B CA 1
ATOM 2513 C C . ILE B 1 134 ? -1.759 11.026 -15.261 1.00 51.26 134 ILE B C 1
ATOM 2514 O O . ILE B 1 134 ? -1.725 11.700 -14.229 1.00 50.41 134 ILE B O 1
ATOM 2519 N N . TRP B 1 135 ? -1.376 11.504 -16.438 1.00 49.89 135 TRP B N 1
ATOM 2520 C CA . TRP B 1 135 ? -0.875 12.865 -16.546 1.00 51.42 135 TRP B CA 1
ATOM 2521 C C . TRP B 1 135 ? -1.976 13.916 -16.388 1.00 49.67 135 TRP B C 1
ATOM 2522 O O . TRP B 1 135 ? -1.756 14.965 -15.771 1.00 47.70 135 TRP B O 1
ATOM 2533 N N . THR B 1 136 ? -3.165 13.634 -16.922 1.00 48.44 136 THR B N 1
ATOM 2534 C CA . THR B 1 136 ? -4.281 14.563 -16.775 1.00 46.45 136 THR B CA 1
ATOM 2535 C C . THR B 1 136 ? -4.490 14.761 -15.279 1.00 48.12 136 THR B C 1
ATOM 2536 O O . THR B 1 136 ? -4.586 15.889 -14.779 1.00 47.56 136 THR B O 1
ATOM 2540 N N . TYR B 1 137 ? -4.555 13.638 -14.567 1.00 46.86 137 TYR B N 1
ATOM 2541 C CA . TYR B 1 137 ? -4.755 13.650 -13.130 1.00 46.78 137 TYR B CA 1
ATOM 2542 C C . TYR B 1 137 ? -3.610 14.411 -12.464 1.00 46.99 137 TYR B C 1
ATOM 2543 O O . TYR B 1 137 ? -3.839 15.289 -11.631 1.00 44.67 137 TYR B O 1
ATOM 2552 N N . ILE B 1 138 ? -2.377 14.073 -12.836 1.00 49.17 138 ILE B N 1
ATOM 2553 C CA . ILE B 1 138 ? -1.208 14.745 -12.274 1.00 51.43 138 ILE B CA 1
ATOM 2554 C C . ILE B 1 138 ? -1.296 16.273 -12.428 1.00 52.47 138 ILE B C 1
ATOM 2555 O O . ILE B 1 138 ? -0.937 17.014 -11.512 1.00 51.74 138 ILE B O 1
ATOM 2560 N N . GLU B 1 139 ? -1.794 16.739 -13.571 1.00 53.35 139 GLU B N 1
ATOM 2561 C CA . GLU B 1 139 ? -1.924 18.178 -13.817 1.00 55.13 139 GLU B CA 1
ATOM 2562 C C . GLU B 1 139 ? -2.815 18.860 -12.780 1.00 54.84 139 GLU B C 1
ATOM 2563 O O . GLU B 1 139 ? -2.570 20.003 -12.394 1.00 56.34 139 GLU B O 1
ATOM 2569 N N . THR B 1 140 ? -3.856 18.163 -12.343 1.00 53.94 140 THR B N 1
ATOM 2570 C CA . THR B 1 140 ? -4.786 18.709 -11.364 1.00 54.39 140 THR B CA 1
ATOM 2571 C C . THR B 1 140 ? -4.092 19.077 -10.055 1.00 56.81 140 THR B C 1
ATOM 2572 O O . THR B 1 140 ? -4.643 19.831 -9.246 1.00 55.60 140 THR B O 1
ATOM 2576 N N . LYS B 1 141 ? -2.891 18.534 -9.851 1.00 57.77 141 LYS B N 1
ATOM 2577 C CA . LYS B 1 141 ? -2.108 18.784 -8.640 1.00 60.58 141 LYS B CA 1
ATOM 2578 C C . LYS B 1 141 ? -2.661 18.085 -7.401 1.00 61.86 141 LYS B C 1
ATOM 2579 O O . LYS B 1 141 ? -2.221 18.346 -6.279 1.00 62.60 141 LYS B O 1
ATOM 2585 N N . GLU B 1 142 ? -3.631 17.201 -7.595 1.00 62.82 142 GLU B N 1
ATOM 2586 C CA . GLU B 1 142 ? -4.204 16.486 -6.464 1.00 62.02 142 GLU B CA 1
ATOM 2587 C C . GLU B 1 142 ? -3.247 15.396 -5.986 1.00 58.41 142 GLU B C 1
ATOM 2588 O O . GLU B 1 142 ? -3.032 15.236 -4.785 1.00 57.81 142 GLU B O 1
ATOM 2594 N N . PRO B 1 143 ? -2.644 14.643 -6.921 1.00 56.37 143 PRO B N 1
ATOM 2595 C CA . PRO B 1 143 ? -1.713 13.584 -6.516 1.00 57.54 143 PRO B CA 1
ATOM 2596 C C . PRO B 1 143 ? -0.483 14.049 -5.728 1.00 58.66 143 PRO B C 1
ATOM 2597 O O . PRO B 1 143 ? -0.078 13.405 -4.754 1.00 56.94 143 PRO B O 1
ATOM 2601 N N . MET B 1 144 ? 0.090 15.178 -6.133 1.00 61.29 144 MET B N 1
ATOM 2602 C CA . MET B 1 144 ? 1.288 15.713 -5.484 1.00 62.14 144 MET B CA 1
ATOM 2603 C C . MET B 1 144 ? 1.123 15.960 -3.986 1.00 62.52 144 MET B C 1
ATOM 2604 O O . MET B 1 144 ? 2.079 16.320 -3.304 1.00 64.22 144 MET B O 1
ATOM 2609 N N . ASP B 1 145 ? -0.083 15.748 -3.472 1.00 62.58 145 ASP B N 1
ATOM 2610 C CA . ASP B 1 145 ? -0.370 15.987 -2.060 1.00 61.24 145 ASP B CA 1
ATOM 2611 C C . ASP B 1 145 ? -0.593 14.750 -1.179 1.00 59.04 145 ASP B C 1
ATOM 2612 O O . ASP B 1 145 ? -0.597 14.859 0.047 1.00 58.65 145 ASP B O 1
ATOM 2617 N N . LYS B 1 146 ? -0.771 13.577 -1.784 1.00 55.86 146 LYS B N 1
ATOM 2618 C CA . LYS B 1 146 ? -1.022 12.374 -0.992 1.00 50.74 146 LYS B CA 1
ATOM 2619 C C . LYS B 1 146 ? -0.075 11.207 -1.229 1.00 46.49 146 LYS B C 1
ATOM 2620 O O . LYS B 1 146 ? 0.566 11.095 -2.275 1.00 45.80 146 LYS B O 1
ATOM 2626 N N . ALA B 1 147 ? -0.011 10.328 -0.236 1.00 42.00 147 ALA B N 1
ATOM 2627 C CA . ALA B 1 147 ? 0.818 9.138 -0.316 1.00 39.64 147 ALA B CA 1
ATOM 2628 C C . ALA B 1 147 ? 0.307 8.276 -1.467 1.00 38.12 147 ALA B C 1
ATOM 2629 O O . ALA B 1 147 ? -0.897 8.094 -1.623 1.00 35.38 147 ALA B O 1
ATOM 2631 N N . GLY B 1 148 ? 1.216 7.757 -2.283 1.00 36.48 148 GLY B N 1
ATOM 2632 C CA . GLY B 1 148 ? 0.793 6.913 -3.390 1.00 36.41 148 GLY B CA 1
ATOM 2633 C C . GLY B 1 148 ? 0.359 7.682 -4.624 1.00 36.56 148 GLY B C 1
ATOM 2634 O O . GLY B 1 148 ? 0.012 7.086 -5.654 1.00 36.31 148 GLY B O 1
ATOM 2635 N N . ALA B 1 149 ? 0.356 9.006 -4.515 1.00 36.31 149 ALA B N 1
ATOM 2636 C CA . ALA B 1 149 ? -0.006 9.873 -5.631 1.00 36.34 149 ALA B CA 1
ATOM 2637 C C . ALA B 1 149 ? -1.481 9.849 -6.069 1.00 36.75 149 ALA B C 1
ATOM 2638 O O . ALA B 1 149 ? -1.773 9.917 -7.265 1.00 37.36 149 ALA B O 1
ATOM 2640 N N . TYR B 1 150 ? -2.406 9.753 -5.118 1.00 34.49 150 TYR B N 1
ATOM 2641 C CA . TYR B 1 150 ? -3.823 9.762 -5.470 1.00 33.27 150 TYR B CA 1
ATOM 2642 C C . TYR B 1 150 ? -4.724 9.948 -4.265 1.00 32.42 150 TYR B C 1
ATOM 2643 O O . TYR B 1 150 ? -4.322 9.713 -3.122 1.00 34.62 150 TYR B O 1
ATOM 2652 N N . GLY B 1 151 ? -5.950 10.382 -4.541 1.00 30.29 151 GLY B N 1
ATOM 2653 C CA . GLY B 1 151 ? -6.939 10.581 -3.503 1.00 29.91 151 GLY B CA 1
ATOM 2654 C C . GLY B 1 151 ? -8.175 9.835 -3.973 1.00 28.83 151 GLY B C 1
ATOM 2655 O O . GLY B 1 151 ? -8.470 9.831 -5.170 1.00 29.05 151 GLY B O 1
ATOM 2656 N N . ILE B 1 152 ? -8.893 9.188 -3.065 1.00 27.19 152 ILE B N 1
ATOM 2657 C CA . ILE B 1 152 ? -10.071 8.441 -3.495 1.00 26.98 152 ILE B CA 1
ATOM 2658 C C . ILE B 1 152 ? -11.216 9.392 -3.823 1.00 28.91 152 ILE B C 1
ATOM 2659 O O . ILE B 1 152 ? -12.166 9.006 -4.500 1.00 29.55 152 ILE B O 1
ATOM 2664 N N . GLN B 1 153 ? -11.105 10.636 -3.353 1.00 33.73 153 GLN B N 1
ATOM 2665 C CA . GLN B 1 153 ? -12.108 11.673 -3.624 1.00 39.28 153 GLN B CA 1
ATOM 2666 C C . GLN B 1 153 ? -11.724 12.474 -4.862 1.00 40.89 153 GLN B C 1
ATOM 2667 O O . GLN B 1 153 ? -10.601 12.375 -5.359 1.00 42.60 153 GLN B O 1
ATOM 2673 N N . GLY B 1 154 ? -12.657 13.276 -5.362 1.00 41.17 154 GLY B N 1
ATOM 2674 C CA . GLY B 1 154 ? -12.355 14.077 -6.530 1.00 41.31 154 GLY B CA 1
ATOM 2675 C C . GLY B 1 154 ? -12.126 13.238 -7.767 1.00 40.11 154 GLY B C 1
ATOM 2676 O O . GLY B 1 154 ? -12.876 12.300 -8.029 1.00 41.15 154 GLY B O 1
ATOM 2677 N N . ARG B 1 155 ? -11.083 13.563 -8.525 1.00 40.86 155 ARG B N 1
ATOM 2678 C CA . ARG B 1 155 ? -10.786 12.845 -9.758 1.00 40.16 155 ARG B CA 1
ATOM 2679 C C . ARG B 1 155 ? -10.136 11.474 -9.603 1.00 39.13 155 ARG B C 1
ATOM 2680 O O . ARG B 1 155 ? -10.173 10.660 -10.526 1.00 36.22 155 ARG B O 1
ATOM 2688 N N . GLY B 1 156 ? -9.544 11.206 -8.446 1.00 37.47 156 GLY B N 1
ATOM 2689 C CA . GLY B 1 156 ? -8.929 9.903 -8.255 1.00 33.99 156 GLY B CA 1
ATOM 2690 C C . GLY B 1 156 ? -10.001 8.825 -8.192 1.00 30.60 156 GLY B C 1
ATOM 2691 O O . GLY B 1 156 ? -9.747 7.651 -8.476 1.00 29.71 156 GLY B O 1
ATOM 2692 N N . ALA B 1 157 ? -11.205 9.240 -7.816 1.00 27.76 157 ALA B N 1
ATOM 2693 C CA . ALA B 1 157 ? -12.351 8.339 -7.697 1.00 27.43 157 ALA B CA 1
ATOM 2694 C C . ALA B 1 157 ? -12.537 7.502 -8.955 1.00 26.31 157 ALA B C 1
ATOM 2695 O O . ALA B 1 157 ? -12.879 6.326 -8.880 1.00 23.87 157 ALA B O 1
ATOM 2697 N N . LEU B 1 158 ? -12.297 8.108 -10.115 1.00 23.76 158 LEU B N 1
ATOM 2698 C CA . LEU B 1 158 ? -12.467 7.403 -11.372 1.00 24.23 158 LEU B CA 1
ATOM 2699 C C . LEU B 1 158 ? -11.491 6.249 -11.565 1.00 26.66 158 LEU B C 1
ATOM 2700 O O . LEU B 1 158 ? -11.711 5.387 -12.414 1.00 24.17 158 LEU B O 1
ATOM 2705 N N . PHE B 1 159 ? -10.419 6.222 -10.769 1.00 26.80 159 PHE B N 1
ATOM 2706 C CA . PHE B 1 159 ? -9.411 5.157 -10.859 1.00 26.08 159 PHE B CA 1
ATOM 2707 C C . PHE B 1 159 ? -9.801 3.909 -10.080 1.00 24.29 159 PHE B C 1
ATOM 2708 O O . PHE B 1 159 ? -9.345 2.800 -10.389 1.00 24.37 159 PHE B O 1
ATOM 2716 N N . VAL B 1 160 ? -10.626 4.097 -9.056 1.00 21.61 160 VAL B N 1
ATOM 2717 C CA . VAL B 1 160 ? -10.989 2.995 -8.177 1.00 19.76 160 VAL B CA 1
ATOM 2718 C C . VAL B 1 160 ? -12.085 2.072 -8.652 1.00 22.05 160 VAL B C 1
ATOM 2719 O O . VAL B 1 160 ? -13.211 2.504 -8.907 1.00 23.44 160 VAL B O 1
ATOM 2723 N N . LYS B 1 161 ? -11.740 0.792 -8.755 1.00 17.98 161 LYS B N 1
ATOM 2724 C CA . LYS B 1 161 ? -12.678 -0.244 -9.182 1.00 23.33 161 LYS B CA 1
ATOM 2725 C C . LYS B 1 161 ? -13.547 -0.663 -7.996 1.00 24.60 161 LYS B C 1
ATOM 2726 O O . LYS B 1 161 ? -14.764 -0.855 -8.125 1.00 21.30 161 LYS B O 1
ATOM 2732 N N . LYS B 1 162 ? -12.911 -0.817 -6.838 1.00 20.78 162 LYS B N 1
ATOM 2733 C CA . LYS B 1 162 ? -13.636 -1.156 -5.620 1.00 20.21 162 LYS B CA 1
ATOM 2734 C C . LYS B 1 162 ? -12.696 -1.149 -4.416 1.00 18.00 162 LYS B C 1
ATOM 2735 O O . LYS B 1 162 ? -11.468 -1.013 -4.556 1.00 17.63 162 LYS B O 1
ATOM 2741 N N . ILE B 1 163 ? -13.288 -1.231 -3.232 1.00 14.35 163 ILE B N 1
ATOM 2742 C CA . ILE B 1 163 ? -12.512 -1.319 -2.004 1.00 15.67 163 ILE B CA 1
ATOM 2743 C C . ILE B 1 163 ? -13.135 -2.402 -1.137 1.00 17.01 163 ILE B C 1
ATOM 2744 O O . ILE B 1 163 ? -14.294 -2.798 -1.334 1.00 18.26 163 ILE B O 1
ATOM 2749 N N . ASP B 1 164 ? -12.349 -2.920 -0.204 1.00 16.07 164 ASP B N 1
ATOM 2750 C CA . ASP B 1 164 ? -12.847 -3.898 0.751 1.00 15.85 164 ASP B CA 1
ATOM 2751 C C . ASP B 1 164 ? -12.333 -3.289 2.057 1.00 17.15 164 ASP B C 1
ATOM 2752 O O . ASP B 1 164 ? -11.144 -3.417 2.403 1.00 13.25 164 ASP B O 1
ATOM 2757 N N . GLY B 1 165 ? -13.220 -2.596 2.758 1.00 16.17 165 GLY B N 1
ATOM 2758 C CA . GLY B 1 165 ? -12.826 -1.938 3.991 1.00 13.98 165 GLY B CA 1
ATOM 2759 C C . GLY B 1 165 ? -13.614 -0.663 4.229 1.00 18.59 165 GLY B C 1
ATOM 2760 O O . GLY B 1 165 ? -14.810 -0.586 3.925 1.00 15.88 165 GLY B O 1
ATOM 2761 N N . ASP B 1 166 ? -12.926 0.358 4.732 1.00 18.30 166 ASP B N 1
ATOM 2762 C CA . ASP B 1 166 ? -13.558 1.616 5.108 1.00 17.57 166 ASP B CA 1
ATOM 2763 C C . ASP B 1 166 ? -13.157 2.832 4.280 1.00 18.87 166 ASP B C 1
ATOM 2764 O O . ASP B 1 166 ? -12.048 3.344 4.389 1.00 13.32 166 ASP B O 1
ATOM 2769 N N . TYR B 1 167 ? -14.081 3.287 3.438 1.00 16.06 167 TYR B N 1
ATOM 2770 C CA . TYR B 1 167 ? -13.862 4.460 2.600 1.00 17.68 167 TYR B CA 1
ATOM 2771 C C . TYR B 1 167 ? -13.333 5.648 3.413 1.00 16.82 167 TYR B C 1
ATOM 2772 O O . TYR B 1 167 ? -12.422 6.344 2.981 1.00 18.17 167 TYR B O 1
ATOM 2781 N N . TYR B 1 168 ? -13.897 5.877 4.592 1.00 13.52 168 TYR B N 1
ATOM 2782 C CA . TYR B 1 168 ? -13.468 7.015 5.401 1.00 14.97 168 TYR B CA 1
ATOM 2783 C C . TYR B 1 168 ? -12.039 6.844 5.895 1.00 14.40 168 TYR B C 1
ATOM 2784 O O . TYR B 1 168 ? -11.308 7.819 6.012 1.00 14.86 168 TYR B O 1
ATOM 2793 N N . SER B 1 169 ? -11.657 5.605 6.177 1.00 13.93 169 SER B N 1
ATOM 2794 C CA . SER B 1 169 ? -10.302 5.310 6.604 1.00 13.58 169 SER B CA 1
ATOM 2795 C C . SER B 1 169 ? -9.345 5.636 5.433 1.00 16.42 169 SER B C 1
ATOM 2796 O O . SER B 1 169 ? -8.241 6.131 5.640 1.00 17.24 169 SER B O 1
ATOM 2799 N N . VAL B 1 170 ? -9.769 5.344 4.203 1.00 13.89 170 VAL B N 1
ATOM 2800 C CA . VAL B 1 170 ? -8.957 5.665 3.031 1.00 15.56 170 VAL B CA 1
ATOM 2801 C C . VAL B 1 170 ? -8.796 7.185 2.910 1.00 17.39 170 VAL B C 1
ATOM 2802 O O . VAL B 1 170 ? -7.728 7.672 2.514 1.00 18.42 170 VAL B O 1
ATOM 2806 N N . MET B 1 171 ? -9.836 7.946 3.276 1.00 13.40 171 MET B N 1
ATOM 2807 C CA . MET B 1 171 ? -9.755 9.413 3.241 1.00 18.54 171 MET B CA 1
ATOM 2808 C C . MET B 1 171 ? -8.795 9.942 4.314 1.00 19.29 171 MET B C 1
ATOM 2809 O O . MET B 1 171 ? -8.363 11.097 4.249 1.00 19.34 171 MET B O 1
ATOM 2814 N N . GLY B 1 172 ? -8.512 9.111 5.317 1.00 19.00 172 GLY B N 1
ATOM 2815 C CA . GLY B 1 172 ? -7.579 9.497 6.365 1.00 16.49 172 GLY B CA 1
ATOM 2816 C C . GLY B 1 172 ? -8.028 9.267 7.798 1.00 18.42 172 GLY B C 1
ATOM 2817 O O . GLY B 1 172 ? -7.241 9.445 8.729 1.00 16.21 172 GLY B O 1
ATOM 2818 N N . LEU B 1 173 ? -9.286 8.868 8.003 1.00 15.06 173 LEU B N 1
ATOM 2819 C CA . LEU B 1 173 ? -9.750 8.657 9.367 1.00 12.95 173 LEU B CA 1
ATOM 2820 C C . LEU B 1 173 ? -10.920 7.676 9.472 1.00 17.37 173 LEU B C 1
ATOM 2821 O O . LEU B 1 173 ? -12.025 7.981 9.003 1.00 17.02 173 LEU B O 1
ATOM 2826 N N . PRO B 1 174 ? -10.693 6.491 10.074 1.00 16.27 174 PRO B N 1
ATOM 2827 C CA . PRO B 1 174 ? -11.762 5.488 10.237 1.00 16.14 174 PRO B CA 1
ATOM 2828 C C . PRO B 1 174 ? -12.715 6.061 11.299 1.00 16.57 174 PRO B C 1
ATOM 2829 O O . PRO B 1 174 ? -12.617 5.764 12.489 1.00 17.87 174 PRO B O 1
ATOM 2833 N N . ILE B 1 175 ? -13.650 6.885 10.841 1.00 15.35 175 ILE B N 1
ATOM 2834 C CA . ILE B 1 175 ? -14.540 7.589 11.763 1.00 16.79 175 ILE B CA 1
ATOM 2835 C C . ILE B 1 175 ? -15.433 6.758 12.677 1.00 18.15 175 ILE B C 1
ATOM 2836 O O . ILE B 1 175 ? -15.618 7.122 13.836 1.00 17.83 175 ILE B O 1
ATOM 2841 N N . SER B 1 176 ? -15.975 5.637 12.208 1.00 16.74 176 SER B N 1
ATOM 2842 C CA . SER B 1 176 ? -16.838 4.868 13.099 1.00 18.74 176 SER B CA 1
ATOM 2843 C C . SER B 1 176 ? -16.010 4.240 14.218 1.00 19.32 176 SER B C 1
ATOM 2844 O O . SER B 1 176 ? -16.417 4.250 15.376 1.00 17.51 176 SER B O 1
ATOM 2847 N N . LYS B 1 177 ? -14.843 3.698 13.891 1.00 19.77 177 LYS B N 1
ATOM 2848 C CA . LYS B 1 177 ? -13.998 3.126 14.940 1.00 20.07 177 LYS B CA 1
ATOM 2849 C C . LYS B 1 177 ? -13.494 4.209 15.907 1.00 17.82 177 LYS B C 1
ATOM 2850 O O . LYS B 1 177 ? -13.317 3.956 17.103 1.00 19.69 177 LYS B O 1
ATOM 2856 N N . THR B 1 178 ? -13.235 5.403 15.386 1.00 18.20 178 THR B N 1
ATOM 2857 C CA . THR B 1 178 ? -12.746 6.499 16.228 1.00 18.13 178 THR B CA 1
ATOM 2858 C C . THR B 1 178 ? -13.852 6.918 17.229 1.00 18.88 178 THR B C 1
ATOM 2859 O O . THR B 1 178 ? -13.603 7.098 18.423 1.00 16.00 178 THR B O 1
ATOM 2863 N N . MET B 1 179 ? -15.073 7.045 16.731 1.00 19.50 179 MET B N 1
ATOM 2864 C CA . MET B 1 179 ? -16.216 7.409 17.560 1.00 22.12 179 MET B CA 1
ATOM 2865 C C . MET B 1 179 ? -16.406 6.339 18.641 1.00 21.60 179 MET B C 1
ATOM 2866 O O . MET B 1 179 ? -16.569 6.658 19.823 1.00 19.73 179 MET B O 1
ATOM 2871 N N . ARG B 1 180 ? -16.352 5.068 18.239 1.00 21.25 180 ARG B N 1
ATOM 2872 C CA . ARG B 1 180 ? -16.521 3.965 19.180 1.00 23.21 180 ARG B CA 1
ATOM 2873 C C . ARG B 1 180 ? -15.427 3.955 20.240 1.00 23.60 180 ARG B C 1
ATOM 2874 O O . ARG B 1 180 ? -15.678 3.613 21.396 1.00 18.51 180 ARG B O 1
ATOM 2882 N N . ALA B 1 181 ? -14.214 4.332 19.851 1.00 21.06 181 ALA B N 1
ATOM 2883 C CA . ALA B 1 181 ? -13.113 4.357 20.802 1.00 19.56 181 ALA B CA 1
ATOM 2884 C C . ALA B 1 181 ? -13.304 5.501 21.802 1.00 18.73 181 ALA B C 1
ATOM 2885 O O . ALA B 1 181 ? -13.031 5.349 23.005 1.00 21.13 181 ALA B O 1
ATOM 2887 N N . LEU B 1 182 ? -13.784 6.638 21.305 1.00 20.38 182 LEU B N 1
ATOM 2888 C CA . LEU B 1 182 ? -13.985 7.819 22.150 1.00 24.57 182 LEU B CA 1
ATOM 2889 C C . LEU B 1 182 ? -15.042 7.650 23.245 1.00 28.02 182 LEU B C 1
ATOM 2890 O O . LEU B 1 182 ? -14.985 8.324 24.280 1.00 26.62 182 LEU B O 1
ATOM 2895 N N . ARG B 1 183 ? -16.007 6.764 23.027 1.00 26.06 183 ARG B N 1
ATOM 2896 C CA . ARG B 1 183 ? -17.037 6.546 24.039 1.00 28.05 183 ARG B CA 1
ATOM 2897 C C . ARG B 1 183 ? -16.401 6.067 25.332 1.00 30.90 183 ARG B C 1
ATOM 2898 O O . ARG B 1 183 ? -16.925 6.301 26.412 1.00 30.75 183 ARG B O 1
ATOM 2906 N N . HIS B 1 184 ? -15.261 5.398 25.220 1.00 32.48 184 HIS B N 1
ATOM 2907 C CA . HIS B 1 184 ? -14.581 4.898 26.401 1.00 37.11 184 HIS B CA 1
ATOM 2908 C C . HIS B 1 184 ? -13.566 5.875 26.945 1.00 34.15 184 HIS B C 1
ATOM 2909 O O . HIS B 1 184 ? -12.713 5.495 27.743 1.00 36.02 184 HIS B O 1
ATOM 2916 N N . PHE B 1 185 ? -13.659 7.133 26.518 1.00 34.39 185 PHE B N 1
ATOM 2917 C CA . PHE B 1 185 ? -12.759 8.181 27.003 1.00 34.63 185 PHE B CA 1
ATOM 2918 C C . PHE B 1 185 ? -13.544 9.303 27.699 1.00 37.29 185 PHE B C 1
ATOM 2919 O O . PHE B 1 185 ? -14.797 9.251 27.697 1.00 35.28 185 PHE B O 1
#

Foldseek 3Di:
DDAAEEELDPDPLVVVLQVVLVGDHYYDYDDFPDDADVVDFVFRRQQVQQVRSQVVVCVVVQRHKYKGKGKWKFDPRRTFAADQDLVVLLVLVQSLAQAKTKIKMKMWIDHNVDIDIGIWIKIWHFYHDDSCRSSVVVVVVPLRHGTSSAACDDSSVVGTPDMGTAPSVSSHDRNVVVSVVVVVD/DAAAEEEADPQPLVVVLVVVVVGDHYYHWDDDDLDFDPPDQVQRSQQVQQVVGQVVVCVVVQAHKYKGKGKWKADPSRTFWQDPDLVRLLVLCQVQFQAKIKIKMKMWIDHNVDIDIGIWIKIWGFYHDDSCLSVVLVVVVQQNPGGSRAACPDSSVVGTPDMGTANSVSNHDRNVVVSVVVVVD

InterPro domains:
  IPR003697 Nucleoside triphosphate pyrophosphatase Maf-like protein [MF_00528] (4-187)
  IPR003697 Nucleoside triphosphate pyrophosphatase Maf-like protein [PF02545] (4-185)
  IPR003697 Nucleoside triphosphate pyrophosphatase Maf-like protein [PIRSF006305] (2-187)
  IPR003697 Nucleoside triphosphate pyrophosphatase Maf-like protein [PTHR43213] (3-184)
  IPR003697 Nucleoside triphosphate pyrophosphatase Maf-like protein [TIGR00172] (1-183)
  IPR003697 Nucleoside triphosphate pyrophosphatase Maf-like protein [cd00555] (5-182)
  IPR029001 Inosine triphosphate pyrophosphatase-like [G3DSA:3.90.950.10] (1-189)
  IPR029001 Inosine triphosphate pyrophosphatase-like [SSF52972] (2-184)